Protein AF-A0A7W0ZR52-F1 (afdb_monomer_lite)

pLDDT: mean 79.62, std 22.06, range [25.97, 98.44]

Foldseek 3Di:
DPPADFPDWEDAPPQWIWTDGPPWIFIARNVVRGTDDTDDADADDDPWDWYAAAQWIWIFHAFAQKIWIARNVRRDIDIDGNPFGFPDKAHDNDHQWIWTQGPVAIWIARRVVRDIDGDDDPDDPPWDWHWDDDPFWIWIWTADPPRPDIDIATCTDPRHDDPPPPDPPDDDDDDPDVVVVVVVVVVVVVVVPVPDDDDDDDDDDDDDDDDDDDDDDDDPDPQVQLVVLLVLLVCLVVLHQDAQDDGDCPALLNVLCVLLVFDPLRSSLSSNQLNVVSNVHAWDALVSSCVNSVHNCVSVLVGSCNVLVQWDDDDRIIHGDPLSNCSSVVHDQDFWDKEADDQDDQDPDDDFDFPPVPDPVRVRNVVCVRRHMAIEGHPDPSSSVSNCSSVSHFYWDQDPDPDQPPPDPPRGDTDTDTDDDDDPCVVVDDDDDD

Secondary structure (DSSP, 8-state):
--SS-EEEEEE-STTEEEEEETTEEEEEETTTTEEEEEE---PPPSS-EEEEETTEEEEE-TT-SEEEEEETTT--EEEEE-SS---EEE--TT-SEEEEEETTEEEEEETTTTEEEEE--S--TT--EEEEEETTEEEEEE--TT-SS-EEEEEESTTSPP---------------HHHHHHHHHHHHHHHHTT---------------PPPP---------TTHHHHHHHHHHHHHT---PPP---TTSHHHHHHHHTT--HHHHHHHHHHHHHHHTT---EEHHHHHHHHT-STTTTT-SHHHHTT-EEEETTEEEE-HHHHHHHHTPPPSSEEEE-SSPPPPPSS------TT--HHHHHHHHHHHHSSEEEE-S-HHHHHHHHHHTT-EEEEE---SS--SS--TT----EEESS---GGGGG-PPPP-

Radius of gyration: 27.99 Å; chains: 1; bounding box: 55×79×67 Å

Structure (mmCIF, N/CA/C/O backbone):
data_AF-A0A7W0ZR52-F1
#
_entry.id   AF-A0A7W0ZR52-F1
#
loop_
_atom_site.group_PDB
_atom_site.id
_atom_site.type_symbol
_atom_site.label_atom_id
_atom_site.label_alt_id
_atom_site.label_comp_id
_atom_site.label_asym_id
_atom_site.label_entity_id
_atom_site.label_seq_id
_atom_site.pdbx_PDB_ins_code
_atom_site.Cartn_x
_atom_site.Cartn_y
_atom_site.Cartn_z
_atom_site.occupancy
_atom_site.B_iso_or_equiv
_atom_site.auth_seq_id
_atom_site.auth_comp_id
_atom_site.auth_asym_id
_atom_site.auth_atom_id
_atom_site.pdbx_PDB_model_num
ATOM 1 N N . ASP A 1 1 ? 16.491 29.502 -17.716 1.00 66.25 1 ASP A N 1
ATOM 2 C CA . ASP A 1 1 ? 15.430 30.161 -18.494 1.00 66.25 1 ASP A CA 1
ATOM 3 C C . ASP A 1 1 ? 14.494 29.076 -19.018 1.00 66.25 1 ASP A C 1
ATOM 5 O O . ASP A 1 1 ? 14.963 28.168 -19.693 1.00 66.25 1 ASP A O 1
ATOM 9 N N . VAL A 1 2 ? 13.223 29.089 -18.608 1.00 65.81 2 VAL A N 1
ATOM 10 C CA . VAL A 1 2 ? 12.215 28.067 -18.970 1.00 65.81 2 VAL A CA 1
ATOM 11 C C . VAL A 1 2 ? 11.553 28.346 -20.334 1.00 65.81 2 VAL A C 1
ATOM 13 O O . VAL A 1 2 ? 10.735 27.555 -20.807 1.00 65.81 2 VAL A O 1
ATOM 16 N N . GLY A 1 3 ? 11.921 29.451 -21.000 1.00 74.62 3 GLY A N 1
ATOM 17 C CA . GLY A 1 3 ? 11.484 29.773 -22.362 1.00 74.62 3 GLY A CA 1
ATOM 18 C C . GLY A 1 3 ? 10.038 30.275 -22.477 1.00 74.62 3 GLY A C 1
ATOM 19 O O . GLY A 1 3 ? 9.463 30.229 -23.564 1.00 74.62 3 GLY A O 1
ATOM 20 N N . GLY A 1 4 ? 9.431 30.724 -21.374 1.00 84.19 4 GLY A N 1
ATOM 21 C CA . GLY A 1 4 ? 8.080 31.289 -21.324 1.00 84.19 4 GLY A CA 1
ATOM 22 C C . GLY A 1 4 ? 7.685 31.730 -19.911 1.00 84.19 4 GLY A C 1
ATOM 23 O O . GLY A 1 4 ? 8.367 31.396 -18.945 1.00 84.19 4 GLY A O 1
ATOM 24 N N . ALA A 1 5 ? 6.585 32.475 -19.782 1.00 91.56 5 ALA A N 1
ATOM 25 C CA . ALA A 1 5 ? 6.056 32.852 -18.473 1.00 91.56 5 ALA A CA 1
ATOM 26 C C . ALA A 1 5 ? 5.514 31.614 -17.736 1.00 91.56 5 ALA A C 1
ATOM 28 O O . ALA A 1 5 ? 4.786 30.804 -18.320 1.00 91.56 5 ALA A O 1
ATOM 29 N N . VAL A 1 6 ? 5.887 31.473 -16.462 1.00 94.00 6 VAL A N 1
ATOM 30 C CA . VAL A 1 6 ? 5.390 30.414 -15.577 1.00 94.00 6 VAL A CA 1
ATOM 31 C C . VAL A 1 6 ? 4.011 30.814 -15.065 1.00 94.00 6 VAL A C 1
ATOM 33 O O . VAL A 1 6 ? 3.872 31.828 -14.391 1.00 94.00 6 VAL A O 1
ATOM 36 N N . GLU A 1 7 ? 2.998 30.015 -15.387 1.00 94.31 7 GLU A N 1
ATOM 37 C CA . GLU A 1 7 ? 1.641 30.147 -14.849 1.00 94.31 7 GLU A CA 1
ATOM 38 C C . GLU A 1 7 ? 1.526 29.485 -13.475 1.00 94.31 7 GLU A C 1
ATOM 40 O O . GLU A 1 7 ? 0.873 30.018 -12.584 1.00 94.31 7 GLU A O 1
ATOM 45 N N . PHE A 1 8 ? 2.160 28.322 -13.301 1.00 96.06 8 PHE A N 1
ATOM 46 C CA . PHE A 1 8 ? 2.217 27.608 -12.028 1.00 96.06 8 PHE A CA 1
ATOM 47 C C . PHE A 1 8 ? 3.419 26.656 -11.974 1.00 96.06 8 PHE A C 1
ATOM 49 O O . PHE A 1 8 ? 3.950 26.234 -13.007 1.00 96.06 8 PHE A O 1
ATOM 56 N N . GLY A 1 9 ? 3.809 26.271 -10.760 1.00 96.12 9 GLY A N 1
ATOM 57 C CA . GLY A 1 9 ? 4.792 25.224 -10.496 1.00 96.12 9 GLY A CA 1
ATOM 58 C C . GLY A 1 9 ? 4.280 24.287 -9.409 1.00 96.12 9 GLY A C 1
ATOM 59 O O . GLY A 1 9 ? 3.796 24.754 -8.382 1.00 96.12 9 GLY A O 1
ATOM 60 N N . VAL A 1 10 ? 4.377 22.976 -9.631 1.00 96.81 10 VAL A N 1
ATOM 61 C CA . VAL A 1 10 ? 3.932 21.966 -8.662 1.00 96.81 10 VAL A CA 1
ATOM 62 C C . VAL A 1 10 ? 5.032 20.942 -8.428 1.00 96.81 10 VAL A C 1
ATOM 64 O O . VAL A 1 10 ? 5.566 20.374 -9.381 1.00 96.81 10 VAL A O 1
ATOM 67 N N . GLY A 1 11 ? 5.361 20.685 -7.163 1.00 95.94 11 GLY A N 1
ATOM 68 C CA . GLY A 1 11 ? 6.283 19.616 -6.787 1.00 95.94 11 GLY A CA 1
ATOM 69 C C . GLY A 1 11 ? 5.680 18.236 -7.054 1.00 95.94 11 GLY A C 1
ATOM 70 O O . GLY A 1 11 ? 4.551 17.954 -6.658 1.00 95.94 11 GLY A O 1
ATOM 71 N N . LEU A 1 12 ? 6.442 17.376 -7.719 1.00 94.88 12 LEU A N 1
ATOM 72 C CA . LEU A 1 12 ? 6.133 15.967 -7.940 1.00 94.88 12 LEU A CA 1
ATOM 73 C C . LEU A 1 12 ? 7.056 15.086 -7.080 1.00 94.88 12 LEU A C 1
ATOM 75 O O . LEU A 1 12 ? 7.902 15.566 -6.324 1.00 94.88 12 LEU A O 1
ATOM 79 N N . GLU A 1 13 ? 6.919 13.767 -7.199 1.00 87.94 13 GLU A N 1
ATOM 80 C CA . GLU A 1 13 ? 7.857 12.838 -6.568 1.00 87.94 13 GLU A CA 1
ATOM 81 C C . GLU A 1 13 ? 9.264 12.911 -7.188 1.00 87.94 13 GLU A C 1
ATOM 83 O O . GLU A 1 13 ? 9.454 13.396 -8.300 1.00 87.94 13 GLU A O 1
ATOM 88 N N . ARG A 1 14 ? 10.256 12.330 -6.497 1.00 89.06 14 ARG A N 1
ATOM 89 C CA . ARG A 1 14 ? 11.621 12.109 -7.021 1.00 89.06 14 ARG A CA 1
ATOM 90 C C . ARG A 1 14 ? 12.338 13.393 -7.456 1.00 89.06 14 ARG A C 1
ATOM 92 O O . ARG A 1 14 ? 13.032 13.386 -8.467 1.00 89.06 14 ARG A O 1
ATOM 99 N N . ASN A 1 15 ? 12.186 14.467 -6.682 1.00 93.31 15 ASN A N 1
ATOM 100 C CA . ASN A 1 15 ? 12.777 15.779 -6.963 1.00 93.31 15 ASN A CA 1
ATOM 101 C C . ASN A 1 15 ? 12.364 16.338 -8.331 1.00 93.31 15 ASN A C 1
ATOM 103 O O . ASN A 1 15 ? 13.161 16.986 -8.995 1.00 93.31 15 ASN A O 1
ATOM 107 N N . GLN A 1 16 ? 11.138 16.075 -8.779 1.00 95.62 16 GLN A N 1
ATOM 108 C CA . GLN A 1 16 ? 10.628 16.624 -10.031 1.00 95.62 16 GLN A CA 1
ATOM 109 C C . GLN A 1 16 ? 9.694 17.804 -9.766 1.00 95.62 16 GLN A C 1
ATOM 111 O O . GLN A 1 16 ? 9.014 17.853 -8.743 1.00 95.62 16 GLN A O 1
ATOM 116 N N . ILE A 1 17 ? 9.636 18.749 -10.700 1.00 97.00 17 ILE A N 1
ATOM 117 C CA . ILE A 1 17 ? 8.698 19.876 -10.673 1.00 97.00 17 ILE A CA 1
ATOM 118 C C . ILE A 1 17 ? 7.973 19.922 -12.013 1.00 97.00 17 ILE A C 1
ATOM 120 O O . ILE A 1 17 ? 8.603 19.869 -13.067 1.00 97.00 17 ILE A O 1
ATOM 124 N N . LEU A 1 18 ? 6.648 20.027 -11.984 1.00 97.12 18 LEU A N 1
ATOM 125 C CA . LEU A 1 18 ? 5.844 20.325 -13.161 1.00 97.12 18 LEU A CA 1
ATOM 126 C C . LEU A 1 18 ? 5.669 21.836 -13.286 1.00 97.12 18 LEU A C 1
ATOM 128 O O . LEU A 1 18 ? 5.077 22.460 -12.406 1.00 97.12 18 LEU A O 1
ATOM 132 N N . PHE A 1 19 ? 6.108 22.400 -14.406 1.00 97.44 19 PHE A N 1
ATOM 133 C CA . PHE A 1 19 ? 5.820 23.781 -14.772 1.00 97.44 19 PHE A CA 1
ATOM 134 C C . PHE A 1 19 ? 4.671 23.851 -15.775 1.00 97.44 19 PHE A C 1
ATOM 136 O O . PHE A 1 19 ? 4.712 23.233 -16.845 1.00 97.44 19 PHE A O 1
ATOM 143 N N . GLY A 1 20 ? 3.659 24.646 -15.431 1.00 96.00 20 GLY A N 1
ATOM 144 C CA . GLY A 1 20 ? 2.680 25.174 -16.369 1.00 96.00 20 GLY A CA 1
ATOM 145 C C . GLY A 1 20 ? 3.218 26.439 -17.001 1.00 96.00 20 GLY A C 1
ATOM 146 O O . GLY A 1 20 ? 3.338 27.455 -16.329 1.00 96.00 20 GLY A O 1
ATOM 147 N N . LEU A 1 21 ? 3.559 26.375 -18.282 1.00 93.50 21 LEU A N 1
ATOM 148 C CA . LEU A 1 21 ? 3.993 27.518 -19.080 1.00 93.50 21 LEU A CA 1
ATOM 149 C C . LEU A 1 21 ? 2.864 27.878 -20.051 1.00 93.50 21 LEU A C 1
ATOM 151 O O . LEU A 1 21 ? 2.116 26.995 -20.470 1.00 93.50 21 LEU A O 1
ATOM 155 N N . THR A 1 22 ? 2.789 29.134 -20.500 1.00 88.06 22 THR A N 1
ATOM 156 C CA . THR A 1 22 ? 1.681 29.668 -21.334 1.00 88.06 22 THR A CA 1
ATOM 157 C C . THR A 1 22 ? 1.283 28.822 -22.556 1.00 88.06 22 THR A C 1
ATOM 159 O O . THR A 1 22 ? 0.187 28.964 -23.088 1.00 88.06 22 THR A O 1
ATOM 162 N N . ARG A 1 23 ? 2.162 27.941 -23.056 1.00 87.69 23 ARG A N 1
ATOM 163 C CA . ARG A 1 23 ? 1.900 27.086 -24.232 1.00 87.69 23 ARG A CA 1
ATOM 164 C C . ARG A 1 23 ? 2.249 25.608 -24.047 1.00 87.69 23 ARG A C 1
ATOM 166 O O . ARG A 1 23 ? 2.159 24.839 -25.007 1.00 87.69 23 ARG A O 1
ATOM 173 N N . LYS A 1 24 ? 2.741 25.201 -22.876 1.00 93.25 24 LYS A N 1
ATOM 174 C CA . LYS A 1 24 ? 3.234 23.833 -22.663 1.00 93.25 24 LYS A CA 1
ATOM 175 C C . LYS A 1 24 ? 3.313 23.475 -21.186 1.00 93.25 24 LYS A C 1
ATOM 177 O O . LYS A 1 24 ? 3.505 24.334 -20.336 1.00 93.25 24 LYS A O 1
ATOM 182 N N . LEU A 1 25 ? 3.227 22.179 -20.920 1.00 96.19 25 LEU A N 1
ATOM 183 C CA . LEU A 1 25 ? 3.474 21.588 -19.613 1.00 96.19 25 LEU A CA 1
ATOM 184 C C . LEU A 1 25 ? 4.774 20.799 -19.679 1.00 96.19 25 LEU A C 1
ATOM 186 O O . LEU A 1 25 ? 4.940 19.968 -20.576 1.00 96.19 25 LEU A O 1
ATOM 190 N N . GLU A 1 26 ? 5.691 21.054 -18.753 1.00 96.44 26 GLU A N 1
ATOM 191 C CA . GLU A 1 26 ? 6.988 20.378 -18.722 1.00 96.44 26 GLU A CA 1
ATOM 192 C C . GLU A 1 26 ? 7.337 19.909 -17.316 1.00 96.44 26 GLU A C 1
ATOM 194 O O . GLU A 1 26 ? 7.260 20.672 -16.357 1.00 96.44 26 GLU A O 1
ATOM 199 N N . VAL A 1 27 ? 7.761 18.653 -17.209 1.00 96.38 27 VAL A N 1
ATOM 200 C CA . VAL A 1 27 ? 8.351 18.085 -15.998 1.00 96.38 27 VAL A CA 1
ATOM 201 C C . VAL A 1 27 ? 9.850 18.312 -16.048 1.00 96.38 27 VAL A C 1
ATOM 203 O O . VAL A 1 27 ? 10.499 17.969 -17.037 1.00 96.38 27 VAL A O 1
ATOM 206 N N . TRP A 1 28 ? 10.389 18.874 -14.980 1.00 97.44 28 TRP A N 1
ATOM 207 C CA . TRP A 1 28 ? 11.798 19.184 -14.809 1.00 97.44 28 TRP A CA 1
ATOM 208 C C . TRP A 1 28 ? 12.364 18.371 -13.652 1.00 97.44 28 TRP A C 1
ATOM 210 O O . TRP A 1 28 ? 11.673 18.134 -12.663 1.00 97.44 28 TRP A O 1
ATOM 220 N N . ASP A 1 29 ? 13.623 17.966 -13.766 1.00 96.38 29 ASP A N 1
ATOM 221 C CA . ASP A 1 29 ? 14.401 17.521 -12.616 1.00 96.38 29 ASP A CA 1
ATOM 222 C C . ASP A 1 29 ? 14.847 18.755 -11.829 1.00 96.38 29 ASP A C 1
ATOM 224 O O . ASP A 1 29 ? 15.578 19.597 -12.351 1.00 96.38 29 ASP A O 1
ATOM 228 N N . ALA A 1 30 ? 14.402 18.872 -10.582 1.00 93.25 30 ALA A N 1
ATOM 229 C CA . ALA A 1 30 ? 14.702 20.008 -9.722 1.00 93.25 30 ALA A CA 1
ATOM 230 C C . ALA A 1 30 ? 16.186 20.069 -9.342 1.00 93.25 30 ALA A C 1
ATOM 232 O O . ALA A 1 30 ? 16.688 21.155 -9.068 1.00 93.25 30 ALA A O 1
ATOM 233 N N . VAL A 1 31 ? 16.891 18.929 -9.339 1.00 94.50 31 VAL A N 1
ATOM 234 C CA . VAL A 1 31 ? 18.314 18.880 -8.973 1.00 94.50 31 VAL A CA 1
ATOM 235 C C . VAL A 1 31 ? 19.184 19.399 -10.113 1.00 94.50 31 VAL A C 1
ATOM 237 O O . VAL A 1 31 ? 20.001 20.292 -9.909 1.00 94.50 31 VAL A O 1
ATOM 240 N N . SER A 1 32 ? 19.017 18.861 -11.323 1.00 95.62 32 SER A N 1
ATOM 241 C CA . SER A 1 32 ? 19.809 19.289 -12.484 1.00 95.62 32 SER A CA 1
ATOM 242 C C . SER A 1 32 ? 19.250 20.517 -13.208 1.00 95.62 32 SER A C 1
ATOM 244 O O . SER A 1 32 ? 19.921 21.043 -14.097 1.00 95.62 32 SER A O 1
ATOM 246 N N . ALA A 1 33 ? 18.037 20.959 -12.857 1.00 94.06 33 ALA A N 1
ATOM 247 C CA . ALA A 1 33 ? 17.283 22.005 -13.547 1.00 94.06 33 ALA A CA 1
ATOM 248 C C . ALA A 1 33 ? 17.136 21.734 -15.057 1.00 94.06 33 ALA A C 1
ATOM 250 O O . ALA A 1 33 ? 17.228 22.649 -15.879 1.00 94.06 33 ALA A O 1
ATOM 251 N N . ARG A 1 34 ? 16.929 20.464 -15.433 1.00 95.19 34 ARG A N 1
ATOM 252 C CA . ARG A 1 34 ? 16.755 20.042 -16.831 1.00 95.19 34 ARG A CA 1
ATOM 253 C C . ARG A 1 34 ? 15.324 19.582 -17.106 1.00 95.19 34 ARG A C 1
ATOM 255 O O . ARG A 1 34 ? 14.758 18.864 -16.278 1.00 95.19 34 ARG A O 1
ATOM 262 N N . PRO A 1 35 ? 14.751 19.920 -18.275 1.00 95.38 35 PRO A N 1
ATOM 263 C CA . PRO A 1 35 ? 13.477 19.357 -18.695 1.00 95.38 35 PRO A CA 1
ATOM 264 C C . PRO A 1 35 ? 13.638 17.855 -18.961 1.00 95.38 35 PRO A C 1
ATOM 266 O O . PRO A 1 35 ? 14.572 17.426 -19.638 1.00 95.38 35 PRO A O 1
ATOM 269 N N . LEU A 1 36 ? 12.714 17.060 -18.429 1.00 94.94 36 LEU A N 1
ATOM 270 C CA . LEU A 1 36 ? 12.665 15.607 -18.585 1.00 94.94 36 LEU A CA 1
ATOM 271 C C . LEU A 1 36 ? 11.599 15.179 -19.591 1.00 94.94 36 LEU A C 1
ATOM 273 O O . LEU A 1 36 ? 11.834 14.301 -20.417 1.00 94.94 36 LEU A O 1
ATOM 277 N N . LEU A 1 37 ? 10.406 15.771 -19.492 1.00 94.38 37 LEU A N 1
ATOM 278 C CA . LEU A 1 37 ? 9.235 15.333 -20.243 1.00 94.38 37 LEU A CA 1
ATOM 279 C C . LEU A 1 37 ? 8.312 16.508 -20.541 1.00 94.38 37 LEU A C 1
ATOM 281 O O . LEU A 1 37 ? 8.036 17.330 -19.670 1.00 94.38 37 LEU A O 1
ATOM 285 N N . ARG A 1 38 ? 7.768 16.543 -21.758 1.00 95.38 38 ARG A N 1
ATOM 286 C CA . ARG A 1 38 ? 6.681 17.447 -22.132 1.00 95.38 38 ARG A CA 1
ATOM 287 C C . ARG A 1 38 ? 5.352 16.703 -22.057 1.00 95.38 38 ARG A C 1
ATOM 289 O O . ARG A 1 38 ? 5.195 15.669 -22.700 1.00 95.38 38 ARG A O 1
ATOM 296 N N . LEU A 1 39 ? 4.399 17.241 -21.303 1.00 95.38 39 LEU A N 1
ATOM 297 C CA . LEU A 1 39 ? 3.066 16.663 -21.143 1.00 95.38 39 LEU A CA 1
ATOM 298 C C . LEU A 1 39 ? 2.060 17.343 -22.079 1.00 95.38 39 LEU A C 1
ATOM 300 O O . LEU A 1 39 ? 2.104 18.556 -22.293 1.00 95.38 39 LEU A O 1
ATOM 304 N N . GLN A 1 40 ? 1.127 16.557 -22.611 1.00 94.44 40 GLN A N 1
ATOM 305 C CA . GLN A 1 40 ? 0.001 17.035 -23.416 1.00 94.44 40 GLN A CA 1
ATOM 306 C C . GLN A 1 40 ? -1.303 16.860 -22.628 1.00 94.44 40 GLN A C 1
ATOM 308 O O . GLN A 1 40 ? -2.125 16.009 -22.950 1.00 94.44 40 GLN A O 1
ATOM 313 N N . LEU A 1 41 ? -1.472 17.640 -21.555 1.00 95.12 41 LEU A N 1
ATOM 314 C CA . LEU A 1 41 ? -2.710 17.653 -20.769 1.00 95.12 41 LEU A CA 1
ATOM 315 C C . LEU A 1 41 ? -3.575 18.839 -21.192 1.00 95.12 41 LEU A C 1
ATOM 317 O O . LEU A 1 41 ? -3.101 19.974 -21.235 1.00 95.12 41 LEU A O 1
ATOM 321 N N . GLN A 1 42 ? -4.850 18.583 -21.464 1.00 93.56 42 GLN A N 1
ATOM 322 C CA . GLN A 1 42 ? -5.837 19.635 -21.690 1.00 93.56 42 GLN A CA 1
ATOM 323 C C . GLN A 1 42 ? -6.381 20.099 -20.340 1.00 93.56 42 GLN A C 1
ATOM 325 O O . GLN A 1 42 ? -7.353 19.539 -19.835 1.00 93.56 42 GLN A O 1
ATOM 330 N N . LEU A 1 43 ? -5.707 21.071 -19.723 1.00 95.88 43 LEU A N 1
ATOM 331 C CA . LEU A 1 43 ? -6.161 21.658 -18.461 1.00 95.88 43 LEU A CA 1
ATOM 332 C C . LEU A 1 43 ? -7.344 22.611 -18.711 1.00 95.88 43 LEU A C 1
ATOM 334 O O . LEU A 1 43 ? -7.405 23.224 -19.781 1.00 95.88 43 LEU A O 1
ATOM 338 N N . PRO A 1 44 ? -8.250 22.797 -17.735 1.00 95.50 44 PRO A N 1
ATOM 339 C CA . PRO A 1 44 ? -9.235 23.871 -17.779 1.00 95.50 44 PRO A CA 1
ATOM 340 C C . PRO A 1 44 ? -8.560 25.241 -17.984 1.00 95.50 44 PRO A C 1
ATOM 342 O O . PRO A 1 44 ? -7.404 25.415 -17.583 1.00 95.50 44 PRO A O 1
ATOM 345 N N . PRO A 1 45 ? -9.249 26.232 -18.577 1.00 93.44 45 PRO A N 1
ATOM 346 C CA . PRO A 1 45 ? -8.687 27.571 -18.750 1.00 93.44 45 PRO A CA 1
ATOM 347 C C . PRO A 1 45 ? -8.445 28.267 -17.393 1.00 93.44 45 PRO A C 1
ATOM 349 O O . PRO A 1 45 ? -9.126 27.949 -16.415 1.00 93.44 45 PRO A O 1
ATOM 352 N N . PRO A 1 46 ? -7.484 29.211 -17.302 1.00 92.69 46 PRO A N 1
ATOM 353 C CA . PRO A 1 46 ? -7.302 30.043 -16.110 1.00 92.69 46 PRO A CA 1
ATOM 354 C C . PRO A 1 46 ? -8.510 30.977 -15.873 1.00 92.69 46 PRO A C 1
ATOM 356 O O . PRO A 1 46 ? -9.187 31.335 -16.839 1.00 92.69 46 PRO A O 1
ATOM 359 N N . PRO A 1 47 ? -8.755 31.428 -14.625 1.00 94.56 47 PRO A N 1
ATOM 360 C CA . PRO A 1 47 ? -8.009 31.111 -13.403 1.00 94.56 47 PRO A CA 1
ATOM 361 C C . PRO A 1 47 ? -8.287 29.684 -12.900 1.00 94.56 47 PRO A C 1
ATOM 363 O O . PRO A 1 47 ? -9.411 29.190 -12.981 1.00 94.56 47 PRO A O 1
ATOM 366 N N . ARG A 1 48 ? -7.248 29.013 -12.392 1.00 95.75 48 ARG A N 1
ATOM 367 C CA . ARG A 1 48 ? -7.318 27.631 -11.891 1.00 95.75 48 ARG A CA 1
ATOM 368 C C . ARG A 1 48 ? -6.274 27.387 -10.808 1.00 95.75 48 ARG A C 1
ATOM 370 O O . ARG A 1 48 ? -5.189 27.960 -10.880 1.00 95.75 48 ARG A O 1
ATOM 377 N N . SER A 1 49 ? -6.588 26.498 -9.878 1.00 97.25 49 SER A N 1
ATOM 378 C CA . SER A 1 49 ? -5.644 25.981 -8.887 1.00 97.25 49 SER A CA 1
ATOM 379 C C . SER A 1 49 ? -5.181 24.599 -9.322 1.00 97.25 49 SER A C 1
ATOM 381 O O . SER A 1 49 ? -5.974 23.807 -9.834 1.00 97.25 49 SER A O 1
ATOM 383 N N . VAL A 1 50 ? -3.891 24.321 -9.159 1.00 98.06 50 VAL A N 1
ATOM 384 C CA . VAL A 1 50 ? -3.266 23.074 -9.607 1.00 98.06 50 VAL A CA 1
ATOM 385 C C . VAL A 1 50 ? -2.382 22.544 -8.491 1.00 98.06 50 VAL A C 1
ATOM 387 O O . VAL A 1 50 ? -1.599 23.298 -7.917 1.00 98.06 50 VAL A O 1
ATOM 390 N N . GLY A 1 51 ? -2.450 21.243 -8.236 1.00 97.88 51 GLY A N 1
ATOM 391 C CA . GLY A 1 51 ? -1.535 20.577 -7.318 1.00 97.88 51 GLY A CA 1
ATOM 392 C C . GLY A 1 51 ? -1.326 19.111 -7.668 1.00 97.88 51 GLY A C 1
ATOM 393 O O . GLY A 1 51 ? -1.886 18.591 -8.635 1.00 97.88 51 GLY A O 1
ATOM 394 N N . ALA A 1 52 ? -0.468 18.447 -6.898 1.00 97.25 52 ALA A N 1
ATOM 395 C CA . ALA A 1 52 ? -0.054 17.076 -7.157 1.00 97.25 52 ALA A CA 1
ATOM 396 C C . ALA A 1 52 ? -0.579 16.117 -6.090 1.00 97.25 52 ALA A C 1
ATOM 398 O O . ALA A 1 52 ? -0.693 16.450 -4.911 1.00 97.25 52 ALA A O 1
ATOM 399 N N . ALA A 1 53 ? -0.841 14.897 -6.535 1.00 96.81 53 ALA A N 1
ATOM 400 C CA . ALA A 1 53 ? -1.052 13.716 -5.714 1.00 96.81 53 ALA A CA 1
ATOM 401 C C . ALA A 1 53 ? -0.201 12.572 -6.295 1.00 96.81 53 ALA A C 1
ATOM 403 O O . ALA A 1 53 ? 0.356 12.695 -7.389 1.00 96.81 53 ALA A O 1
ATOM 404 N N . HIS A 1 54 ? -0.094 11.444 -5.597 1.00 94.44 54 HIS A N 1
ATOM 405 C CA . HIS A 1 54 ? 0.755 10.324 -6.010 1.00 94.44 54 HIS A CA 1
ATOM 406 C C . HIS A 1 54 ? 0.418 9.849 -7.434 1.00 94.44 54 HIS A C 1
ATOM 408 O O . HIS A 1 54 ? -0.620 9.225 -7.663 1.00 94.44 54 HIS A O 1
ATOM 414 N N . GLY A 1 55 ? 1.288 10.164 -8.401 1.00 94.00 55 GLY A N 1
ATOM 415 C CA . GLY A 1 55 ? 1.111 9.832 -9.820 1.00 94.00 55 GLY A CA 1
ATOM 416 C C . GLY A 1 55 ? 0.008 10.608 -10.559 1.00 94.00 55 GLY A C 1
ATOM 417 O O . GLY A 1 55 ? -0.311 10.251 -11.696 1.00 94.00 55 GLY A O 1
ATOM 418 N N . HIS A 1 56 ? -0.571 11.647 -9.951 1.00 97.62 56 HIS A N 1
ATOM 419 C CA . HIS A 1 56 ? -1.695 12.405 -10.505 1.00 97.62 56 HIS A CA 1
ATOM 420 C C . HIS A 1 56 ? -1.496 13.919 -10.363 1.00 97.62 56 HIS A C 1
ATOM 422 O O . HIS A 1 56 ? -0.834 14.400 -9.446 1.00 97.62 56 HIS A O 1
ATOM 428 N N . LEU A 1 57 ? -2.122 14.671 -11.263 1.00 98.06 57 LEU A N 1
ATOM 429 C CA . LEU A 1 57 ? -2.305 16.115 -11.156 1.00 98.06 57 LEU A CA 1
ATOM 430 C C . LEU A 1 57 ? -3.780 16.387 -10.876 1.00 98.06 57 LEU A C 1
ATOM 432 O O . LEU A 1 57 ? -4.627 15.839 -11.578 1.00 98.06 57 LEU A O 1
ATOM 436 N N . TRP A 1 58 ? -4.099 17.232 -9.906 1.00 98.31 58 TRP A N 1
ATOM 437 C CA . TRP A 1 58 ? -5.462 17.716 -9.716 1.00 98.31 58 TRP A CA 1
ATOM 438 C C . TRP A 1 58 ? -5.570 19.177 -10.152 1.00 98.31 58 TRP A C 1
ATOM 440 O O . TRP A 1 58 ? -4.608 19.942 -10.055 1.00 98.31 58 TRP A O 1
ATOM 450 N N . VAL A 1 59 ? -6.741 19.554 -10.660 1.00 98.44 59 VAL A N 1
ATOM 451 C CA . VAL A 1 59 ? -7.056 20.920 -11.081 1.00 98.44 59 VAL A CA 1
ATOM 452 C C . VAL A 1 59 ? -8.468 21.285 -10.655 1.00 98.44 59 VAL A C 1
ATOM 454 O O . VAL A 1 59 ? -9.407 20.525 -10.895 1.00 98.44 59 VAL A O 1
ATOM 457 N N . THR A 1 60 ? -8.621 22.474 -10.082 1.00 98.19 60 THR A N 1
ATOM 458 C CA . THR A 1 60 ? -9.916 23.065 -9.723 1.00 98.19 60 THR A CA 1
ATOM 459 C C . THR A 1 60 ? -10.026 24.478 -10.285 1.00 98.19 60 THR A C 1
ATOM 461 O O . THR A 1 60 ? -9.025 25.107 -10.643 1.00 98.19 60 THR A O 1
ATOM 464 N N . ARG A 1 61 ? -11.256 24.986 -10.405 1.00 97.50 61 ARG A N 1
ATOM 465 C CA . ARG A 1 61 ? -11.519 26.382 -10.779 1.00 97.50 61 ARG A CA 1
ATOM 466 C C . ARG A 1 61 ? -12.201 27.100 -9.616 1.00 97.50 61 ARG A C 1
ATOM 468 O O . ARG A 1 61 ? -13.075 26.490 -8.998 1.00 97.50 61 ARG A O 1
ATOM 475 N N . PRO A 1 62 ? -11.865 28.374 -9.348 1.00 95.75 62 PRO A N 1
ATOM 476 C CA . PRO A 1 62 ? -12.538 29.152 -8.313 1.00 95.75 62 PRO A CA 1
ATOM 477 C C . PRO A 1 62 ? -14.062 29.131 -8.489 1.00 95.75 62 PRO A C 1
ATOM 479 O O . PRO A 1 62 ? -14.560 29.350 -9.594 1.00 95.75 62 PRO A O 1
ATOM 482 N N . GLY A 1 63 ? -14.791 28.840 -7.409 1.00 95.50 63 GLY A N 1
ATOM 483 C CA . GLY A 1 63 ? -16.259 28.793 -7.396 1.00 95.50 63 GLY A CA 1
ATOM 484 C C . GLY A 1 63 ? -16.895 27.582 -8.094 1.00 95.50 63 GLY A C 1
ATOM 485 O O . GLY A 1 63 ? -18.118 27.488 -8.133 1.00 95.50 63 GLY A O 1
ATOM 486 N N . SER A 1 64 ? -16.104 26.655 -8.642 1.00 97.25 64 SER A N 1
ATOM 487 C CA . SER A 1 64 ? -16.605 25.434 -9.286 1.00 97.25 64 SER A CA 1
ATOM 488 C C . SER A 1 64 ? -16.721 24.297 -8.275 1.00 97.25 64 SER A C 1
ATOM 490 O O . SER A 1 64 ? -15.870 24.158 -7.402 1.00 97.25 64 SER A O 1
ATOM 492 N N . ASP A 1 65 ? -17.712 23.424 -8.438 1.00 97.88 65 ASP A N 1
ATOM 493 C CA . ASP A 1 65 ? -17.826 22.150 -7.713 1.00 97.88 65 ASP A CA 1
ATOM 494 C C . ASP A 1 65 ? -17.128 20.985 -8.436 1.00 97.88 65 ASP A C 1
ATOM 496 O O . ASP A 1 65 ? -17.335 19.815 -8.110 1.00 97.88 65 ASP A O 1
ATOM 500 N N . GLU A 1 66 ? -16.303 21.305 -9.434 1.00 98.00 66 GLU A N 1
ATOM 501 C CA . GLU A 1 66 ? -15.653 20.338 -10.306 1.00 98.00 66 GLU A CA 1
ATOM 502 C C . GLU A 1 66 ? -14.173 20.217 -9.969 1.00 98.00 66 GLU A C 1
ATOM 504 O O . GLU A 1 66 ? -13.452 21.216 -9.860 1.00 98.00 66 GLU A O 1
ATOM 509 N N . VAL A 1 67 ? -13.703 18.974 -9.907 1.00 98.25 67 VAL A N 1
ATOM 510 C CA . VAL A 1 67 ? -12.284 18.644 -9.784 1.00 98.25 67 VAL A CA 1
ATOM 511 C C . VAL A 1 67 ? -11.881 17.743 -10.938 1.00 98.25 67 VAL A C 1
ATOM 513 O O . VAL A 1 67 ? -12.498 16.707 -11.187 1.00 98.25 67 VAL A O 1
ATOM 516 N N . PHE A 1 68 ? -10.822 18.126 -11.641 1.00 98.44 68 PHE A N 1
ATOM 517 C CA . PHE A 1 68 ? -10.216 17.317 -12.691 1.00 98.44 68 PHE A CA 1
ATOM 518 C C . PHE A 1 68 ? -8.975 16.633 -12.135 1.00 98.44 68 PHE A C 1
ATOM 520 O O . PHE A 1 68 ? -8.093 17.294 -11.598 1.00 98.44 68 PHE A O 1
ATOM 527 N N . VAL A 1 69 ? -8.884 15.318 -12.292 1.00 98.31 69 VAL A N 1
ATOM 528 C CA . VAL A 1 69 ? -7.706 14.520 -11.945 1.00 98.31 69 VAL A CA 1
ATOM 529 C C . VAL A 1 69 ? -7.109 13.973 -13.234 1.00 98.31 69 VAL A C 1
ATOM 531 O O . VAL A 1 69 ? -7.789 13.290 -13.991 1.00 98.31 69 VAL A O 1
ATOM 534 N N . TYR A 1 70 ? -5.838 14.255 -13.492 1.00 98.06 70 TYR A N 1
ATOM 535 C CA . TYR A 1 70 ? -5.096 13.751 -14.642 1.00 98.06 70 TYR A CA 1
ATOM 536 C C . TYR A 1 70 ? -4.095 12.715 -14.167 1.00 98.06 70 TYR A C 1
ATOM 538 O O . TYR A 1 70 ? -3.255 12.994 -13.309 1.00 98.06 70 TYR A O 1
ATOM 546 N N . ARG A 1 71 ? -4.145 11.521 -14.750 1.00 95.00 71 ARG A N 1
ATOM 547 C CA . ARG A 1 71 ? -3.125 10.506 -14.499 1.00 95.00 71 ARG A CA 1
ATOM 548 C C . ARG A 1 71 ? -1.850 10.874 -15.253 1.00 95.00 71 ARG A C 1
ATOM 550 O O . ARG A 1 71 ? -1.866 10.993 -16.472 1.00 95.00 71 ARG A O 1
ATOM 557 N N . LEU A 1 72 ? -0.726 11.029 -14.553 1.00 94.44 72 LEU A N 1
ATOM 558 C CA . LEU A 1 72 ? 0.517 11.504 -15.179 1.00 94.44 72 LEU A CA 1
ATOM 559 C C . LEU A 1 72 ? 1.151 10.485 -16.139 1.00 94.44 72 LEU A C 1
ATOM 561 O O . LEU A 1 72 ? 1.944 10.875 -16.990 1.00 94.44 72 LEU A O 1
ATOM 565 N N . SER A 1 73 ? 0.813 9.195 -16.027 1.00 91.00 73 SER A N 1
ATOM 566 C CA . SER A 1 73 ? 1.391 8.154 -16.887 1.00 91.00 73 SER A CA 1
ATOM 567 C C . SER A 1 73 ? 0.919 8.218 -18.340 1.00 91.00 73 SER A C 1
ATOM 569 O O . SER A 1 73 ? 1.665 7.828 -19.229 1.00 91.00 73 SER A O 1
ATOM 571 N N . ASP A 1 74 ? -0.317 8.656 -18.584 1.00 91.56 74 ASP A N 1
ATOM 572 C CA . ASP A 1 74 ? -0.935 8.670 -19.920 1.00 91.56 74 ASP A CA 1
ATOM 573 C C . ASP A 1 74 ? -1.742 9.943 -20.217 1.00 91.56 74 ASP A C 1
ATOM 575 O O . ASP A 1 74 ? -2.262 10.108 -21.315 1.00 91.56 74 ASP A O 1
ATOM 579 N N . GLY A 1 75 ? -1.859 10.846 -19.244 1.00 92.75 75 GLY A N 1
ATOM 580 C CA . GLY A 1 75 ? -2.572 12.110 -19.361 1.00 92.75 75 GLY A CA 1
ATOM 581 C C . GLY A 1 75 ? -4.093 12.005 -19.345 1.00 92.75 75 GLY A C 1
ATOM 582 O O . GLY A 1 75 ? -4.758 13.016 -19.576 1.00 92.75 75 GLY A O 1
ATOM 583 N N . ARG A 1 76 ? -4.665 10.824 -19.064 1.00 93.69 76 ARG A N 1
ATOM 584 C CA . ARG A 1 76 ? -6.120 10.636 -19.075 1.00 93.69 76 ARG A CA 1
ATOM 585 C C . ARG A 1 76 ? -6.791 11.507 -17.998 1.00 93.69 76 ARG A C 1
ATOM 587 O O . ARG A 1 76 ? -6.394 11.407 -16.832 1.00 93.69 76 ARG A O 1
ATOM 594 N N . PRO A 1 77 ? -7.794 12.333 -18.361 1.00 96.62 77 PRO A N 1
ATOM 595 C CA . PRO A 1 77 ? -8.552 13.130 -17.407 1.00 96.62 77 PRO A CA 1
ATOM 596 C C . PRO A 1 77 ? -9.704 12.334 -16.789 1.00 96.62 77 PRO A C 1
ATOM 598 O O . PRO A 1 77 ? -10.366 11.538 -17.457 1.00 96.62 77 PRO A O 1
ATOM 601 N N . PHE A 1 78 ? -9.989 12.627 -15.527 1.00 97.12 78 PHE A N 1
ATOM 602 C CA . PHE A 1 78 ? -11.138 12.143 -14.776 1.00 97.12 78 PHE A CA 1
ATOM 603 C C . PHE A 1 78 ? -11.804 13.338 -14.106 1.00 97.12 78 PHE A C 1
ATOM 605 O O . PHE A 1 78 ? -11.155 14.074 -13.363 1.00 97.12 78 PHE A O 1
ATOM 612 N N . ARG A 1 79 ? -13.087 13.552 -14.390 1.00 97.94 79 ARG A N 1
ATOM 613 C CA . ARG A 1 79 ? -13.860 14.673 -13.850 1.00 97.94 79 ARG A CA 1
ATOM 614 C C . ARG A 1 79 ? -14.720 14.185 -12.693 1.00 97.94 79 ARG A C 1
ATOM 616 O O . ARG A 1 79 ? -15.396 13.171 -12.831 1.00 97.94 79 ARG A O 1
ATOM 623 N N . HIS A 1 80 ? -14.702 14.928 -11.595 1.00 97.88 80 HIS A N 1
ATOM 624 C CA . HIS A 1 80 ? -15.456 14.647 -10.376 1.00 97.88 80 HIS A CA 1
ATOM 625 C C . HIS A 1 80 ? -16.316 15.849 -10.011 1.00 97.88 80 HIS A C 1
ATOM 627 O O . HIS A 1 80 ? -15.846 16.982 -10.116 1.00 97.88 80 HIS A O 1
ATOM 633 N N . TYR A 1 81 ? -17.542 15.587 -9.564 1.00 97.69 81 TYR A N 1
ATOM 634 C CA . TYR A 1 81 ? -18.464 16.594 -9.042 1.00 97.69 81 TYR A CA 1
ATOM 635 C C . TYR A 1 81 ? -18.586 16.416 -7.535 1.00 97.69 81 TYR A C 1
ATOM 637 O O . TYR A 1 81 ? -18.989 15.357 -7.060 1.00 97.69 81 TYR A O 1
ATOM 645 N N . VAL A 1 82 ? -18.213 17.448 -6.788 1.00 96.06 82 VAL A N 1
ATOM 646 C CA . VAL A 1 82 ? -18.177 17.430 -5.318 1.00 96.06 82 VAL A CA 1
ATOM 647 C C . VAL A 1 82 ? -19.542 17.808 -4.733 1.00 96.06 82 VAL A C 1
ATOM 649 O O . VAL A 1 82 ? -19.845 17.483 -3.588 1.00 96.06 82 VAL A O 1
ATOM 652 N N . GLY A 1 83 ? -20.386 18.485 -5.521 1.00 95.00 83 GLY A N 1
ATOM 653 C CA . GLY A 1 83 ? -21.718 18.944 -5.120 1.00 95.00 83 GLY A CA 1
ATOM 654 C C . GLY A 1 83 ? -21.729 20.268 -4.347 1.00 95.00 83 GLY A C 1
ATOM 655 O O . GLY A 1 83 ? -22.798 20.728 -3.944 1.00 95.00 83 GLY A O 1
ATOM 656 N N . ALA A 1 84 ? -20.565 20.886 -4.135 1.00 96.50 84 ALA A N 1
ATOM 657 C CA . ALA A 1 84 ? -20.395 22.235 -3.606 1.00 96.50 84 ALA A CA 1
ATOM 658 C C . ALA A 1 84 ? -19.091 22.841 -4.140 1.00 96.50 84 ALA A C 1
ATOM 660 O O . ALA A 1 84 ? -18.172 22.103 -4.495 1.00 96.50 84 ALA A O 1
ATOM 661 N N . ALA A 1 85 ? -19.020 24.174 -4.195 1.00 97.56 85 ALA A N 1
ATOM 662 C CA . ALA A 1 85 ? -17.831 24.876 -4.666 1.00 97.56 85 ALA A CA 1
ATOM 663 C C . ALA A 1 85 ? -16.591 24.473 -3.850 1.00 97.56 85 ALA A C 1
ATOM 665 O O . ALA A 1 85 ? -16.643 24.432 -2.621 1.00 97.56 85 ALA A O 1
ATOM 666 N N . VAL A 1 86 ? -15.490 24.178 -4.543 1.00 97.81 86 VAL A N 1
ATOM 667 C CA . VAL A 1 86 ? -14.204 23.867 -3.915 1.00 97.81 86 VAL A CA 1
ATOM 668 C C . VAL A 1 86 ? -13.498 25.174 -3.579 1.00 97.81 86 VAL A C 1
ATOM 670 O O . VAL A 1 86 ? -13.145 25.944 -4.474 1.00 97.81 86 VAL A O 1
ATOM 673 N N . GLU A 1 87 ? -13.311 25.419 -2.288 1.00 96.88 87 GLU A N 1
ATOM 674 C CA . GLU A 1 87 ? -12.664 26.622 -1.762 1.00 96.88 87 GLU A CA 1
ATOM 675 C C . GLU A 1 87 ? -11.147 26.449 -1.708 1.00 96.88 87 GLU A C 1
ATOM 677 O O . GLU A 1 87 ? -10.410 27.352 -2.099 1.00 96.88 87 GLU A O 1
ATOM 682 N N . ASP A 1 88 ? -10.688 25.270 -1.283 1.00 97.50 88 ASP A N 1
ATOM 683 C CA . ASP A 1 88 ? -9.270 24.934 -1.173 1.00 97.50 88 ASP A CA 1
ATOM 684 C C . ASP A 1 88 ? -9.049 23.407 -1.225 1.00 97.50 88 ASP A C 1
ATOM 686 O O . ASP A 1 88 ? -9.997 22.615 -1.153 1.00 97.50 88 ASP A O 1
ATOM 690 N N . VAL A 1 89 ? -7.801 22.973 -1.412 1.00 97.88 89 VAL A N 1
ATOM 691 C CA . VAL A 1 89 ? -7.420 21.564 -1.553 1.00 97.88 89 VAL A CA 1
ATOM 692 C C . VAL A 1 89 ? -6.179 21.250 -0.722 1.00 97.88 89 VAL A C 1
ATOM 694 O O . VAL A 1 89 ? -5.068 21.682 -1.027 1.00 97.88 89 VAL A O 1
ATOM 697 N N . VAL A 1 90 ? -6.344 20.378 0.271 1.00 98.00 90 VAL A N 1
ATOM 698 C CA . VAL A 1 90 ? -5.241 19.833 1.067 1.00 98.00 90 VAL A CA 1
ATOM 699 C C . VAL A 1 90 ? -4.707 18.583 0.376 1.00 98.00 90 VAL A C 1
ATOM 701 O O . VAL A 1 90 ? -5.445 17.626 0.116 1.00 98.00 90 VAL A O 1
ATOM 704 N N . CYS A 1 91 ? -3.412 18.569 0.077 1.00 97.12 91 CYS A N 1
ATOM 705 C CA . CYS A 1 91 ? -2.777 17.455 -0.616 1.00 97.12 91 CYS A CA 1
ATOM 706 C C . CYS A 1 91 ? -1.318 17.262 -0.200 1.00 97.12 91 CYS A C 1
ATOM 708 O O . CYS A 1 91 ? -0.671 18.153 0.349 1.00 97.12 91 CYS A O 1
ATOM 710 N N . HIS A 1 92 ? -0.798 16.079 -0.507 1.00 95.31 92 HIS A N 1
ATOM 711 C CA . HIS A 1 92 ? 0.597 15.714 -0.346 1.00 95.31 92 HIS A CA 1
ATOM 712 C C . HIS A 1 92 ? 1.023 14.892 -1.573 1.00 95.31 92 HIS A C 1
ATOM 714 O O . HIS A 1 92 ? 0.341 13.923 -1.917 1.00 95.31 92 HIS A O 1
ATOM 720 N N . PRO A 1 93 ? 2.161 15.194 -2.227 1.00 93.88 93 PRO A N 1
ATOM 721 C CA . PRO A 1 93 ? 2.540 14.559 -3.496 1.00 93.88 93 PRO A CA 1
ATOM 722 C C . PRO A 1 93 ? 2.797 13.048 -3.381 1.00 93.88 93 PRO A C 1
ATOM 724 O O . PRO A 1 93 ? 2.682 12.328 -4.368 1.00 93.88 93 PRO A O 1
ATOM 727 N N . ALA A 1 94 ? 3.110 12.554 -2.179 1.00 92.12 94 ALA A N 1
ATOM 728 C CA . ALA A 1 94 ? 3.251 11.120 -1.899 1.00 92.12 94 ALA A CA 1
ATOM 729 C C . ALA A 1 94 ? 1.925 10.403 -1.558 1.00 92.12 94 ALA A C 1
ATOM 731 O O . ALA A 1 94 ? 1.923 9.187 -1.391 1.00 92.12 94 ALA A O 1
ATOM 732 N N . SER A 1 95 ? 0.809 11.128 -1.429 1.00 95.44 95 SER A N 1
ATOM 733 C CA . SER A 1 95 ? -0.508 10.568 -1.102 1.00 95.44 95 SER A CA 1
ATOM 734 C C . SER A 1 95 ? -1.367 10.436 -2.361 1.00 95.44 95 SER A C 1
ATOM 736 O O . SER A 1 95 ? -1.447 11.389 -3.135 1.00 95.44 95 SER A O 1
ATOM 738 N N . PRO A 1 96 ? -2.069 9.311 -2.588 1.00 95.19 96 PRO A N 1
ATOM 739 C CA . PRO A 1 96 ? -3.065 9.215 -3.655 1.00 95.19 96 PRO A CA 1
ATOM 740 C C . PRO A 1 96 ? -4.395 9.900 -3.288 1.00 95.19 96 PRO A C 1
ATOM 742 O O . PRO A 1 96 ? -5.355 9.805 -4.053 1.00 95.19 96 PRO A O 1
ATOM 745 N N . LEU A 1 97 ? -4.482 10.538 -2.117 1.00 97.50 97 LEU A N 1
ATOM 746 C CA . LEU A 1 97 ? -5.682 11.172 -1.584 1.00 97.50 97 LEU A CA 1
ATOM 747 C C . LEU A 1 97 ? -5.514 12.688 -1.550 1.00 97.50 97 LEU A C 1
ATOM 749 O O . LEU A 1 97 ? -4.502 13.178 -1.050 1.00 97.50 97 LEU A O 1
ATOM 753 N N . ILE A 1 98 ? -6.550 13.409 -1.963 1.00 98.38 98 ILE A N 1
ATOM 754 C CA . ILE A 1 98 ? -6.691 14.844 -1.692 1.00 98.38 98 ILE A CA 1
ATOM 755 C C . ILE A 1 98 ? -7.937 15.085 -0.848 1.00 98.38 98 ILE A C 1
ATOM 757 O O . ILE A 1 98 ? -8.889 14.302 -0.913 1.00 98.38 98 ILE A O 1
ATOM 761 N N . VAL A 1 99 ? -7.928 16.152 -0.056 1.00 98.44 99 VAL A N 1
ATOM 762 C CA . VAL A 1 99 ? -9.094 16.608 0.703 1.00 98.44 99 VAL A CA 1
ATOM 763 C C . VAL A 1 99 ? -9.529 17.952 0.142 1.00 98.44 99 VAL A C 1
ATOM 765 O O . VAL A 1 99 ? -8.757 18.904 0.112 1.00 98.44 99 VAL A O 1
ATOM 768 N N . LEU A 1 100 ? -10.761 17.993 -0.341 1.00 98.31 100 LEU A N 1
ATOM 769 C CA . LEU A 1 100 ? -11.422 19.148 -0.921 1.00 98.31 100 LEU A CA 1
ATOM 770 C C . LEU A 1 100 ? -12.182 19.858 0.197 1.00 98.31 100 LEU A C 1
ATOM 772 O O . LEU A 1 100 ? -13.010 19.240 0.872 1.00 98.31 100 LEU A O 1
ATOM 776 N N . ILE A 1 101 ? -11.884 21.136 0.391 1.00 98.00 101 ILE A N 1
ATOM 777 C CA . ILE A 1 101 ? -12.563 22.001 1.351 1.00 98.00 101 ILE A CA 1
ATOM 778 C C . ILE A 1 101 ? -13.730 22.666 0.625 1.00 98.00 101 ILE A C 1
ATOM 780 O O . ILE A 1 101 ? -13.549 23.258 -0.441 1.00 98.00 101 ILE A O 1
ATOM 784 N N . THR A 1 102 ? -14.933 22.535 1.179 1.00 97.44 102 THR A N 1
ATOM 785 C CA . THR A 1 102 ? -16.156 23.115 0.616 1.00 97.44 102 THR A CA 1
ATOM 786 C C . THR A 1 102 ? -16.990 23.782 1.712 1.00 97.44 102 THR A C 1
ATOM 788 O O . THR A 1 102 ? -16.861 23.405 2.882 1.00 97.44 102 THR A O 1
ATOM 791 N N . PRO A 1 103 ? -17.960 24.647 1.357 1.00 95.44 103 PRO A N 1
ATOM 792 C CA . PRO A 1 103 ? -18.917 25.192 2.321 1.00 95.44 103 PRO A CA 1
ATOM 793 C C . PRO A 1 103 ? -19.750 24.129 3.054 1.00 95.44 103 PRO A C 1
ATOM 795 O O . PRO A 1 103 ? -20.356 24.416 4.081 1.00 95.44 103 PRO A O 1
ATOM 798 N N . ARG A 1 104 ? -19.837 22.906 2.506 1.00 94.81 104 ARG A N 1
ATOM 799 C CA . ARG A 1 104 ? -20.593 21.785 3.087 1.00 94.81 104 ARG A CA 1
ATOM 800 C C . ARG A 1 104 ? -19.735 20.863 3.956 1.00 94.81 104 ARG A C 1
ATOM 802 O O . ARG A 1 104 ? -20.250 19.865 4.450 1.00 94.81 104 ARG A O 1
ATOM 809 N N . GLY A 1 105 ? -18.453 21.177 4.128 1.00 96.38 105 GLY A N 1
ATOM 810 C CA . GLY A 1 105 ? -17.496 20.358 4.862 1.00 96.38 105 GLY A CA 1
ATOM 811 C C . GLY A 1 105 ? -16.412 19.763 3.968 1.00 96.38 105 GLY A C 1
ATOM 812 O O . GLY A 1 105 ? -16.164 20.220 2.846 1.00 96.38 105 GLY A O 1
ATOM 813 N N . LEU A 1 106 ? -15.746 18.738 4.495 1.00 97.94 106 LEU A N 1
ATOM 814 C CA . LEU A 1 106 ? -14.563 18.133 3.897 1.00 97.94 106 LEU A CA 1
ATOM 815 C C . LEU A 1 106 ? -14.919 16.901 3.065 1.00 97.94 106 LEU A C 1
ATOM 817 O O . LEU A 1 106 ? -15.607 15.992 3.533 1.00 97.94 106 LEU A O 1
ATOM 821 N N . VAL A 1 107 ? -14.386 16.830 1.846 1.00 97.75 107 VAL A N 1
ATOM 822 C CA . VAL A 1 107 ? -14.571 15.680 0.954 1.00 97.75 107 VAL A CA 1
ATOM 823 C C . VAL A 1 107 ? -13.218 15.119 0.544 1.00 97.75 107 VAL A C 1
ATOM 825 O O . VAL A 1 107 ? -12.408 15.786 -0.090 1.00 97.75 107 VAL A O 1
ATOM 828 N N . ARG A 1 108 ? -12.964 13.855 0.867 1.00 97.19 108 ARG A N 1
ATOM 829 C CA . ARG A 1 108 ? -11.790 13.116 0.402 1.00 97.19 108 ARG A CA 1
ATOM 830 C C . ARG A 1 108 ? -12.047 12.569 -0.998 1.00 97.19 108 ARG A C 1
ATOM 832 O O . ARG A 1 108 ? -13.003 11.823 -1.194 1.00 97.19 108 ARG A O 1
ATOM 839 N N . LEU A 1 109 ? -11.138 12.838 -1.931 1.00 97.81 109 LEU A N 1
ATOM 840 C CA . LEU A 1 109 ? -11.081 12.193 -3.243 1.00 97.81 109 LEU A CA 1
ATOM 841 C C . LEU A 1 109 ? -9.882 11.245 -3.312 1.00 97.81 109 LEU A C 1
ATOM 843 O O . LEU A 1 109 ? -8.731 11.662 -3.157 1.00 97.81 109 LEU A O 1
ATOM 847 N N . HIS A 1 110 ? -10.141 9.970 -3.601 1.00 96.75 110 HIS A N 1
ATOM 848 C CA . HIS A 1 110 ? -9.088 9.017 -3.932 1.00 96.75 110 HIS A CA 1
ATOM 849 C C . HIS A 1 110 ? -8.749 9.110 -5.424 1.00 96.75 110 HIS A C 1
ATOM 851 O O . HIS A 1 110 ? -9.522 8.670 -6.268 1.00 96.75 110 HIS A O 1
ATOM 857 N N . CYS A 1 111 ? -7.565 9.620 -5.769 1.00 96.00 111 CYS A N 1
ATOM 858 C CA . CYS A 1 111 ? -7.194 9.912 -7.159 1.00 96.00 111 CYS A CA 1
ATOM 859 C C . CYS A 1 111 ? -7.081 8.657 -8.032 1.00 96.00 111 CYS A C 1
ATOM 861 O O . CYS A 1 111 ? -7.439 8.712 -9.197 1.00 96.00 111 CYS A O 1
ATOM 863 N N . PHE A 1 112 ? -6.615 7.531 -7.477 1.00 91.44 112 PHE A N 1
ATOM 864 C CA . PHE A 1 112 ? -6.534 6.258 -8.209 1.00 91.44 112 PHE A CA 1
ATOM 865 C C . PHE A 1 112 ? -7.879 5.516 -8.318 1.00 91.44 112 PHE A C 1
ATOM 867 O O . PHE A 1 112 ? -8.208 4.999 -9.378 1.00 91.44 112 PHE A O 1
ATOM 874 N N . ALA A 1 113 ? -8.643 5.439 -7.222 1.00 90.94 113 ALA A N 1
ATOM 875 C CA . ALA A 1 113 ? -9.921 4.723 -7.181 1.00 90.94 113 ALA A CA 1
ATOM 876 C C . ALA A 1 113 ? -11.106 5.563 -7.679 1.00 90.94 113 ALA A C 1
ATOM 878 O O . ALA A 1 113 ? -12.190 5.025 -7.870 1.00 90.94 113 ALA A O 1
ATOM 879 N N . HIS A 1 114 ? -10.910 6.870 -7.884 1.00 92.62 114 HIS A N 1
ATOM 880 C CA . HIS A 1 114 ? -11.937 7.801 -8.348 1.00 92.62 114 HIS A CA 1
ATOM 881 C C . HIS A 1 114 ? -13.196 7.821 -7.465 1.00 92.62 114 HIS A C 1
ATOM 883 O O . HIS A 1 114 ? -14.306 7.991 -7.956 1.00 92.62 114 HIS A O 1
ATOM 889 N N . SER A 1 115 ? -13.008 7.669 -6.151 1.00 92.56 115 SER A N 1
ATOM 890 C CA . SER A 1 115 ? -14.079 7.638 -5.152 1.00 92.56 115 SER A CA 1
ATOM 891 C C . SER A 1 115 ? -14.062 8.889 -4.274 1.00 92.56 115 SER A C 1
ATOM 893 O O . SER A 1 115 ? -13.004 9.260 -3.749 1.00 92.56 115 SER A O 1
ATOM 895 N N . LEU A 1 116 ? -15.235 9.487 -4.065 1.00 94.62 116 LEU A N 1
ATOM 896 C CA . LEU A 1 116 ? -15.456 10.596 -3.135 1.00 94.62 116 LEU A CA 1
ATOM 897 C C . LEU A 1 116 ? -16.017 10.069 -1.809 1.00 94.62 116 LEU A C 1
ATOM 899 O O . LEU A 1 116 ? -16.828 9.147 -1.786 1.00 94.62 116 LEU A O 1
ATOM 903 N N . THR A 1 117 ? -15.579 10.633 -0.687 1.00 94.88 117 THR A N 1
ATOM 904 C CA . THR A 1 117 ? -16.097 10.285 0.644 1.00 94.88 117 THR A CA 1
ATOM 905 C C . THR A 1 117 ? -16.084 11.519 1.528 1.00 94.88 117 THR A C 1
ATOM 907 O O . THR A 1 117 ? -15.073 12.216 1.582 1.00 94.88 117 THR A O 1
ATOM 910 N N . VAL A 1 118 ? -17.177 11.779 2.239 1.00 95.81 118 VAL A N 1
ATOM 911 C CA . VAL A 1 118 ? -17.207 12.830 3.263 1.00 95.81 118 VAL A CA 1
ATOM 912 C C . VAL A 1 118 ? -16.245 12.457 4.392 1.00 95.81 118 VAL A C 1
ATOM 914 O O . VAL A 1 118 ? -16.160 11.292 4.782 1.00 95.81 118 VAL A O 1
ATOM 917 N N . VAL A 1 119 ? -15.488 13.433 4.885 1.00 95.88 119 VAL A N 1
ATOM 918 C CA . VAL A 1 119 ? -14.602 13.259 6.038 1.00 95.88 119 VAL A CA 1
ATOM 919 C C . VAL A 1 119 ? -15.285 13.857 7.256 1.00 95.88 119 VAL A C 1
ATOM 921 O O . VAL A 1 119 ? -15.536 15.058 7.293 1.00 95.88 119 VAL A O 1
ATOM 924 N N . ASP A 1 120 ? -15.553 13.013 8.248 1.00 94.25 120 ASP A N 1
ATOM 925 C CA . ASP A 1 120 ? -16.008 13.453 9.561 1.00 94.25 120 ASP A CA 1
ATOM 926 C C . ASP A 1 120 ? -14.790 13.858 10.403 1.00 94.25 120 ASP A C 1
ATOM 928 O O . ASP A 1 120 ? -13.946 13.027 10.752 1.00 94.25 120 ASP A O 1
ATOM 932 N N . ALA A 1 121 ? -14.639 15.160 10.626 1.00 92.25 121 ALA A N 1
ATOM 933 C CA . ALA A 1 121 ? -13.534 15.758 11.360 1.00 92.25 121 ALA A CA 1
ATOM 934 C C . ALA A 1 121 ? -14.023 17.024 12.079 1.00 92.25 121 ALA A C 1
ATOM 936 O O . ALA A 1 121 ? -14.929 17.688 11.570 1.00 92.25 121 ALA A O 1
ATOM 937 N N . PRO A 1 122 ? -13.401 17.414 13.207 1.00 91.56 122 PRO A N 1
ATOM 938 C CA . PRO A 1 122 ? -13.749 18.628 13.949 1.00 91.56 122 PRO A CA 1
ATOM 939 C C . PRO A 1 122 ? -13.214 19.896 13.252 1.00 91.56 122 PRO A C 1
ATOM 941 O O . PRO A 1 122 ? -12.569 20.744 13.862 1.00 91.56 122 PRO A O 1
ATOM 944 N N . TRP A 1 123 ? -13.441 20.010 11.944 1.00 94.75 123 TRP A N 1
ATOM 945 C CA . TRP A 1 123 ? -13.022 21.142 11.131 1.00 94.75 123 TRP A CA 1
ATOM 946 C C . TRP A 1 123 ? -14.098 22.224 11.097 1.00 94.75 123 TRP A C 1
ATOM 948 O O . TRP A 1 123 ? -15.288 21.942 10.951 1.00 94.75 123 TRP A O 1
ATOM 958 N N . THR A 1 124 ? -13.656 23.475 11.151 1.00 92.69 124 THR A N 1
ATOM 959 C CA . THR A 1 124 ? -14.483 24.660 10.930 1.00 92.69 124 THR A CA 1
ATOM 960 C C . THR A 1 124 ? -13.879 25.520 9.816 1.00 92.69 124 THR A C 1
ATOM 962 O O . THR A 1 124 ? -12.656 25.522 9.638 1.00 92.69 124 THR A O 1
ATOM 965 N N . PRO A 1 125 ? -14.698 26.264 9.047 1.00 92.62 125 PRO A N 1
ATOM 966 C CA . PRO A 1 125 ? -14.194 27.167 8.016 1.00 92.62 125 PRO A CA 1
ATOM 967 C C . PRO A 1 125 ? -13.118 28.120 8.548 1.00 92.62 125 PRO A C 1
ATOM 969 O O . PRO A 1 125 ? -13.297 28.747 9.589 1.00 92.62 125 PRO A O 1
ATOM 972 N N . GLY A 1 126 ? -12.006 28.225 7.819 1.00 88.69 126 GLY A N 1
ATOM 973 C CA . GLY A 1 126 ? -10.837 29.022 8.210 1.00 88.69 126 GLY A CA 1
ATOM 974 C C . GLY A 1 126 ? -9.781 28.262 9.020 1.00 88.69 126 GLY A C 1
ATOM 975 O O . GLY A 1 126 ? -8.646 28.729 9.091 1.00 88.69 126 GLY A O 1
ATOM 976 N N . MET A 1 127 ? -10.100 27.080 9.560 1.00 93.81 127 MET A N 1
ATOM 977 C CA . MET A 1 127 ? -9.129 26.266 10.292 1.00 93.81 127 MET A CA 1
ATOM 978 C C . MET A 1 127 ? -8.033 25.732 9.349 1.00 93.81 127 MET A C 1
ATOM 980 O O . MET A 1 127 ? -8.365 25.135 8.315 1.00 93.81 127 MET A O 1
ATOM 984 N N . PRO A 1 128 ? -6.738 25.892 9.691 1.00 93.12 128 PRO A N 1
ATOM 985 C CA . PRO A 1 128 ? -5.643 25.368 8.888 1.00 93.12 128 PRO A CA 1
ATOM 986 C C . PRO A 1 128 ? -5.621 23.838 8.926 1.00 93.12 128 PRO A C 1
ATOM 988 O O . PRO A 1 128 ? -5.778 23.213 9.977 1.00 93.12 128 PRO A O 1
ATOM 991 N N . LEU A 1 129 ? -5.379 23.237 7.763 1.00 97.00 129 LEU A N 1
ATOM 992 C CA . LEU A 1 129 ? -5.325 21.792 7.584 1.00 97.00 129 LEU A CA 1
ATOM 993 C C . LEU A 1 129 ? -4.011 21.363 6.933 1.00 97.00 129 LEU A C 1
ATOM 995 O O . LEU A 1 129 ? -3.452 22.060 6.088 1.00 97.00 129 LEU A O 1
ATOM 999 N N . ALA A 1 130 ? -3.547 20.167 7.286 1.00 96.62 130 ALA A N 1
ATOM 1000 C CA . ALA A 1 130 ? -2.392 19.535 6.663 1.00 96.62 130 ALA A CA 1
ATOM 1001 C C . ALA A 1 130 ? -2.617 18.033 6.479 1.00 96.62 130 ALA A C 1
ATOM 1003 O O . ALA A 1 130 ? -3.338 17.391 7.241 1.00 96.62 130 ALA A O 1
ATOM 1004 N N . GLN A 1 131 ? -1.963 17.445 5.479 1.00 96.94 131 GLN A N 1
ATOM 1005 C CA . GLN A 1 131 ? -1.961 15.999 5.278 1.00 96.94 131 GLN A CA 1
ATOM 1006 C C . GLN A 1 131 ? -0.622 15.412 5.734 1.00 96.94 131 GLN A C 1
ATOM 1008 O O . GLN A 1 131 ? 0.434 15.792 5.231 1.00 96.94 131 GLN A O 1
ATOM 1013 N N . LEU A 1 132 ? -0.673 14.451 6.656 1.00 96.06 132 LEU A N 1
ATOM 1014 C CA . LEU A 1 132 ? 0.479 13.677 7.109 1.00 96.06 132 LEU A CA 1
ATOM 1015 C C . LEU A 1 132 ? 0.490 12.310 6.422 1.00 96.06 132 LEU A C 1
ATOM 1017 O O . LEU A 1 132 ? -0.475 11.552 6.528 1.00 96.06 132 LEU A O 1
ATOM 1021 N N . VAL A 1 133 ? 1.600 11.984 5.760 1.00 94.69 133 VAL A N 1
ATOM 1022 C CA . VAL A 1 133 ? 1.824 10.686 5.107 1.00 94.69 133 VAL A CA 1
ATOM 1023 C C . VAL A 1 133 ? 2.948 9.950 5.831 1.00 94.69 133 VAL A C 1
ATOM 1025 O O . VAL A 1 133 ? 4.091 10.403 5.825 1.00 94.69 133 VAL A O 1
ATOM 1028 N N . ALA A 1 134 ? 2.630 8.809 6.442 1.00 91.75 134 ALA A N 1
ATOM 1029 C CA . ALA A 1 134 ? 3.573 7.973 7.181 1.00 91.75 134 ALA A CA 1
ATOM 1030 C C . ALA A 1 134 ? 3.498 6.523 6.678 1.00 91.75 134 ALA A C 1
ATOM 1032 O O . ALA A 1 134 ? 2.728 5.704 7.176 1.00 91.75 134 ALA A O 1
ATOM 1033 N N . GLY A 1 135 ? 4.310 6.199 5.668 1.00 90.50 135 GLY A N 1
ATOM 1034 C CA . GLY A 1 135 ? 4.232 4.902 4.992 1.00 90.50 135 GLY A CA 1
ATOM 1035 C C . GLY A 1 135 ? 2.930 4.776 4.200 1.00 90.50 135 GLY A C 1
ATOM 1036 O O . GLY A 1 135 ? 2.683 5.594 3.317 1.00 90.50 135 GLY A O 1
ATOM 1037 N N . ASP A 1 136 ? 2.122 3.765 4.526 1.00 85.38 136 ASP A N 1
ATOM 1038 C CA . ASP A 1 136 ? 0.810 3.530 3.904 1.00 85.38 136 ASP A CA 1
ATOM 1039 C C . ASP A 1 136 ? -0.331 4.269 4.636 1.00 85.38 136 ASP A C 1
ATOM 1041 O O . ASP A 1 136 ? -1.450 4.349 4.123 1.00 85.38 136 ASP A O 1
ATOM 1045 N N . ASP A 1 137 ? -0.062 4.818 5.825 1.00 91.19 137 ASP A N 1
ATOM 1046 C CA . ASP A 1 137 ? -1.051 5.545 6.614 1.00 91.19 137 ASP A CA 1
ATOM 1047 C C . ASP A 1 137 ? -1.071 7.024 6.225 1.00 91.19 137 ASP A C 1
ATOM 1049 O O . ASP A 1 137 ? -0.040 7.706 6.177 1.00 91.19 137 ASP A O 1
ATOM 1053 N N . VAL A 1 138 ? -2.276 7.536 5.980 1.00 95.94 138 VAL A N 1
ATOM 1054 C CA . VAL A 1 138 ? -2.508 8.936 5.626 1.00 95.94 138 VAL A CA 1
ATOM 1055 C C . VAL A 1 138 ? -3.491 9.525 6.620 1.00 95.94 138 VAL A C 1
ATOM 1057 O O . VAL A 1 138 ? -4.564 8.972 6.863 1.00 95.94 138 VAL A O 1
ATOM 1060 N N . SER A 1 139 ? -3.140 10.659 7.211 1.00 97.25 139 SER A N 1
ATOM 1061 C CA . SER A 1 139 ? -3.993 11.350 8.173 1.00 97.25 139 SER A CA 1
ATOM 1062 C C . SER A 1 139 ? -4.181 12.808 7.790 1.00 97.25 139 SER A C 1
ATOM 1064 O O . SER A 1 139 ? -3.263 13.443 7.275 1.00 97.25 139 SER A O 1
ATOM 1066 N N . LEU A 1 140 ? -5.376 13.321 8.051 1.00 97.69 140 LEU A N 1
ATOM 1067 C CA . LEU A 1 140 ? -5.654 14.744 8.060 1.00 97.69 140 LEU A CA 1
ATOM 1068 C C . LEU A 1 140 ? -5.361 15.276 9.462 1.00 97.69 140 LEU A C 1
ATOM 1070 O O . LEU A 1 140 ? -5.759 14.660 10.453 1.00 97.69 140 LEU A O 1
ATOM 1074 N N . LEU A 1 141 ? -4.647 16.390 9.519 1.00 97.31 141 LEU A N 1
ATOM 1075 C CA . LEU A 1 141 ? -4.355 17.138 10.729 1.00 97.31 141 LEU A CA 1
ATOM 1076 C C . LEU A 1 141 ? -5.043 18.494 10.637 1.00 97.31 141 LEU A C 1
ATOM 1078 O O . LEU A 1 141 ? -5.038 19.106 9.566 1.00 97.31 141 LEU A O 1
ATOM 1082 N N . GLY A 1 142 ? -5.562 18.970 11.758 1.00 95.94 142 GLY A N 1
ATOM 1083 C CA . GLY A 1 142 ? -6.001 20.349 11.920 1.00 95.94 142 GLY A CA 1
ATOM 1084 C C . GLY A 1 142 ? -5.736 20.823 13.340 1.00 95.94 142 GLY A C 1
ATOM 1085 O O . GLY A 1 142 ? -5.514 20.014 14.239 1.00 95.94 142 GLY A O 1
ATOM 1086 N N . ILE A 1 143 ? -5.710 22.136 13.525 1.00 93.44 143 ILE A N 1
ATOM 1087 C CA . ILE A 1 143 ? -5.534 22.770 14.832 1.00 93.44 143 ILE A CA 1
ATOM 1088 C C . ILE A 1 143 ? -6.578 23.872 14.963 1.00 93.44 143 ILE A C 1
ATOM 1090 O O . ILE A 1 143 ? -6.637 24.765 14.117 1.00 93.44 143 ILE A O 1
ATOM 1094 N N . GLY A 1 144 ? -7.448 23.762 15.966 1.00 89.56 144 GLY A N 1
ATOM 1095 C CA . GLY A 1 144 ? -8.401 24.816 16.285 1.00 89.56 144 GLY A CA 1
ATOM 1096 C C . GLY A 1 144 ? -7.720 25.992 16.976 1.00 89.56 144 GLY A C 1
ATOM 1097 O O . GLY A 1 144 ? -6.679 25.831 17.606 1.00 89.56 144 GLY A O 1
ATOM 1098 N N . ASP A 1 145 ? -8.329 27.176 16.901 1.00 84.31 145 ASP A N 1
ATOM 1099 C CA . ASP A 1 145 ? -7.766 28.405 17.485 1.00 84.31 145 ASP A CA 1
ATOM 1100 C C . ASP A 1 145 ? -7.548 28.320 19.008 1.00 84.31 145 ASP A C 1
ATOM 1102 O O . ASP A 1 145 ? -6.721 29.047 19.557 1.00 84.31 145 ASP A O 1
ATOM 1106 N N . ALA A 1 146 ? -8.297 27.450 19.693 1.00 84.94 146 ALA A N 1
ATOM 1107 C CA . ALA A 1 146 ? -8.226 27.240 21.138 1.00 84.94 146 ALA A CA 1
ATOM 1108 C C . ALA A 1 146 ? -7.539 25.921 21.541 1.00 84.94 146 ALA A C 1
ATOM 1110 O O . ALA A 1 146 ? -7.398 25.661 22.735 1.00 84.94 146 ALA A O 1
ATOM 1111 N N . ASP A 1 147 ? -7.131 25.094 20.574 1.00 85.19 147 ASP A N 1
ATOM 1112 C CA . ASP A 1 147 ? -6.557 23.778 20.847 1.00 85.19 147 ASP A CA 1
ATOM 1113 C C . ASP A 1 147 ? -5.029 23.878 20.948 1.00 85.19 147 ASP A C 1
ATOM 1115 O O . ASP A 1 147 ? -4.359 24.354 20.032 1.00 85.19 147 ASP A O 1
ATOM 1119 N N . GLU A 1 148 ? -4.454 23.396 22.053 1.00 84.81 148 GLU A N 1
ATOM 1120 C CA . GLU A 1 148 ? -2.992 23.334 22.216 1.00 84.81 148 GLU A CA 1
ATOM 1121 C C . GLU A 1 148 ? -2.357 22.190 21.402 1.00 84.81 148 GLU A C 1
ATOM 1123 O O . GLU A 1 148 ? -1.172 22.247 21.067 1.00 84.81 148 GLU A O 1
ATOM 1128 N N . GLU A 1 149 ? -3.138 21.164 21.047 1.00 88.75 149 GLU A N 1
ATOM 1129 C CA . GLU A 1 149 ? -2.681 19.999 20.286 1.00 88.75 149 GLU A CA 1
ATOM 1130 C C . GLU A 1 149 ? -3.486 19.814 18.988 1.00 88.75 149 GLU A C 1
ATOM 1132 O O . GLU A 1 149 ? -4.712 19.944 18.994 1.00 88.75 149 GLU A O 1
ATOM 1137 N N . PRO A 1 150 ? -2.833 19.466 17.861 1.00 93.44 150 PRO A N 1
ATOM 1138 C CA . PRO A 1 150 ? -3.537 19.212 16.615 1.00 93.44 150 PRO A CA 1
ATOM 1139 C C . PRO A 1 150 ? -4.353 17.919 16.706 1.00 93.44 150 PRO A C 1
ATOM 1141 O O . PRO A 1 150 ? -3.837 16.857 17.069 1.00 93.44 150 PRO A O 1
ATOM 1144 N N . TRP A 1 151 ? -5.614 17.974 16.285 1.00 95.62 151 TRP A N 1
ATOM 1145 C CA . TRP A 1 151 ? -6.417 16.773 16.107 1.00 95.62 151 TRP A CA 1
ATOM 1146 C C . TRP A 1 151 ? -5.972 16.009 14.857 1.00 95.62 151 TRP A C 1
ATOM 1148 O O . TRP A 1 151 ? -5.394 16.556 13.912 1.00 95.62 151 TRP A O 1
ATOM 1158 N N . ARG A 1 152 ? -6.251 14.702 14.842 1.00 95.94 152 ARG A N 1
ATOM 1159 C CA . ARG A 1 152 ? -5.830 13.796 13.770 1.00 95.94 152 ARG A CA 1
ATOM 1160 C C . ARG A 1 152 ? -6.947 12.842 13.379 1.00 95.94 152 ARG A C 1
ATOM 1162 O O . ARG A 1 152 ? -7.415 12.067 14.207 1.00 95.94 152 ARG A O 1
ATOM 1169 N N . VAL A 1 153 ? -7.287 12.822 12.091 1.00 96.56 153 VAL A N 1
ATOM 1170 C CA . VAL A 1 153 ? -8.268 11.891 11.517 1.00 96.56 153 VAL A CA 1
ATOM 1171 C C . VAL A 1 153 ? -7.599 11.015 10.453 1.00 96.56 153 VAL A C 1
ATOM 1173 O O . VAL A 1 153 ? -6.990 11.543 9.518 1.00 96.56 153 VAL A O 1
ATOM 1176 N N . PRO A 1 154 ? -7.664 9.676 10.553 1.00 95.44 154 PRO A N 1
ATOM 1177 C CA . PRO A 1 154 ? -7.136 8.800 9.516 1.00 95.44 154 PRO A CA 1
ATOM 1178 C C . PRO A 1 154 ? -8.011 8.875 8.259 1.00 95.44 154 PRO A C 1
ATOM 1180 O O . PRO A 1 154 ? -9.207 8.601 8.294 1.00 95.44 154 PRO A O 1
ATOM 1183 N N . ILE A 1 155 ? -7.397 9.217 7.128 1.00 95.25 155 ILE A N 1
ATOM 1184 C CA . ILE A 1 155 ? -8.076 9.336 5.830 1.00 95.25 155 ILE A CA 1
ATOM 1185 C C . ILE A 1 155 ? -7.570 8.318 4.801 1.00 95.25 155 ILE A C 1
ATOM 1187 O O . ILE A 1 155 ? -8.200 8.157 3.761 1.00 95.25 155 ILE A O 1
ATOM 1191 N N . GLY A 1 156 ? -6.479 7.603 5.080 1.00 91.12 156 GLY A N 1
ATOM 1192 C CA . GLY A 1 156 ? -5.999 6.450 4.313 1.00 91.12 156 GLY A CA 1
ATOM 1193 C C . GLY A 1 156 ? -5.199 5.482 5.189 1.00 91.12 156 GLY A C 1
ATOM 1194 O O . GLY A 1 156 ? -4.777 5.847 6.287 1.00 91.12 156 GLY A O 1
ATOM 1195 N N . GLY A 1 157 ? -4.993 4.259 4.702 1.00 89.50 157 GLY A N 1
ATOM 1196 C CA . GLY A 1 157 ? -4.301 3.199 5.442 1.00 89.50 157 GLY A CA 1
ATOM 1197 C C . GLY A 1 157 ? -5.226 2.389 6.353 1.00 89.50 157 GLY A C 1
ATOM 1198 O O . GLY A 1 157 ? -6.446 2.400 6.189 1.00 89.50 157 GLY A O 1
ATOM 1199 N N . ALA A 1 158 ? -4.644 1.665 7.311 1.00 76.81 158 ALA A N 1
ATOM 1200 C CA . ALA A 1 158 ? -5.365 0.662 8.106 1.00 76.81 158 ALA A CA 1
ATOM 1201 C C . ALA A 1 158 ? -6.379 1.265 9.097 1.00 76.81 158 ALA A C 1
ATOM 1203 O O . ALA A 1 158 ? -7.292 0.577 9.545 1.00 76.81 158 ALA A O 1
ATOM 1204 N N . GLY A 1 159 ? -6.209 2.541 9.456 1.00 78.06 159 GLY A N 1
ATOM 1205 C CA . GLY A 1 159 ? -7.094 3.248 10.384 1.00 78.06 159 GLY A CA 1
ATOM 1206 C C . GLY A 1 159 ? -8.238 4.016 9.722 1.00 78.06 159 GLY A C 1
ATOM 1207 O O . GLY A 1 159 ? -9.085 4.543 10.439 1.00 78.06 159 GLY A O 1
ATOM 1208 N N . ALA A 1 160 ? -8.254 4.132 8.392 1.00 83.38 160 ALA A N 1
ATOM 1209 C CA . ALA A 1 160 ? -9.241 4.947 7.695 1.00 83.38 160 ALA A CA 1
ATOM 1210 C C . ALA A 1 160 ? -10.588 4.218 7.570 1.00 83.38 160 ALA A C 1
ATOM 1212 O O . ALA A 1 160 ? -10.599 3.002 7.361 1.00 83.38 160 ALA A O 1
ATOM 1213 N N . PRO A 1 161 ? -11.723 4.935 7.649 1.00 77.38 161 PRO A N 1
ATOM 1214 C CA . PRO A 1 161 ? -13.028 4.333 7.419 1.00 77.38 161 PRO A CA 1
ATOM 1215 C C . PRO A 1 161 ? -13.075 3.688 6.029 1.00 77.38 161 PRO A C 1
ATOM 1217 O O . PRO A 1 161 ? -12.673 4.292 5.023 1.00 77.38 161 PRO A O 1
ATOM 1220 N N . VAL A 1 162 ? -13.541 2.436 5.996 1.00 69.31 162 VAL A N 1
ATOM 1221 C CA . VAL A 1 162 ? -13.711 1.665 4.764 1.00 69.31 162 VAL A CA 1
ATOM 1222 C C . VAL A 1 162 ? -14.734 2.390 3.902 1.00 69.31 162 VAL A C 1
ATOM 1224 O O . VAL A 1 162 ? -15.829 2.710 4.359 1.00 69.31 162 VAL A O 1
ATOM 1227 N N . VAL A 1 163 ? -14.372 2.664 2.649 1.00 63.12 163 VAL A N 1
ATOM 1228 C CA . VAL A 1 163 ? -15.328 3.173 1.666 1.00 63.12 163 VAL A CA 1
ATOM 1229 C C . VAL A 1 163 ? -16.321 2.052 1.401 1.00 63.12 163 VAL A C 1
ATOM 1231 O O . VAL A 1 163 ? -15.996 1.100 0.694 1.00 63.12 163 VAL A O 1
ATOM 1234 N N . ALA A 1 164 ? -17.514 2.142 1.985 1.00 51.44 164 ALA A N 1
ATOM 1235 C CA . ALA A 1 164 ? -18.646 1.359 1.522 1.00 51.44 164 ALA A CA 1
ATOM 1236 C C . ALA A 1 164 ? -18.942 1.839 0.097 1.00 51.44 164 ALA A C 1
ATOM 1238 O O . ALA A 1 164 ? -19.438 2.943 -0.113 1.00 51.44 164 ALA A O 1
ATOM 1239 N N . GLY A 1 165 ? -18.505 1.063 -0.891 1.00 41.09 165 GLY A N 1
ATOM 1240 C CA . GLY A 1 165 ? -18.746 1.354 -2.294 1.00 41.09 165 GLY A CA 1
ATOM 1241 C C . GLY A 1 165 ? -20.205 1.097 -2.640 1.00 41.09 165 GLY A C 1
ATOM 1242 O O . GLY A 1 165 ? -20.502 0.100 -3.285 1.00 41.09 165 GLY A O 1
ATOM 1243 N N . GLU A 1 166 ? -21.112 1.982 -2.238 1.00 39.19 166 GLU A N 1
ATOM 1244 C CA . GLU A 1 166 ? -22.362 2.137 -2.974 1.00 39.19 166 GLU A CA 1
ATOM 1245 C C . GLU A 1 166 ? -22.031 2.960 -4.215 1.00 39.19 166 GLU A C 1
ATOM 1247 O O . GLU A 1 166 ? -21.891 4.183 -4.182 1.00 39.19 166 GLU A O 1
ATOM 1252 N N . ALA A 1 167 ? -21.779 2.248 -5.312 1.00 38.66 167 ALA A N 1
ATOM 1253 C CA . ALA A 1 167 ? -21.641 2.868 -6.614 1.00 38.66 167 ALA A CA 1
ATOM 1254 C C . ALA A 1 167 ? -22.949 3.619 -6.922 1.00 38.66 167 ALA A C 1
ATOM 1256 O O . ALA A 1 167 ? -24.012 2.998 -6.871 1.00 38.66 167 ALA A O 1
ATOM 1257 N N . PRO A 1 168 ? -22.913 4.923 -7.245 1.00 42.06 168 PRO A N 1
ATOM 1258 C CA . PRO A 1 168 ? -24.094 5.592 -7.762 1.00 42.06 168 PRO A CA 1
ATOM 1259 C C . PRO A 1 168 ? -24.480 4.905 -9.076 1.00 42.06 168 PRO A C 1
ATOM 1261 O O . PRO A 1 168 ? -23.642 4.777 -9.970 1.00 42.06 168 PRO A O 1
ATOM 1264 N N . GLU A 1 169 ? -25.727 4.437 -9.178 1.00 35.53 169 GLU A N 1
ATOM 1265 C CA . GLU A 1 169 ? -26.313 3.931 -10.422 1.00 35.53 169 GLU A CA 1
ATOM 1266 C C . GLU A 1 169 ? -26.172 5.003 -11.511 1.00 35.53 169 GLU A C 1
ATOM 1268 O O . GLU A 1 169 ? -26.943 5.959 -11.603 1.00 35.53 169 GLU A O 1
ATOM 1273 N N . SER A 1 170 ? -25.143 4.864 -12.342 1.00 37.31 170 SER A N 1
ATOM 1274 C CA . SER A 1 170 ? -25.012 5.628 -13.570 1.00 37.31 170 SER A CA 1
ATOM 1275 C C . SER A 1 170 ? -26.042 5.089 -14.558 1.00 37.31 170 SER A C 1
ATOM 1277 O O . SER A 1 170 ? -25.872 4.000 -15.108 1.00 37.31 170 SER A O 1
ATOM 1279 N N . ALA A 1 171 ? -27.117 5.841 -14.776 1.00 45.47 171 ALA A N 1
ATOM 1280 C CA . ALA A 1 171 ? -28.043 5.594 -15.868 1.00 45.47 171 ALA A CA 1
ATOM 1281 C C . ALA A 1 171 ? -27.309 5.770 -17.213 1.00 45.47 171 ALA A C 1
ATOM 1283 O O . ALA A 1 171 ? -27.062 6.894 -17.647 1.00 45.47 171 ALA A O 1
ATOM 1284 N N . GLU A 1 172 ? -26.975 4.662 -17.877 1.00 34.94 172 GLU A N 1
ATOM 1285 C CA . GLU A 1 172 ? -26.542 4.632 -19.279 1.00 34.94 172 GLU A CA 1
ATOM 1286 C C . GLU A 1 172 ? -27.403 3.649 -20.104 1.00 34.94 172 GLU A C 1
ATOM 1288 O O . GLU A 1 172 ? -27.945 2.683 -19.561 1.00 34.94 172 GLU A O 1
ATOM 1293 N N . PRO A 1 173 ? -27.601 3.920 -21.411 1.00 41.22 173 PRO A N 1
ATOM 1294 C CA . PRO A 1 173 ? -28.642 3.303 -22.228 1.00 41.22 173 PRO A CA 1
ATOM 1295 C C . PRO A 1 173 ? -28.326 1.851 -22.603 1.00 41.22 173 PRO A C 1
ATOM 1297 O O . PRO A 1 173 ? -27.189 1.484 -22.898 1.00 41.22 173 PRO A O 1
ATOM 1300 N N . VAL A 1 174 ? -29.376 1.029 -22.652 1.00 40.69 174 VAL A N 1
ATOM 1301 C CA . VAL A 1 174 ? -29.313 -0.404 -22.965 1.00 40.69 174 VAL A CA 1
ATOM 1302 C C . VAL A 1 174 ? -28.835 -0.628 -24.404 1.00 40.69 174 VAL A C 1
ATOM 1304 O O . VAL A 1 174 ? -29.598 -0.504 -25.362 1.00 40.69 174 VAL A O 1
ATOM 1307 N N . LEU A 1 175 ? -27.574 -1.030 -24.547 1.00 41.19 175 LEU A N 1
ATOM 1308 C CA . LEU A 1 175 ? -27.055 -1.727 -25.721 1.00 41.19 175 LEU A CA 1
ATOM 1309 C C . LEU A 1 175 ? -26.710 -3.160 -25.306 1.00 41.19 175 LEU A C 1
ATOM 1311 O O . LEU A 1 175 ? -25.885 -3.375 -24.421 1.00 41.19 175 LEU A O 1
ATOM 1315 N N . ALA A 1 176 ? -27.361 -4.136 -25.946 1.00 49.00 176 ALA A N 1
ATOM 1316 C CA . ALA A 1 176 ? -27.134 -5.560 -25.707 1.00 49.00 176 ALA A CA 1
ATOM 1317 C C . ALA A 1 176 ? -25.647 -5.902 -25.871 1.00 49.00 176 ALA A C 1
ATOM 1319 O O . ALA A 1 176 ? -25.035 -5.631 -26.911 1.00 49.00 176 ALA A O 1
ATOM 1320 N N . THR A 1 177 ? -25.059 -6.488 -24.832 1.00 62.97 177 THR A N 1
ATOM 1321 C CA . THR A 1 177 ? -23.608 -6.672 -24.754 1.00 62.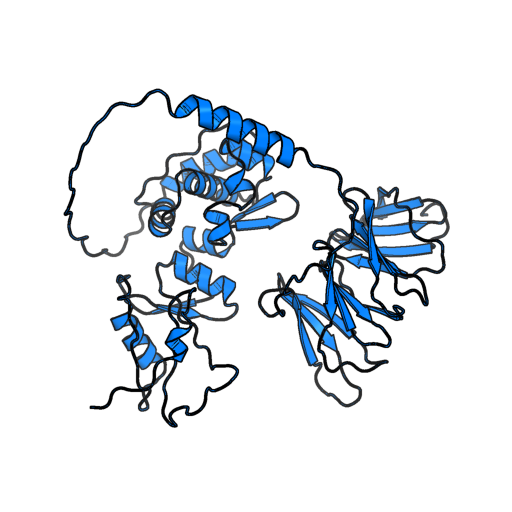97 177 THR A CA 1
ATOM 1322 C C . THR A 1 177 ? -23.190 -8.010 -25.361 1.00 62.97 177 THR A C 1
ATOM 1324 O O . THR A 1 177 ? -23.972 -8.952 -25.485 1.00 62.97 177 THR A O 1
ATOM 1327 N N . ALA A 1 178 ? -21.910 -8.137 -25.724 1.00 44.28 178 ALA A N 1
ATOM 1328 C CA . ALA A 1 178 ? -21.321 -9.392 -26.200 1.00 44.28 178 ALA A CA 1
ATOM 1329 C C . ALA A 1 178 ? -21.485 -10.565 -25.203 1.00 44.28 178 ALA A C 1
ATOM 1331 O O . ALA A 1 178 ? -21.427 -11.728 -25.606 1.00 44.28 178 ALA A O 1
ATOM 1332 N N . ALA A 1 179 ? -21.753 -10.272 -23.925 1.00 51.81 179 ALA A N 1
ATOM 1333 C CA . ALA A 1 179 ? -22.067 -11.263 -22.902 1.00 51.81 179 ALA A CA 1
ATOM 1334 C C . ALA A 1 179 ? -23.415 -11.964 -23.150 1.00 51.81 179 ALA A C 1
ATOM 1336 O O . ALA A 1 179 ? -23.519 -13.170 -22.924 1.00 51.81 179 ALA A O 1
ATOM 1337 N N . ASP A 1 180 ? -24.407 -11.260 -23.704 1.00 54.66 180 ASP A N 1
ATOM 1338 C CA . ASP A 1 180 ? -25.714 -11.841 -24.037 1.00 54.66 180 ASP A CA 1
ATOM 1339 C C . ASP A 1 180 ? -25.597 -12.824 -25.214 1.00 54.66 180 ASP A C 1
ATOM 1341 O O . ASP A 1 180 ? -26.227 -13.883 -25.226 1.00 54.66 180 ASP A O 1
ATOM 1345 N N . LYS A 1 181 ? -24.684 -12.549 -26.158 1.00 49.78 181 LYS A N 1
ATOM 1346 C CA . LYS A 1 181 ? -24.351 -13.468 -27.261 1.00 49.78 181 LYS A CA 1
ATOM 1347 C C . LYS A 1 181 ? -23.559 -14.695 -26.791 1.00 49.78 181 LYS A C 1
ATOM 1349 O O . LYS A 1 181 ? -23.787 -15.794 -27.292 1.00 49.78 181 LYS A O 1
ATOM 1354 N N . LEU A 1 182 ? -22.665 -14.537 -25.812 1.00 53.28 182 LEU A N 1
ATOM 1355 C CA . LEU A 1 182 ? -21.900 -15.649 -25.230 1.00 53.28 182 LEU A CA 1
ATOM 1356 C C . LEU A 1 182 ? -22.758 -16.555 -24.335 1.00 53.28 182 LEU A C 1
ATOM 1358 O O . LEU A 1 182 ? -22.542 -17.768 -24.322 1.00 53.28 182 LEU A O 1
ATOM 1362 N N . ARG A 1 183 ? -23.758 -15.998 -23.638 1.00 70.12 183 ARG A N 1
ATOM 1363 C CA . ARG A 1 183 ? -24.751 -16.774 -22.876 1.00 70.12 183 ARG A CA 1
ATOM 1364 C C . ARG A 1 183 ? -25.612 -17.633 -23.813 1.00 70.12 183 ARG A C 1
ATOM 1366 O O . ARG A 1 183 ? -25.694 -18.840 -23.606 1.00 70.12 183 ARG A O 1
ATOM 1373 N N . ALA A 1 184 ? -26.097 -17.058 -24.918 1.00 65.06 184 ALA A N 1
ATOM 1374 C CA . ALA A 1 184 ? -26.852 -17.785 -25.944 1.00 65.06 184 ALA A CA 1
ATOM 1375 C C . ALA A 1 184 ? -26.032 -18.886 -26.657 1.00 65.06 184 ALA A C 1
ATOM 1377 O O . ALA A 1 184 ? -26.579 -19.915 -27.052 1.00 65.06 184 ALA A O 1
ATOM 1378 N N . MET A 1 185 ? -24.711 -18.710 -26.813 1.00 57.94 185 MET A N 1
ATOM 1379 C CA . MET A 1 185 ? -23.835 -19.760 -27.361 1.00 57.94 185 MET A CA 1
ATOM 1380 C C . MET A 1 185 ? -23.541 -20.884 -26.358 1.00 57.94 185 MET A C 1
ATOM 1382 O O . MET A 1 185 ? -23.463 -22.041 -26.770 1.00 57.94 185 MET A O 1
ATOM 1386 N N . ARG A 1 186 ? -23.415 -20.580 -25.058 1.00 66.00 186 ARG A N 1
ATOM 1387 C CA . ARG A 1 186 ? -23.240 -21.603 -24.010 1.00 66.00 186 ARG A CA 1
ATOM 1388 C C . ARG A 1 186 ? -24.474 -22.481 -23.846 1.00 66.00 186 ARG A C 1
ATOM 1390 O O . ARG A 1 186 ? -24.326 -23.693 -23.764 1.00 66.00 186 ARG A O 1
ATOM 1397 N N . GLU A 1 187 ? -25.671 -21.903 -23.895 1.00 64.88 187 GLU A N 1
ATOM 1398 C CA . GLU A 1 187 ? -26.925 -22.669 -23.821 1.00 64.88 187 GLU A CA 1
ATOM 1399 C C . GLU A 1 187 ? -27.087 -23.631 -25.013 1.00 64.88 187 GLU A C 1
ATOM 1401 O O . GLU A 1 187 ? -27.540 -24.763 -24.847 1.00 64.88 187 GLU A O 1
ATOM 1406 N N . LYS A 1 188 ? -26.609 -23.241 -26.205 1.00 61.78 188 LYS A N 1
ATOM 1407 C CA . LYS A 1 188 ? -26.598 -24.101 -27.402 1.00 61.78 188 LYS A CA 1
ATOM 1408 C C . LYS A 1 188 ? -25.553 -25.223 -27.353 1.00 61.78 188 LYS A C 1
ATOM 1410 O O . LYS A 1 188 ? -25.767 -26.266 -27.962 1.00 61.78 188 LYS A O 1
ATOM 1415 N N . ALA A 1 189 ? -24.435 -25.013 -26.654 1.00 54.22 189 ALA A N 1
ATOM 1416 C CA . ALA A 1 189 ? -23.381 -26.015 -26.479 1.00 54.22 189 ALA A CA 1
ATOM 1417 C C . ALA A 1 189 ? -23.717 -27.028 -25.369 1.00 54.22 189 ALA A C 1
ATOM 1419 O O . ALA A 1 189 ? -23.403 -28.208 -25.505 1.00 54.22 189 ALA A O 1
ATOM 1420 N N . GLN A 1 190 ? -24.412 -26.589 -24.314 1.00 55.97 190 GLN A N 1
ATOM 1421 C CA . GLN A 1 190 ? -24.878 -27.453 -23.225 1.00 55.97 190 GLN A CA 1
ATOM 1422 C C . GLN A 1 190 ? -25.908 -28.482 -23.731 1.00 55.97 190 GLN A C 1
ATOM 1424 O O . GLN A 1 190 ? -25.781 -29.667 -23.442 1.00 55.97 190 GLN A O 1
ATOM 1429 N N . ALA A 1 191 ? -26.836 -28.065 -24.603 1.00 46.00 191 ALA A N 1
ATOM 1430 C CA . ALA A 1 191 ? -27.845 -28.945 -25.206 1.00 46.00 191 ALA A CA 1
ATOM 1431 C C . ALA A 1 191 ? -27.271 -30.042 -26.135 1.00 46.00 191 ALA A C 1
ATOM 1433 O O . ALA A 1 191 ? -27.967 -31.004 -26.450 1.00 46.00 191 ALA A O 1
ATOM 1434 N N . ALA A 1 192 ? -26.012 -29.920 -26.573 1.00 48.19 192 ALA A N 1
ATOM 1435 C CA . ALA A 1 192 ? -25.325 -30.930 -27.382 1.00 48.19 192 ALA A CA 1
ATOM 1436 C C . ALA A 1 192 ? -24.501 -31.929 -26.540 1.00 48.19 192 ALA A C 1
ATOM 1438 O O . ALA A 1 192 ? -24.116 -32.981 -27.049 1.00 48.19 192 ALA A O 1
ATOM 1439 N N . SER A 1 193 ? -24.236 -31.619 -25.264 1.00 45.75 193 SER A N 1
ATOM 1440 C CA . SER A 1 193 ? -23.401 -32.432 -24.366 1.00 45.75 193 SER A CA 1
ATOM 1441 C C . SER A 1 193 ? -24.189 -33.491 -23.583 1.00 45.75 193 SER A C 1
ATOM 1443 O O . SER A 1 193 ? -23.586 -34.436 -23.078 1.00 45.75 193 SER A O 1
ATOM 1445 N N . ASP A 1 194 ? -25.516 -33.378 -23.517 1.00 44.25 194 ASP A N 1
ATOM 1446 C CA . ASP A 1 194 ? -26.376 -34.279 -22.731 1.00 44.25 194 ASP A CA 1
ATOM 1447 C C . ASP A 1 194 ? -26.747 -35.587 -23.470 1.00 44.25 194 ASP A C 1
ATOM 1449 O O . ASP A 1 194 ? -27.489 -36.415 -22.947 1.00 44.25 194 ASP A O 1
ATOM 1453 N N . ALA A 1 195 ? -26.214 -35.815 -24.678 1.00 43.03 195 ALA A N 1
ATOM 1454 C CA . ALA A 1 195 ? -26.556 -36.964 -25.526 1.00 43.03 195 ALA A CA 1
ATOM 1455 C C . ALA A 1 195 ? -25.582 -38.161 -25.452 1.00 43.03 195 ALA A C 1
ATOM 1457 O O . ALA A 1 195 ? -25.782 -39.133 -26.175 1.00 43.03 195 ALA A O 1
ATOM 1458 N N . ASN A 1 196 ? -24.540 -38.142 -24.613 1.00 39.94 196 ASN A N 1
ATOM 1459 C CA . ASN A 1 196 ? -23.630 -39.288 -24.481 1.00 39.94 196 ASN A CA 1
ATOM 1460 C C . ASN A 1 196 ? -23.032 -39.392 -23.072 1.00 39.94 196 ASN A C 1
ATOM 1462 O O . ASN A 1 196 ? -22.028 -38.759 -22.757 1.00 39.94 196 ASN A O 1
ATOM 1466 N N . ALA A 1 197 ? -23.617 -40.255 -22.243 1.00 41.34 197 ALA A N 1
ATOM 1467 C CA . ALA A 1 197 ? -22.986 -40.756 -21.028 1.00 41.34 197 ALA A CA 1
ATOM 1468 C C . ALA A 1 197 ? -23.146 -42.279 -20.953 1.00 41.34 197 ALA A C 1
ATOM 1470 O O . ALA A 1 197 ? -24.227 -42.803 -21.229 1.00 41.34 197 ALA A O 1
ATOM 1471 N N . PRO A 1 198 ? -22.097 -42.987 -20.507 1.00 38.62 198 PRO A N 1
ATOM 1472 C CA . PRO A 1 198 ? -22.313 -44.002 -19.484 1.00 38.62 198 PRO A CA 1
ATOM 1473 C C . PRO A 1 198 ? -21.296 -43.939 -18.324 1.00 38.62 198 PRO A C 1
ATOM 1475 O O . PRO A 1 198 ? -20.113 -43.680 -18.520 1.00 38.62 198 PRO A O 1
ATOM 1478 N N . HIS A 1 199 ? -21.841 -44.171 -17.118 1.00 31.55 199 HIS A N 1
ATOM 1479 C CA . HIS A 1 199 ? -21.387 -45.009 -15.980 1.00 31.55 199 HIS A CA 1
ATOM 1480 C C . HIS A 1 199 ? -19.911 -45.480 -15.903 1.00 31.55 199 HIS A C 1
ATOM 1482 O O . HIS A 1 199 ? -19.338 -45.870 -16.905 1.00 31.55 199 HIS A O 1
ATOM 1488 N N . ALA A 1 200 ? -19.244 -45.635 -14.748 1.00 30.41 200 ALA A N 1
ATOM 1489 C CA . ALA A 1 200 ? -19.644 -45.757 -13.340 1.00 30.41 200 ALA A CA 1
ATOM 1490 C C . ALA A 1 200 ? -18.408 -45.629 -12.404 1.00 30.41 200 ALA A C 1
ATOM 1492 O O . ALA A 1 200 ? -17.288 -45.906 -12.814 1.00 30.41 200 ALA A O 1
ATOM 1493 N N . ALA A 1 201 ? -18.693 -45.271 -11.144 1.00 33.91 201 ALA A N 1
ATOM 1494 C CA . ALA A 1 201 ? -18.104 -45.700 -9.859 1.00 33.91 201 ALA A CA 1
ATOM 1495 C C . ALA A 1 201 ? -16.578 -45.904 -9.678 1.00 33.91 201 ALA A C 1
ATOM 1497 O O . ALA A 1 201 ? -15.985 -46.796 -10.271 1.00 33.91 201 ALA A O 1
ATOM 1498 N N . SER A 1 202 ? -16.004 -45.250 -8.654 1.00 33.47 202 SER A N 1
ATOM 1499 C CA . SER A 1 202 ? -15.056 -45.903 -7.728 1.00 33.47 202 SER A CA 1
ATOM 1500 C C . SER A 1 202 ? -14.877 -45.101 -6.431 1.00 33.47 202 SER A C 1
ATOM 1502 O O . SER A 1 202 ? -14.389 -43.973 -6.427 1.00 33.47 202 SER A O 1
ATOM 1504 N N . THR A 1 203 ? -15.270 -45.723 -5.323 1.00 33.72 203 THR A N 1
ATOM 1505 C CA . THR A 1 203 ? -15.031 -45.354 -3.921 1.00 33.72 203 THR A CA 1
ATOM 1506 C C . THR A 1 203 ? -13.716 -45.948 -3.402 1.00 33.72 203 THR A C 1
ATOM 1508 O O . THR A 1 203 ? -13.528 -47.151 -3.546 1.00 33.72 203 THR A O 1
ATOM 1511 N N . ALA A 1 204 ? -12.878 -45.160 -2.712 1.00 31.33 204 ALA A N 1
ATOM 1512 C CA . ALA A 1 204 ? -11.958 -45.588 -1.632 1.00 31.33 204 ALA A CA 1
ATOM 1513 C C . ALA A 1 204 ? -11.286 -44.330 -1.028 1.00 31.33 204 ALA A C 1
ATOM 1515 O O . ALA A 1 204 ? -10.647 -43.576 -1.748 1.00 31.33 204 ALA A O 1
ATOM 1516 N N . SER A 1 205 ? -11.549 -43.927 0.221 1.00 33.53 205 SER A N 1
ATOM 1517 C CA . SER A 1 205 ? -11.043 -44.490 1.490 1.00 33.53 205 SER A CA 1
ATOM 1518 C C . SER A 1 205 ? -9.521 -44.413 1.651 1.00 33.53 205 SER A C 1
ATOM 1520 O O . SER A 1 205 ? -8.842 -45.383 1.332 1.00 33.53 205 SER A O 1
ATOM 1522 N N . TRP A 1 206 ? -9.017 -43.323 2.246 1.00 28.47 206 TRP A N 1
ATOM 1523 C CA . TRP A 1 206 ? -7.711 -43.287 2.922 1.00 28.47 206 TRP A CA 1
ATOM 1524 C C . TRP A 1 206 ? -7.825 -42.510 4.239 1.00 28.47 206 TRP A C 1
ATOM 1526 O O . TRP A 1 206 ? -7.870 -41.283 4.263 1.00 28.47 206 TRP A O 1
ATOM 1536 N N . ALA A 1 207 ? -7.893 -43.267 5.334 1.00 31.47 207 ALA A N 1
ATOM 1537 C CA . ALA A 1 207 ? -7.647 -42.813 6.694 1.00 31.47 207 ALA A CA 1
ATOM 1538 C C . ALA A 1 207 ? -6.235 -43.260 7.122 1.00 31.47 207 ALA A C 1
ATOM 1540 O O . ALA A 1 207 ? -5.812 -44.361 6.773 1.00 31.47 207 ALA A O 1
ATOM 1541 N N . ASN A 1 208 ? -5.595 -42.421 7.946 1.00 33.66 208 ASN A N 1
ATOM 1542 C CA . ASN A 1 208 ? -4.372 -42.613 8.747 1.00 33.66 208 ASN A CA 1
ATOM 1543 C C . ASN A 1 208 ? -2.988 -42.35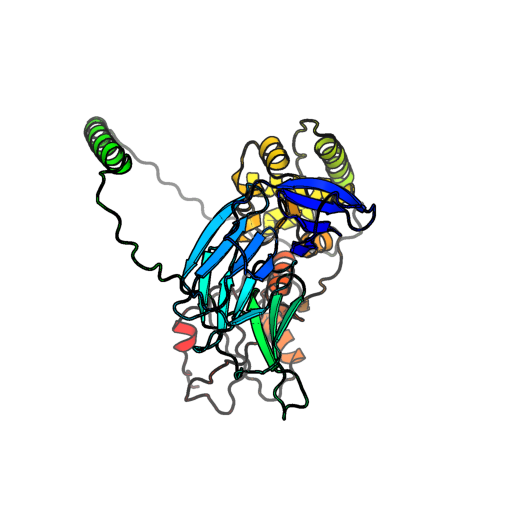8 8.113 1.00 33.66 208 ASN A C 1
ATOM 1545 O O . ASN A 1 208 ? -2.496 -43.146 7.314 1.00 33.66 208 ASN A O 1
ATOM 1549 N N . ALA A 1 209 ? -2.304 -41.340 8.656 1.00 30.81 209 ALA A N 1
ATOM 1550 C CA . ALA A 1 209 ? -0.893 -41.354 9.089 1.00 30.81 209 ALA A CA 1
ATOM 1551 C C . ALA A 1 209 ? -0.670 -40.102 9.977 1.00 30.81 209 ALA A C 1
ATOM 1553 O O . ALA A 1 209 ? -0.894 -38.989 9.521 1.00 30.81 209 ALA A O 1
ATOM 1554 N N . ALA A 1 210 ? -0.549 -40.216 11.304 1.00 32.31 210 ALA A N 1
ATOM 1555 C CA . ALA A 1 210 ? 0.625 -40.601 12.106 1.00 32.31 210 ALA A CA 1
ATOM 1556 C C . ALA A 1 210 ? 1.495 -39.392 12.528 1.00 32.31 210 ALA A C 1
ATOM 1558 O O . ALA A 1 210 ? 1.773 -38.487 11.751 1.00 32.31 210 ALA A O 1
ATOM 1559 N N . ALA A 1 211 ? 1.851 -39.391 13.815 1.00 34.22 211 ALA A N 1
ATOM 1560 C CA . ALA A 1 211 ? 2.397 -38.295 14.611 1.00 34.22 211 ALA A CA 1
ATOM 1561 C C . ALA A 1 211 ? 3.777 -37.772 14.162 1.00 34.22 211 ALA A C 1
ATOM 1563 O O . ALA A 1 211 ? 4.642 -38.543 13.751 1.00 34.22 211 ALA A O 1
ATOM 1564 N N . ALA A 1 212 ? 3.999 -36.464 14.335 1.00 33.59 212 ALA A N 1
ATOM 1565 C CA . ALA A 1 212 ? 5.289 -35.806 14.121 1.00 33.59 212 ALA A CA 1
ATOM 1566 C C . ALA A 1 212 ? 6.148 -35.797 15.410 1.00 33.59 212 ALA A C 1
ATOM 1568 O O . ALA A 1 212 ? 5.601 -35.597 16.499 1.00 33.59 212 ALA A O 1
ATOM 1569 N N . PRO A 1 213 ? 7.480 -35.991 15.318 1.00 37.16 213 PRO A N 1
ATOM 1570 C CA . PRO A 1 213 ? 8.383 -35.971 16.468 1.00 37.16 213 PRO A CA 1
ATOM 1571 C C . PRO A 1 213 ? 8.725 -34.533 16.921 1.00 37.16 213 PRO A C 1
ATOM 1573 O O . PRO A 1 213 ? 8.561 -33.583 16.152 1.00 37.16 213 PRO A O 1
ATOM 1576 N N . PRO A 1 214 ? 9.217 -34.344 18.162 1.00 34.00 214 PRO A N 1
ATOM 1577 C CA . PRO A 1 214 ? 9.549 -33.027 18.698 1.00 34.00 214 PRO A CA 1
ATOM 1578 C C . PRO A 1 214 ? 10.771 -32.400 18.007 1.00 34.00 214 PRO A C 1
ATOM 1580 O O . PRO A 1 214 ? 11.825 -33.018 17.868 1.00 34.00 214 PRO A O 1
ATOM 1583 N N . SER A 1 215 ? 10.621 -31.133 17.618 1.00 38.91 215 SER A N 1
ATOM 1584 C CA . SER A 1 215 ? 11.653 -30.285 17.013 1.00 38.91 215 SER A CA 1
ATOM 1585 C C . SER A 1 215 ? 12.803 -30.011 17.990 1.00 38.91 215 SER A C 1
ATOM 1587 O O . SER A 1 215 ? 12.692 -29.164 18.876 1.00 38.91 215 SER A O 1
ATOM 1589 N N . THR A 1 216 ? 13.935 -30.688 17.807 1.00 36.56 216 THR A N 1
ATOM 1590 C CA . THR A 1 216 ? 15.204 -30.380 18.480 1.00 36.56 216 THR A CA 1
ATOM 15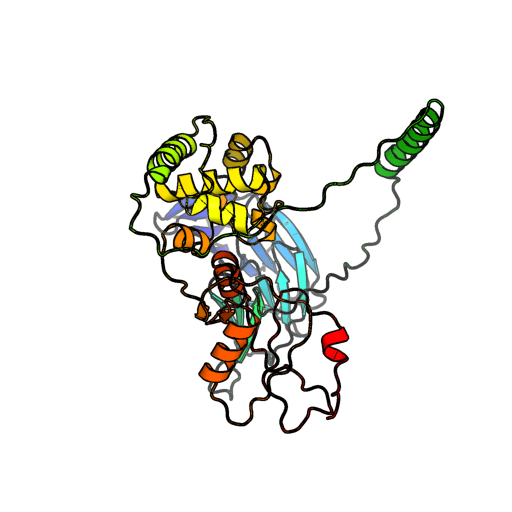91 C C . THR A 1 216 ? 15.843 -29.114 17.903 1.00 36.56 216 THR A C 1
ATOM 1593 O O . THR A 1 216 ? 15.878 -28.924 16.686 1.00 36.56 216 THR A O 1
ATOM 1596 N N . ALA A 1 217 ? 16.366 -28.261 18.786 1.00 42.59 217 ALA A N 1
ATOM 1597 C CA . ALA A 1 217 ? 17.054 -27.013 18.466 1.00 42.59 217 ALA A CA 1
ATOM 1598 C C . ALA A 1 217 ? 18.104 -27.188 17.348 1.00 42.59 217 ALA A C 1
ATOM 1600 O O . ALA A 1 217 ? 19.005 -28.021 17.445 1.00 42.59 217 ALA A O 1
ATOM 1601 N N . HIS A 1 218 ? 17.963 -26.402 16.277 1.00 45.28 218 HIS A N 1
ATOM 1602 C CA . HIS A 1 218 ? 18.868 -26.392 15.129 1.00 45.28 218 HIS A CA 1
ATOM 1603 C C . HIS A 1 218 ? 20.250 -25.858 15.532 1.00 45.28 218 HIS A C 1
ATOM 1605 O O . HIS A 1 218 ? 20.416 -24.673 15.813 1.00 45.28 218 HIS A O 1
ATOM 1611 N N . ALA A 1 219 ? 21.258 -26.732 15.500 1.00 40.56 219 ALA A N 1
ATOM 1612 C CA . ALA A 1 219 ? 22.646 -26.316 15.316 1.00 40.56 219 ALA A CA 1
ATOM 1613 C C . ALA A 1 219 ? 22.769 -25.512 14.001 1.00 40.56 219 ALA A C 1
ATOM 1615 O O . ALA A 1 219 ? 21.970 -25.747 13.088 1.00 40.56 219 ALA A O 1
ATOM 1616 N N . PRO A 1 220 ? 23.738 -24.585 13.865 1.00 47.84 220 PRO A N 1
ATOM 1617 C CA . PRO A 1 220 ? 23.887 -23.753 12.673 1.00 47.84 220 PRO A CA 1
ATOM 1618 C C . PRO A 1 220 ? 24.257 -24.620 11.465 1.00 47.84 220 PRO A C 1
ATOM 1620 O O . PRO A 1 220 ? 25.427 -24.842 11.158 1.00 47.84 220 PRO A O 1
ATOM 1623 N N . ARG A 1 221 ? 23.242 -25.134 10.767 1.00 58.06 221 ARG A N 1
ATOM 1624 C CA . ARG A 1 221 ? 23.401 -25.678 9.425 1.00 58.06 221 ARG A CA 1
ATOM 1625 C C . ARG A 1 221 ? 23.825 -24.510 8.545 1.00 58.06 221 ARG A C 1
ATOM 1627 O O . ARG A 1 221 ? 23.120 -23.507 8.445 1.00 58.06 221 ARG A O 1
ATOM 1634 N N . VAL A 1 222 ? 25.006 -24.625 7.946 1.00 60.88 222 VAL A N 1
ATOM 1635 C CA . VAL A 1 222 ? 25.474 -23.707 6.906 1.00 60.88 222 VAL A CA 1
ATOM 1636 C C . VAL A 1 222 ? 24.351 -23.599 5.872 1.00 60.88 222 VAL A C 1
ATOM 1638 O O . VAL A 1 222 ? 23.880 -24.622 5.377 1.00 60.88 222 VAL A O 1
ATOM 1641 N N . ARG A 1 223 ? 23.877 -22.376 5.597 1.00 81.38 223 ARG A N 1
ATOM 1642 C CA . ARG A 1 223 ? 22.730 -22.073 4.718 1.00 81.38 223 ARG A CA 1
ATOM 1643 C C . ARG A 1 223 ? 23.066 -22.316 3.236 1.00 81.38 223 ARG A C 1
ATOM 1645 O O . ARG A 1 223 ? 22.901 -21.430 2.402 1.00 81.38 223 ARG A O 1
ATOM 1652 N N . ALA A 1 224 ? 23.552 -23.513 2.910 1.00 88.69 224 ALA A N 1
ATOM 1653 C CA . ALA A 1 224 ? 24.055 -23.913 1.596 1.00 88.69 224 ALA A CA 1
ATOM 1654 C C . ALA A 1 224 ? 22.996 -23.791 0.488 1.00 88.69 224 ALA A C 1
ATOM 1656 O O . ALA A 1 224 ? 23.331 -23.589 -0.672 1.00 88.69 224 ALA A O 1
ATOM 1657 N N . TRP A 1 225 ? 21.709 -23.832 0.844 1.00 93.44 225 TRP A N 1
ATOM 1658 C CA . TRP A 1 225 ? 20.607 -23.628 -0.095 1.00 93.44 225 TRP A CA 1
ATOM 1659 C C . TRP A 1 225 ? 20.551 -22.204 -0.677 1.00 93.44 225 TRP A C 1
ATOM 1661 O O . TRP A 1 225 ? 19.951 -22.006 -1.729 1.00 93.44 225 TRP A O 1
ATOM 1671 N N . ARG A 1 226 ? 21.157 -21.202 -0.023 1.00 95.62 226 ARG A N 1
ATOM 1672 C CA . ARG A 1 226 ? 21.093 -19.802 -0.478 1.00 95.62 226 ARG A CA 1
ATOM 1673 C C . ARG A 1 226 ? 21.944 -19.521 -1.699 1.00 95.62 226 ARG A C 1
ATOM 1675 O O . ARG A 1 226 ? 21.576 -18.664 -2.488 1.00 95.62 226 ARG A O 1
ATOM 1682 N N . GLU A 1 227 ? 23.066 -20.212 -1.846 1.00 95.31 227 GLU A N 1
ATOM 1683 C CA . GLU A 1 227 ? 23.994 -20.002 -2.956 1.00 95.31 227 GLU A CA 1
ATOM 1684 C C . GLU A 1 227 ? 23.348 -20.275 -4.329 1.00 95.31 227 GLU A C 1
ATOM 1686 O O . GLU A 1 227 ? 23.348 -19.358 -5.154 1.00 95.31 227 GLU A O 1
ATOM 1691 N N . PRO A 1 228 ? 22.693 -21.431 -4.581 1.00 96.50 228 PRO A N 1
ATOM 1692 C CA . PRO A 1 228 ? 21.991 -21.647 -5.848 1.00 96.50 228 PRO A CA 1
ATOM 1693 C C . PRO A 1 228 ? 20.808 -20.684 -6.044 1.00 96.50 228 PRO A C 1
ATOM 1695 O O . PRO A 1 228 ? 20.536 -20.265 -7.167 1.00 96.50 228 PRO A O 1
ATOM 1698 N N . VAL A 1 229 ? 20.130 -20.272 -4.965 1.00 97.38 229 VAL A N 1
ATOM 1699 C CA . VAL A 1 229 ? 19.041 -19.282 -5.038 1.00 97.38 229 VAL A CA 1
ATOM 1700 C C . VAL A 1 229 ? 19.576 -17.892 -5.409 1.00 97.38 229 VAL A C 1
ATOM 1702 O O . VAL A 1 229 ? 18.983 -17.211 -6.239 1.00 97.38 229 VAL A O 1
ATOM 1705 N N . ALA A 1 230 ? 20.716 -17.470 -4.862 1.00 97.50 230 ALA A N 1
ATOM 1706 C CA . ALA A 1 230 ? 21.359 -16.203 -5.210 1.00 97.50 230 ALA A CA 1
ATOM 1707 C C . ALA A 1 230 ? 21.919 -16.213 -6.643 1.00 97.50 230 ALA A C 1
ATOM 1709 O O . ALA A 1 230 ? 21.778 -15.220 -7.357 1.00 97.50 230 ALA A O 1
ATOM 1710 N N . ALA A 1 231 ? 22.499 -17.333 -7.090 1.00 97.31 231 ALA A N 1
ATOM 1711 C CA . ALA A 1 231 ? 22.948 -17.502 -8.472 1.00 97.31 231 ALA A CA 1
ATOM 1712 C C . ALA A 1 231 ? 21.788 -17.302 -9.464 1.00 97.31 231 ALA A C 1
ATOM 1714 O O . ALA A 1 231 ? 21.898 -16.491 -10.384 1.00 97.31 231 ALA A O 1
ATOM 1715 N N . PHE A 1 232 ? 20.638 -17.927 -9.198 1.00 97.75 232 PHE A N 1
ATOM 1716 C CA . PHE A 1 232 ? 19.409 -17.701 -9.959 1.00 97.75 232 PHE A CA 1
ATOM 1717 C C . PHE A 1 232 ? 18.935 -16.235 -9.904 1.00 97.75 232 PHE A C 1
ATOM 1719 O O . PHE A 1 232 ? 18.505 -15.664 -10.906 1.00 97.75 232 PHE A O 1
ATOM 1726 N N . GLY A 1 233 ? 19.065 -15.576 -8.749 1.00 97.62 233 GLY A N 1
ATOM 1727 C CA . GLY A 1 233 ? 18.766 -14.149 -8.597 1.00 97.62 233 GLY A CA 1
ATOM 1728 C C . GLY A 1 233 ? 19.588 -13.263 -9.537 1.00 97.62 233 GLY A C 1
ATOM 1729 O O . GLY A 1 233 ? 19.037 -12.360 -10.168 1.00 97.62 233 GLY A O 1
ATOM 1730 N N . LEU A 1 234 ? 20.887 -13.545 -9.689 1.00 97.62 234 LEU A N 1
ATOM 1731 C CA . LEU A 1 234 ? 21.762 -12.825 -10.621 1.00 97.62 234 LEU A CA 1
ATOM 1732 C C . LEU A 1 234 ? 21.316 -13.008 -12.078 1.00 97.62 234 LEU A C 1
ATOM 1734 O O . LEU A 1 234 ? 21.334 -12.044 -12.847 1.00 97.62 234 LEU A O 1
ATOM 1738 N N . GLU A 1 235 ? 20.902 -14.217 -12.458 1.00 97.19 235 GLU A N 1
ATOM 1739 C CA . GLU A 1 235 ? 20.377 -14.516 -13.797 1.00 97.19 235 GLU A CA 1
ATOM 1740 C C . GLU A 1 235 ? 19.081 -13.745 -14.078 1.00 97.19 235 GLU A C 1
ATOM 1742 O O . GLU A 1 235 ? 18.987 -13.040 -15.088 1.00 97.19 235 GLU A O 1
ATOM 1747 N N . LEU A 1 236 ? 18.134 -13.752 -13.132 1.00 96.06 236 LEU A N 1
ATOM 1748 C CA . LEU A 1 236 ? 16.892 -12.979 -13.229 1.00 96.06 236 LEU A CA 1
ATOM 1749 C C . LEU A 1 236 ? 17.140 -11.471 -13.357 1.00 96.06 236 LEU A C 1
ATOM 1751 O O . LEU A 1 236 ? 16.465 -10.776 -14.125 1.00 96.06 236 LEU A O 1
ATOM 1755 N N . VAL A 1 237 ? 18.104 -10.921 -12.618 1.00 95.81 237 VAL A N 1
ATOM 1756 C CA . VAL A 1 237 ? 18.440 -9.491 -12.706 1.00 95.81 237 VAL A CA 1
ATOM 1757 C C . VAL A 1 237 ? 19.022 -9.152 -14.079 1.00 95.81 237 VAL A C 1
ATOM 1759 O O . VAL A 1 237 ? 18.621 -8.147 -14.679 1.00 95.81 237 VAL A O 1
ATOM 1762 N N . ARG A 1 238 ? 19.874 -10.030 -14.622 1.00 95.88 238 ARG A N 1
ATOM 1763 C CA . ARG A 1 238 ? 20.424 -9.926 -15.984 1.00 95.88 238 ARG A CA 1
ATOM 1764 C C . ARG A 1 238 ? 19.370 -10.121 -17.079 1.00 95.88 238 ARG A C 1
ATOM 1766 O O . ARG A 1 238 ? 19.619 -9.732 -18.215 1.00 95.88 238 ARG A O 1
ATOM 1773 N N . GLY A 1 239 ? 18.196 -10.654 -16.739 1.00 94.50 239 GLY A N 1
ATOM 1774 C CA . GLY A 1 239 ? 17.137 -10.963 -17.699 1.00 94.50 239 GLY A CA 1
ATOM 1775 C C . GLY A 1 239 ? 17.426 -12.225 -18.508 1.00 94.50 239 GLY A C 1
ATOM 1776 O O . GLY A 1 239 ? 16.964 -12.328 -19.639 1.00 94.50 239 GLY A O 1
ATOM 1777 N N . VAL A 1 240 ? 18.222 -13.139 -17.949 1.00 94.62 240 VAL A N 1
ATOM 1778 C CA . VAL A 1 240 ? 18.431 -14.475 -18.504 1.00 94.62 240 VAL A CA 1
ATOM 1779 C C . VAL A 1 240 ? 17.286 -15.362 -18.034 1.00 94.62 240 VAL A C 1
ATOM 1781 O O . VAL A 1 240 ? 16.927 -15.345 -16.855 1.00 94.62 240 VAL A O 1
ATOM 1784 N N . ASP A 1 241 ? 16.723 -16.129 -18.961 1.00 88.38 241 ASP A N 1
ATOM 1785 C CA . ASP A 1 241 ? 15.727 -17.142 -18.638 1.00 88.38 241 ASP A CA 1
ATOM 1786 C C . ASP A 1 241 ? 16.424 -18.303 -17.925 1.00 88.38 241 ASP A C 1
ATOM 1788 O O . ASP A 1 241 ? 17.250 -19.002 -18.510 1.00 88.38 241 ASP A O 1
ATOM 1792 N N . GLY A 1 242 ? 16.110 -18.469 -16.642 1.00 89.75 242 GLY A N 1
ATOM 1793 C CA . GLY A 1 242 ? 16.611 -19.546 -15.796 1.00 89.75 242 GLY A CA 1
ATOM 1794 C C . GLY A 1 242 ? 15.457 -20.349 -15.207 1.00 89.75 242 GLY A C 1
ATOM 1795 O O . GLY A 1 242 ? 14.363 -19.823 -14.978 1.00 89.75 242 GLY A O 1
ATOM 1796 N N . GLU A 1 243 ? 15.693 -21.630 -14.947 1.00 94.69 243 GLU A N 1
ATOM 1797 C CA . GLU A 1 243 ? 14.739 -22.454 -14.211 1.00 94.69 243 GLU A CA 1
ATOM 1798 C C . GLU A 1 243 ? 14.788 -22.096 -12.719 1.00 94.69 243 GLU A C 1
ATOM 1800 O O . GLU A 1 243 ? 15.861 -21.966 -12.129 1.00 94.69 243 GLU A O 1
ATOM 1805 N N . VAL A 1 244 ? 13.616 -21.930 -12.097 1.00 94.94 244 VAL A N 1
ATOM 1806 C CA . VAL A 1 244 ? 13.531 -21.616 -10.664 1.00 94.94 244 VAL A CA 1
ATOM 1807 C C . VAL A 1 244 ? 14.109 -22.794 -9.871 1.00 94.94 244 VAL A C 1
ATOM 1809 O O . VAL A 1 244 ? 13.579 -23.902 -9.994 1.00 94.94 244 VAL A O 1
ATOM 1812 N N . PRO A 1 245 ? 15.138 -22.589 -9.027 1.00 95.81 245 PRO A N 1
ATOM 1813 C CA . PRO A 1 245 ? 15.777 -23.681 -8.312 1.00 95.81 245 PRO A CA 1
ATOM 1814 C C . PRO A 1 245 ? 14.786 -24.369 -7.372 1.00 95.81 245 PRO A C 1
ATOM 1816 O O . PRO A 1 245 ? 13.995 -23.723 -6.677 1.00 95.81 245 PRO A O 1
ATOM 1819 N N . VAL A 1 246 ? 14.851 -25.700 -7.328 1.00 93.44 246 VAL A N 1
ATOM 1820 C CA . VAL A 1 246 ? 14.053 -26.498 -6.397 1.00 93.44 246 VAL A CA 1
ATOM 1821 C C . VAL A 1 246 ? 14.635 -26.335 -4.998 1.00 93.44 246 VAL A C 1
ATOM 1823 O O . VAL A 1 246 ? 15.760 -26.742 -4.718 1.00 93.44 246 VAL A O 1
ATOM 1826 N N . VAL A 1 247 ? 13.852 -25.727 -4.113 1.00 92.94 247 VAL A N 1
ATOM 1827 C CA . VAL A 1 247 ? 14.250 -25.478 -2.729 1.00 92.94 247 VAL A CA 1
ATOM 1828 C C . VAL A 1 247 ? 13.824 -26.661 -1.849 1.00 92.94 247 VAL A C 1
ATOM 1830 O O . VAL A 1 247 ? 12.641 -27.019 -1.869 1.00 92.94 247 VAL A O 1
ATOM 1833 N N . PRO A 1 248 ? 14.751 -27.275 -1.085 1.00 90.31 248 PRO A N 1
ATOM 1834 C CA . PRO A 1 248 ? 14.426 -28.352 -0.153 1.00 90.31 248 PRO A CA 1
ATOM 1835 C C . PRO A 1 248 ? 13.381 -27.927 0.884 1.00 90.31 248 PRO A C 1
ATOM 1837 O O . PRO A 1 248 ? 13.346 -26.776 1.309 1.00 90.31 248 PRO A O 1
ATOM 1840 N N . VAL A 1 249 ? 12.534 -28.863 1.320 1.00 89.31 249 VAL A N 1
ATOM 1841 C CA . VAL A 1 249 ? 11.487 -28.587 2.325 1.00 89.31 249 VAL A CA 1
ATOM 1842 C C . VAL A 1 249 ? 12.085 -28.307 3.709 1.00 89.31 249 VAL A C 1
ATOM 1844 O O . VAL A 1 249 ? 11.474 -27.609 4.508 1.00 89.31 249 VAL A O 1
ATOM 1847 N N . ASP A 1 250 ? 13.283 -28.818 3.991 1.00 89.00 250 ASP A N 1
ATOM 1848 C CA . ASP A 1 250 ? 13.952 -28.737 5.291 1.00 89.00 250 ASP A CA 1
ATOM 1849 C C . ASP A 1 250 ? 14.826 -27.485 5.479 1.00 89.00 250 ASP A C 1
ATOM 1851 O O . ASP A 1 250 ? 15.581 -27.402 6.449 1.00 89.00 250 ASP A O 1
ATOM 1855 N N . CYS A 1 251 ? 14.728 -26.502 4.580 1.00 93.81 251 CYS A N 1
ATOM 1856 C CA . CYS A 1 251 ? 15.325 -25.184 4.773 1.00 93.81 251 CYS A CA 1
ATOM 1857 C C . CYS A 1 251 ? 14.274 -24.129 5.136 1.00 93.81 251 CYS A C 1
ATOM 1859 O O . CYS A 1 251 ? 13.080 -24.340 4.951 1.00 93.81 251 CYS A O 1
ATOM 1861 N N . GLU A 1 252 ? 14.710 -22.960 5.606 1.00 94.25 252 GLU A N 1
ATOM 1862 C CA . GLU A 1 252 ? 13.818 -21.901 6.097 1.00 94.25 252 GLU A CA 1
ATOM 1863 C C . GLU A 1 252 ? 12.801 -21.441 5.039 1.00 94.25 252 GLU A C 1
ATOM 1865 O O . GLU A 1 252 ? 11.640 -21.176 5.346 1.00 94.25 252 GLU A O 1
ATOM 1870 N N . LEU A 1 253 ? 13.221 -21.383 3.773 1.00 95.56 253 LEU A N 1
ATOM 1871 C CA . LEU A 1 253 ? 12.362 -20.994 2.656 1.00 95.56 253 LEU A CA 1
ATOM 1872 C C . LEU A 1 253 ? 11.335 -22.083 2.302 1.00 95.56 253 LEU A C 1
ATOM 1874 O O . LEU A 1 253 ? 10.177 -21.765 2.022 1.00 95.56 253 LEU A O 1
ATOM 1878 N N . GLY A 1 254 ? 11.743 -23.355 2.336 1.00 95.06 254 GLY A N 1
ATOM 1879 C CA . GLY A 1 254 ? 10.864 -24.502 2.108 1.00 95.06 254 GLY A CA 1
ATOM 1880 C C . GLY A 1 254 ? 9.859 -24.712 3.242 1.00 95.06 254 GLY A C 1
ATOM 1881 O O . GLY A 1 254 ? 8.671 -24.896 2.975 1.00 95.06 254 GLY A O 1
ATOM 1882 N N . ASP A 1 255 ? 10.315 -24.600 4.489 1.00 92.94 255 ASP A N 1
ATOM 1883 C CA . ASP A 1 255 ? 9.503 -24.668 5.706 1.00 92.94 255 ASP A CA 1
ATOM 1884 C C . ASP A 1 255 ? 8.461 -23.544 5.740 1.00 92.94 255 ASP A C 1
ATOM 1886 O O . ASP A 1 255 ? 7.280 -23.810 5.959 1.00 92.94 255 ASP A O 1
ATOM 1890 N N . LEU A 1 256 ? 8.846 -22.301 5.417 1.00 93.94 256 LEU A N 1
ATOM 1891 C CA . LEU A 1 256 ? 7.891 -21.197 5.303 1.00 93.94 256 LEU A CA 1
ATOM 1892 C C . LEU A 1 256 ? 6.821 -21.482 4.239 1.00 93.94 256 LEU A C 1
ATOM 1894 O O . LEU A 1 256 ? 5.629 -21.315 4.502 1.00 93.94 256 LEU A O 1
ATOM 1898 N N . ALA A 1 257 ? 7.226 -21.929 3.047 1.00 95.12 257 ALA A N 1
ATOM 1899 C CA . ALA A 1 257 ? 6.286 -22.239 1.973 1.00 95.12 257 ALA A CA 1
ATOM 1900 C C . ALA A 1 257 ? 5.335 -23.388 2.342 1.00 95.12 257 ALA A C 1
ATOM 1902 O O . ALA A 1 257 ? 4.152 -23.340 2.005 1.00 95.12 257 ALA A O 1
ATOM 1903 N N . HIS A 1 258 ? 5.841 -24.405 3.042 1.00 90.62 258 HIS A N 1
ATOM 1904 C CA . HIS A 1 258 ? 5.043 -25.523 3.530 1.00 90.62 258 HIS A CA 1
ATOM 1905 C C . HIS A 1 258 ? 4.057 -25.085 4.619 1.00 90.62 258 HIS A C 1
ATOM 1907 O O . HIS A 1 258 ? 2.867 -25.372 4.512 1.00 90.62 258 HIS A O 1
ATOM 1913 N N . ARG A 1 259 ? 4.525 -24.327 5.619 1.00 87.56 259 ARG A N 1
ATOM 1914 C CA . ARG A 1 259 ? 3.712 -23.798 6.726 1.00 87.56 259 ARG A CA 1
ATOM 1915 C C . ARG A 1 259 ? 2.546 -22.948 6.238 1.00 87.56 259 ARG A C 1
ATOM 1917 O O . ARG A 1 259 ? 1.455 -23.035 6.786 1.00 87.56 259 ARG A O 1
ATOM 1924 N N . LEU A 1 260 ? 2.785 -22.118 5.227 1.00 85.62 260 LEU A N 1
ATOM 1925 C CA . LEU A 1 260 ? 1.764 -21.253 4.639 1.00 85.62 260 LEU A CA 1
ATOM 1926 C C . LEU A 1 260 ? 0.894 -21.967 3.593 1.00 85.62 260 LEU A C 1
ATOM 1928 O O . LEU A 1 260 ? 0.066 -21.313 2.968 1.00 85.62 260 LEU A O 1
ATOM 1932 N N . ALA A 1 261 ? 1.092 -23.276 3.391 1.00 87.31 261 ALA A N 1
ATOM 1933 C CA . ALA A 1 261 ? 0.393 -24.087 2.397 1.00 87.31 261 ALA A CA 1
ATOM 1934 C C . ALA A 1 261 ? 0.414 -23.470 0.983 1.00 87.31 261 ALA A C 1
ATOM 1936 O O . ALA A 1 261 ? -0.566 -23.556 0.246 1.00 87.31 261 ALA A O 1
ATOM 1937 N N . LEU A 1 262 ? 1.537 -22.847 0.601 1.00 91.75 262 LEU A N 1
ATOM 1938 C CA . LEU A 1 262 ? 1.656 -22.161 -0.685 1.00 91.75 262 LEU A CA 1
ATOM 1939 C C . LEU A 1 262 ? 1.536 -23.148 -1.849 1.00 91.75 262 LEU A C 1
ATOM 1941 O O . LEU A 1 262 ? 2.199 -24.197 -1.858 1.00 91.75 262 LEU A O 1
ATOM 1945 N N . SER A 1 263 ? 0.769 -22.760 -2.871 1.00 94.69 263 SER A N 1
ATOM 1946 C CA . SER A 1 263 ? 0.730 -23.454 -4.157 1.00 94.69 263 SER A CA 1
ATOM 1947 C C . SER A 1 263 ? 2.120 -23.542 -4.800 1.00 94.69 263 SER A C 1
ATOM 1949 O O . SER A 1 263 ? 3.066 -22.833 -4.438 1.00 94.69 263 SER A O 1
ATOM 1951 N N . SER A 1 264 ? 2.274 -24.424 -5.791 1.00 95.38 264 SER A N 1
ATOM 1952 C CA . SER A 1 264 ? 3.538 -24.568 -6.526 1.00 95.38 264 SER A CA 1
ATOM 1953 C C . SER A 1 264 ? 3.962 -23.256 -7.199 1.00 95.38 264 SER A C 1
ATOM 1955 O O . SER A 1 264 ? 5.135 -22.884 -7.133 1.00 95.38 264 SER A O 1
ATOM 1957 N N . THR A 1 265 ? 3.012 -22.522 -7.784 1.00 96.75 265 THR A N 1
ATOM 1958 C CA . THR A 1 265 ? 3.246 -21.212 -8.406 1.00 96.75 265 THR A CA 1
ATOM 1959 C C . THR A 1 265 ? 3.665 -20.170 -7.369 1.00 96.75 265 THR A C 1
ATOM 1961 O O . THR A 1 265 ? 4.694 -19.516 -7.555 1.00 96.75 265 THR A O 1
ATOM 1964 N N . ALA A 1 266 ? 2.953 -20.072 -6.240 1.00 96.50 266 ALA A N 1
ATOM 1965 C CA . ALA A 1 266 ? 3.305 -19.180 -5.134 1.00 96.50 266 ALA A CA 1
ATOM 1966 C C . ALA A 1 266 ? 4.695 -19.476 -4.561 1.00 96.50 266 ALA A C 1
ATOM 1968 O O . ALA A 1 266 ? 5.480 -18.563 -4.302 1.00 96.50 266 ALA A O 1
ATOM 1969 N N . ARG A 1 267 ? 5.048 -20.759 -4.421 1.00 97.50 267 ARG A N 1
ATOM 1970 C CA . ARG A 1 267 ? 6.380 -21.184 -3.980 1.00 97.50 267 ARG A CA 1
ATOM 1971 C C . ARG A 1 267 ? 7.459 -20.728 -4.958 1.00 97.50 267 ARG A C 1
ATOM 1973 O O . ARG A 1 267 ? 8.442 -20.133 -4.529 1.00 97.50 267 ARG A O 1
ATOM 1980 N N . ARG A 1 268 ? 7.274 -20.947 -6.264 1.00 97.81 268 ARG A N 1
ATOM 1981 C CA . ARG A 1 268 ? 8.224 -20.482 -7.294 1.00 97.81 268 ARG A CA 1
ATOM 1982 C C . ARG A 1 268 ? 8.374 -18.958 -7.280 1.00 97.81 268 ARG A C 1
ATOM 1984 O O . ARG A 1 268 ? 9.491 -18.452 -7.400 1.00 97.81 268 ARG A O 1
ATOM 1991 N N . ALA A 1 269 ? 7.278 -18.228 -7.077 1.00 98.06 269 ALA A N 1
ATOM 1992 C CA . ALA A 1 269 ? 7.291 -16.774 -6.945 1.00 98.06 269 ALA A CA 1
ATOM 1993 C C . ALA A 1 269 ? 8.054 -16.313 -5.693 1.00 98.06 269 ALA A C 1
ATOM 1995 O O . ALA A 1 269 ? 8.895 -15.420 -5.790 1.00 98.06 269 ALA A O 1
ATOM 1996 N N . LEU A 1 270 ? 7.832 -16.958 -4.542 1.00 98.25 270 LEU A N 1
ATOM 1997 C CA . LEU A 1 270 ? 8.545 -16.679 -3.293 1.00 98.25 270 LEU A CA 1
ATOM 1998 C C . LEU A 1 270 ? 10.055 -16.904 -3.452 1.00 98.25 270 LEU A C 1
ATOM 2000 O O . LEU A 1 270 ? 10.838 -16.032 -3.080 1.00 98.25 270 LEU A O 1
ATOM 2004 N N . VAL A 1 271 ? 10.459 -18.026 -4.062 1.00 98.25 271 VAL A N 1
ATOM 2005 C CA . VAL A 1 271 ? 11.870 -18.336 -4.359 1.00 98.25 271 VAL A CA 1
ATOM 2006 C C . VAL A 1 271 ? 12.480 -17.272 -5.266 1.00 98.25 271 VAL A C 1
ATOM 2008 O O . VAL A 1 271 ? 13.543 -16.746 -4.953 1.00 98.25 271 VAL A O 1
ATOM 2011 N N . SER A 1 272 ? 11.791 -16.897 -6.345 1.00 98.19 272 SER A N 1
ATOM 2012 C CA . SER A 1 272 ? 12.278 -15.896 -7.306 1.00 98.19 272 SER A CA 1
ATOM 2013 C C . SER A 1 272 ? 12.438 -14.510 -6.682 1.00 98.19 272 SER A C 1
ATOM 2015 O O . SER A 1 272 ? 13.426 -13.818 -6.919 1.00 98.19 272 SER A O 1
ATOM 2017 N N . LEU A 1 273 ? 11.477 -14.098 -5.855 1.00 98.38 273 LEU A N 1
ATOM 2018 C CA . LEU A 1 273 ? 11.522 -12.805 -5.181 1.00 98.38 273 LEU A CA 1
ATOM 2019 C C . LEU A 1 273 ? 12.550 -12.766 -4.044 1.00 98.38 273 LEU A C 1
ATOM 2021 O O . LEU A 1 273 ? 13.139 -11.716 -3.796 1.00 98.38 273 LEU A O 1
ATOM 2025 N N . TYR A 1 274 ? 12.794 -13.887 -3.367 1.00 98.38 274 TYR A N 1
ATOM 2026 C CA . TYR A 1 274 ? 13.872 -13.974 -2.384 1.00 98.38 274 TYR A CA 1
ATOM 2027 C C . TYR A 1 274 ? 15.254 -14.043 -3.054 1.00 98.38 274 TYR A C 1
ATOM 2029 O O . TYR A 1 274 ? 16.201 -13.427 -2.575 1.00 98.38 274 TYR A O 1
ATOM 2037 N N . ALA A 1 275 ? 15.362 -14.705 -4.209 1.00 98.19 275 ALA A N 1
ATOM 2038 C CA . ALA A 1 275 ? 16.578 -14.758 -5.016 1.00 98.19 275 ALA A CA 1
ATOM 2039 C C . ALA A 1 275 ? 17.081 -13.366 -5.411 1.00 98.19 275 ALA A C 1
ATOM 2041 O O . ALA A 1 275 ? 18.255 -13.057 -5.213 1.00 98.19 275 ALA A O 1
ATOM 2042 N N . ILE A 1 276 ? 16.193 -12.495 -5.906 1.00 98.12 276 ILE A N 1
ATOM 2043 C CA . ILE A 1 276 ? 16.584 -11.119 -6.246 1.00 98.12 276 ILE A CA 1
ATOM 2044 C C . ILE A 1 276 ? 16.963 -10.297 -5.004 1.00 98.12 276 ILE A C 1
ATOM 2046 O O . ILE A 1 276 ? 17.872 -9.473 -5.061 1.00 98.12 276 ILE A O 1
ATOM 2050 N N . TYR A 1 277 ? 16.329 -10.566 -3.859 1.00 98.06 277 TYR A N 1
ATOM 2051 C CA . TYR A 1 277 ? 16.664 -9.912 -2.598 1.00 98.06 277 TYR A CA 1
ATOM 2052 C C . TYR A 1 277 ? 18.079 -10.281 -2.131 1.00 98.06 277 TYR A C 1
ATOM 2054 O O . TYR A 1 277 ? 18.841 -9.393 -1.751 1.00 98.06 277 TYR A O 1
ATOM 2062 N N . LEU A 1 278 ? 18.464 -11.561 -2.227 1.00 97.44 278 LEU A N 1
ATOM 2063 C CA . LEU A 1 278 ? 19.808 -12.031 -1.863 1.00 97.44 278 LEU A CA 1
ATOM 2064 C C . LEU A 1 278 ? 20.924 -11.346 -2.663 1.00 97.44 278 LEU A C 1
ATOM 2066 O O . LEU A 1 278 ? 22.037 -11.214 -2.160 1.00 97.44 278 LEU A O 1
ATOM 2070 N N . VAL A 1 279 ? 20.635 -10.893 -3.886 1.00 97.94 279 VAL A N 1
ATOM 2071 C CA . VAL A 1 279 ? 21.600 -10.184 -4.746 1.00 97.94 279 VAL A CA 1
ATOM 2072 C C . VAL A 1 279 ? 21.510 -8.659 -4.617 1.00 97.94 279 VAL A C 1
ATOM 2074 O O . VAL A 1 279 ? 22.129 -7.937 -5.394 1.00 97.94 279 VAL A O 1
ATOM 2077 N N . GLY A 1 280 ? 20.757 -8.160 -3.632 1.00 97.19 280 GLY A N 1
ATOM 2078 C CA . GLY A 1 280 ? 20.631 -6.736 -3.321 1.00 97.19 280 GLY A CA 1
ATOM 2079 C C . GLY A 1 280 ? 19.534 -6.000 -4.092 1.00 97.19 280 GLY A C 1
ATOM 2080 O O . GLY A 1 280 ? 19.382 -4.792 -3.914 1.00 97.19 280 GLY A O 1
ATOM 2081 N N . GLU A 1 281 ? 18.740 -6.695 -4.910 1.00 97.56 281 GLU A N 1
ATOM 2082 C CA . GLU A 1 281 ? 17.652 -6.087 -5.672 1.00 97.56 281 GLU A CA 1
ATOM 2083 C C . GLU A 1 281 ? 16.317 -6.171 -4.907 1.00 97.56 281 GLU A C 1
ATOM 2085 O O . GLU A 1 281 ? 15.776 -7.253 -4.671 1.00 97.56 281 GLU A O 1
ATOM 2090 N N . PRO A 1 282 ? 15.718 -5.031 -4.521 1.00 93.19 282 PRO A N 1
ATOM 2091 C CA . PRO A 1 282 ? 14.582 -5.015 -3.601 1.00 93.19 282 PRO A CA 1
ATOM 2092 C C . PRO A 1 282 ? 13.234 -5.407 -4.233 1.00 93.19 282 PRO A C 1
ATOM 2094 O O . PRO A 1 282 ? 12.261 -5.611 -3.494 1.00 93.19 282 PRO A O 1
ATOM 2097 N N . ALA A 1 283 ? 13.131 -5.406 -5.568 1.00 97.19 283 ALA A N 1
ATOM 2098 C CA . ALA A 1 283 ? 11.907 -5.705 -6.313 1.00 97.19 283 ALA A CA 1
ATOM 2099 C C . ALA A 1 283 ? 12.186 -6.023 -7.797 1.00 97.19 283 ALA A C 1
ATOM 2101 O O . ALA A 1 283 ? 13.041 -5.394 -8.422 1.00 97.19 283 ALA A O 1
ATOM 2102 N N . LEU A 1 284 ? 11.385 -6.915 -8.387 1.00 97.12 284 LEU A N 1
ATOM 2103 C CA . LEU A 1 284 ? 11.419 -7.301 -9.802 1.00 97.12 284 LEU A CA 1
ATOM 2104 C C . LEU A 1 284 ? 10.298 -6.606 -10.581 1.00 97.12 284 LEU A C 1
ATOM 2106 O O . LEU A 1 284 ? 9.255 -6.294 -10.011 1.00 97.12 284 LEU A O 1
ATOM 2110 N N . SER A 1 285 ? 10.455 -6.376 -11.888 1.00 97.69 285 SER A N 1
ATOM 2111 C CA . SER A 1 285 ? 9.309 -5.946 -12.703 1.00 97.69 285 SER A CA 1
ATOM 2112 C C . SER A 1 285 ? 8.265 -7.064 -12.802 1.00 97.69 285 SER A C 1
ATOM 2114 O O . SER A 1 285 ? 8.610 -8.241 -12.899 1.00 97.69 285 SER A O 1
ATOM 2116 N N . ILE A 1 286 ? 6.980 -6.696 -12.814 1.00 97.44 286 ILE A N 1
ATOM 2117 C CA . ILE A 1 286 ? 5.865 -7.658 -12.915 1.00 97.44 286 ILE A CA 1
ATOM 2118 C C . ILE A 1 286 ? 5.983 -8.505 -14.192 1.00 97.44 286 ILE A C 1
ATOM 2120 O O . ILE A 1 286 ? 5.808 -9.720 -14.150 1.00 97.44 286 ILE A O 1
ATOM 2124 N N . ALA A 1 287 ? 6.338 -7.880 -15.318 1.00 96.69 287 ALA A N 1
ATOM 2125 C CA . ALA A 1 287 ? 6.527 -8.572 -16.593 1.00 96.69 287 ALA A CA 1
ATOM 2126 C C . ALA A 1 287 ? 7.650 -9.620 -16.529 1.00 96.69 287 ALA A C 1
ATOM 2128 O O . ALA A 1 287 ? 7.527 -10.699 -17.094 1.00 96.69 287 ALA A O 1
ATOM 2129 N N . ARG A 1 288 ? 8.739 -9.333 -15.806 1.00 96.62 288 ARG A N 1
ATOM 2130 C CA . ARG A 1 288 ? 9.850 -10.280 -15.698 1.00 96.62 288 ARG A CA 1
ATOM 2131 C C . ARG A 1 288 ? 9.531 -11.430 -14.752 1.00 96.62 288 ARG A C 1
ATOM 2133 O O . ARG A 1 288 ? 9.855 -12.568 -15.067 1.00 96.62 288 ARG A O 1
ATOM 2140 N N . LEU A 1 289 ? 8.873 -11.149 -13.624 1.00 97.12 289 LEU A N 1
ATOM 2141 C CA . LEU A 1 289 ? 8.425 -12.215 -12.730 1.00 97.12 289 LEU A CA 1
ATOM 2142 C C . LEU A 1 289 ? 7.411 -13.127 -13.429 1.00 97.12 289 LEU A C 1
ATOM 2144 O O . LEU A 1 289 ? 7.537 -14.340 -13.346 1.00 97.12 289 LEU A O 1
ATOM 2148 N N . SER A 1 290 ? 6.438 -12.557 -14.143 1.00 96.94 290 SER A N 1
ATOM 2149 C CA . SER A 1 290 ? 5.440 -13.359 -14.862 1.00 96.94 290 SER A CA 1
ATOM 2150 C C . SER A 1 290 ? 6.060 -14.234 -15.947 1.00 96.94 290 SER A C 1
ATOM 2152 O O . SER A 1 290 ? 5.717 -15.409 -16.040 1.00 96.94 290 SER A O 1
ATOM 2154 N N . HIS A 1 291 ? 7.032 -13.705 -16.696 1.00 95.75 291 HIS A N 1
ATOM 2155 C CA . HIS A 1 291 ? 7.810 -14.488 -17.659 1.00 95.75 291 HIS A CA 1
ATOM 2156 C C . HIS A 1 291 ? 8.538 -15.665 -16.993 1.00 95.75 291 HIS A C 1
ATOM 2158 O O . HIS A 1 291 ? 8.372 -16.801 -17.422 1.00 95.75 291 HIS A O 1
ATOM 2164 N N . ALA A 1 292 ? 9.246 -15.426 -15.883 1.00 95.19 292 ALA A N 1
ATOM 2165 C CA . ALA A 1 292 ? 9.957 -16.478 -15.146 1.00 95.19 292 ALA A CA 1
ATOM 2166 C C . ALA A 1 292 ? 9.024 -17.562 -14.563 1.00 95.19 292 ALA A C 1
ATOM 2168 O O . ALA A 1 292 ? 9.408 -18.726 -14.419 1.00 95.19 292 ALA A O 1
ATOM 2169 N N . LEU A 1 293 ? 7.790 -17.196 -14.207 1.00 95.62 293 LEU A N 1
ATOM 2170 C CA . LEU A 1 293 ? 6.801 -18.132 -13.668 1.00 95.62 293 LEU A CA 1
ATOM 2171 C C . LEU A 1 293 ? 6.015 -18.868 -14.761 1.00 95.62 293 LEU A C 1
ATOM 2173 O O . LEU A 1 293 ? 5.556 -19.986 -14.511 1.00 95.62 293 LEU A O 1
ATOM 2177 N N . GLY A 1 294 ? 5.891 -18.273 -15.950 1.00 96.25 294 GLY A N 1
ATOM 2178 C CA . GLY A 1 294 ? 4.956 -18.695 -16.994 1.00 96.25 294 GLY A CA 1
ATOM 2179 C C . GLY A 1 294 ? 3.499 -18.323 -16.688 1.00 96.25 294 GLY A C 1
ATOM 2180 O O . GLY A 1 294 ? 2.591 -18.874 -17.301 1.00 96.25 294 GLY A O 1
ATOM 2181 N N . ASP A 1 295 ? 3.268 -17.426 -15.725 1.00 96.00 295 ASP A N 1
ATOM 2182 C CA . ASP A 1 295 ? 1.941 -17.024 -15.250 1.00 96.00 295 ASP A CA 1
ATOM 2183 C C . ASP A 1 295 ? 1.965 -15.612 -14.634 1.00 96.00 295 ASP A C 1
ATOM 2185 O O . ASP A 1 295 ? 2.970 -15.168 -14.080 1.00 96.00 295 ASP A O 1
ATOM 2189 N N . TRP A 1 296 ? 0.843 -14.895 -14.706 1.00 97.50 296 TRP A N 1
ATOM 2190 C CA . TRP A 1 296 ? 0.698 -13.531 -14.192 1.00 97.50 296 TRP A CA 1
ATOM 2191 C C . TRP A 1 296 ? 0.128 -13.455 -12.772 1.00 97.50 296 TRP A C 1
ATOM 2193 O O . TRP A 1 296 ? 0.282 -12.412 -12.131 1.00 97.50 296 TRP A O 1
ATOM 2203 N N . THR A 1 297 ? -0.497 -14.522 -12.266 1.00 96.94 297 THR A N 1
ATOM 2204 C CA . THR A 1 297 ? -1.298 -14.502 -11.028 1.00 96.94 297 THR A CA 1
ATOM 2205 C C . THR A 1 297 ? -0.507 -13.983 -9.824 1.00 96.94 297 THR A C 1
ATOM 2207 O O . THR A 1 297 ? -0.897 -13.002 -9.186 1.00 96.94 297 THR A O 1
ATOM 2210 N N . GLU A 1 298 ? 0.660 -14.566 -9.544 1.00 96.62 298 GLU A N 1
ATOM 2211 C CA . GLU A 1 298 ? 1.508 -14.126 -8.425 1.00 96.62 298 GLU A CA 1
ATOM 2212 C C . GLU A 1 298 ? 2.188 -12.782 -8.693 1.00 96.62 298 GLU A C 1
ATOM 2214 O O . GLU A 1 298 ? 2.293 -11.938 -7.802 1.00 96.62 298 GLU A O 1
ATOM 2219 N N . ALA A 1 299 ? 2.603 -12.528 -9.937 1.00 96.44 299 ALA A N 1
ATOM 2220 C CA . ALA A 1 299 ? 3.272 -11.282 -10.300 1.00 96.44 299 ALA A CA 1
ATOM 2221 C C . ALA A 1 299 ? 2.358 -10.056 -10.139 1.00 96.44 299 ALA A C 1
ATOM 2223 O O . ALA A 1 299 ? 2.813 -8.972 -9.758 1.00 96.44 299 ALA A O 1
ATOM 2224 N N . LEU A 1 300 ? 1.058 -10.228 -10.384 1.00 93.62 300 LEU A N 1
ATOM 2225 C CA . LEU A 1 300 ? 0.033 -9.218 -10.138 1.00 93.62 300 LEU A CA 1
ATOM 2226 C C . LEU A 1 300 ? -0.425 -9.170 -8.673 1.00 93.62 300 LEU A C 1
ATOM 2228 O O . LEU A 1 300 ? -1.169 -8.259 -8.310 1.00 93.62 300 LEU A O 1
ATOM 2232 N N . GLY A 1 301 ? 0.040 -10.087 -7.820 1.00 88.38 301 GLY A N 1
ATOM 2233 C CA . GLY A 1 301 ? -0.387 -10.209 -6.427 1.00 88.38 301 GLY A CA 1
ATOM 2234 C C . GLY A 1 301 ? -1.835 -10.673 -6.280 1.00 88.38 301 GLY A C 1
ATOM 2235 O O . GLY A 1 301 ? -2.498 -10.277 -5.328 1.00 88.38 301 GLY A O 1
ATOM 2236 N N . GLN A 1 302 ? -2.332 -11.454 -7.239 1.00 91.00 302 GLN A N 1
ATOM 2237 C CA . GLN A 1 302 ? -3.671 -12.051 -7.230 1.00 91.00 302 GLN A CA 1
ATOM 2238 C C . GLN A 1 302 ? -3.665 -13.498 -6.702 1.00 91.00 302 GLN A C 1
ATOM 2240 O O . GLN A 1 302 ? -4.733 -14.074 -6.533 1.00 91.00 302 GLN A O 1
ATOM 2245 N N . GLY A 1 303 ? -2.482 -14.076 -6.462 1.00 91.50 303 GLY A N 1
ATOM 2246 C CA . GLY A 1 303 ? -2.303 -15.424 -5.914 1.00 91.50 303 GLY A CA 1
ATOM 2247 C C . GLY A 1 303 ? -2.095 -15.458 -4.398 1.00 91.50 303 GLY A C 1
ATOM 2248 O O . GLY A 1 303 ? -2.391 -14.489 -3.689 1.00 91.50 303 GLY A O 1
ATOM 2249 N N . ASP A 1 304 ? -1.545 -16.567 -3.902 1.00 89.75 304 ASP A N 1
ATOM 2250 C CA . ASP A 1 304 ? -1.417 -16.852 -2.468 1.00 89.75 304 ASP A CA 1
ATOM 2251 C C . ASP A 1 304 ? -0.528 -15.813 -1.777 1.00 89.75 304 ASP A C 1
ATOM 2253 O O . ASP A 1 304 ? -0.829 -15.365 -0.669 1.00 89.75 304 ASP A O 1
ATOM 2257 N N . LEU A 1 305 ? 0.554 -15.368 -2.434 1.00 91.38 305 LEU A N 1
ATOM 2258 C CA . LEU A 1 305 ? 1.464 -14.389 -1.834 1.00 91.38 305 LEU A CA 1
ATOM 2259 C C . LEU A 1 305 ? 0.793 -13.023 -1.649 1.00 91.38 305 LEU A C 1
ATOM 2261 O O . LEU A 1 305 ? 1.088 -12.305 -0.689 1.00 91.38 305 LEU A O 1
ATOM 2265 N N . GLY A 1 306 ? -0.107 -12.662 -2.566 1.00 78.62 306 GLY A N 1
ATOM 2266 C CA . GLY A 1 306 ? -0.925 -11.458 -2.476 1.00 78.62 306 GLY A CA 1
ATOM 2267 C C . GLY A 1 306 ? -1.983 -11.567 -1.381 1.00 78.62 306 GLY A C 1
ATOM 2268 O O . GLY A 1 306 ? -2.050 -10.690 -0.518 1.00 78.62 306 GLY A O 1
ATOM 2269 N N . ALA A 1 307 ? -2.739 -12.669 -1.368 1.00 74.88 307 ALA A N 1
ATOM 2270 C CA . ALA A 1 307 ? -3.774 -12.949 -0.370 1.00 74.88 307 ALA A CA 1
ATOM 2271 C C . ALA A 1 307 ? -3.215 -12.987 1.063 1.00 74.88 307 ALA A C 1
ATOM 2273 O O . ALA A 1 307 ? -3.834 -12.490 2.003 1.00 74.88 307 ALA A O 1
ATOM 2274 N N . LEU A 1 308 ? -1.996 -13.505 1.231 1.00 79.56 308 LEU A N 1
ATOM 2275 C CA . LEU A 1 308 ? -1.296 -13.547 2.516 1.00 79.56 308 LEU A CA 1
ATOM 2276 C C . LEU A 1 308 ? -0.549 -12.249 2.858 1.00 79.56 308 LEU A C 1
ATOM 2278 O O . LEU A 1 308 ? 0.116 -12.197 3.894 1.00 79.56 308 LEU A O 1
ATOM 2282 N N . ALA A 1 309 ? -0.653 -11.213 2.020 1.00 83.00 309 ALA A N 1
ATOM 2283 C CA . ALA A 1 309 ? 0.025 -9.927 2.165 1.00 83.00 309 ALA A CA 1
ATOM 2284 C C . ALA A 1 309 ? 1.564 -10.021 2.259 1.00 83.00 309 ALA A C 1
ATOM 2286 O O . ALA A 1 309 ? 2.206 -9.154 2.850 1.00 83.00 309 ALA A O 1
ATOM 2287 N N . LEU A 1 310 ? 2.183 -11.037 1.648 1.00 89.31 310 LEU A N 1
ATOM 2288 C CA . LEU A 1 310 ? 3.643 -11.228 1.629 1.00 89.31 310 LEU A CA 1
ATOM 2289 C C . LEU A 1 310 ? 4.351 -10.272 0.657 1.00 89.31 310 LEU A C 1
ATOM 2291 O O . LEU A 1 310 ? 5.558 -10.035 0.765 1.00 89.31 310 LEU A O 1
ATOM 2295 N N . LEU A 1 311 ? 3.599 -9.712 -0.292 1.00 92.88 311 LEU A N 1
ATOM 2296 C CA . LEU A 1 311 ? 4.110 -8.859 -1.357 1.00 92.88 311 LEU A CA 1
ATOM 2297 C C . LEU A 1 311 ? 3.962 -7.366 -1.043 1.00 92.88 311 LEU A C 1
ATOM 2299 O O . LEU A 1 311 ? 3.043 -6.917 -0.352 1.00 92.88 311 LEU A O 1
ATOM 2303 N N . ARG A 1 312 ? 4.855 -6.575 -1.640 1.00 92.19 312 ARG A N 1
ATOM 2304 C CA . ARG A 1 312 ? 4.707 -5.131 -1.849 1.00 92.19 312 ARG A CA 1
ATOM 2305 C C . ARG A 1 312 ? 4.782 -4.827 -3.341 1.00 92.19 312 ARG A C 1
ATOM 2307 O O . ARG A 1 312 ? 5.580 -5.427 -4.061 1.00 92.19 312 ARG A O 1
ATOM 2314 N N . ARG A 1 313 ? 3.975 -3.874 -3.808 1.00 93.06 313 ARG A N 1
ATOM 2315 C CA . ARG A 1 313 ? 3.930 -3.453 -5.215 1.00 93.06 313 ARG A CA 1
ATOM 2316 C C . ARG A 1 313 ? 4.120 -1.947 -5.303 1.00 93.06 313 ARG A C 1
ATOM 2318 O O . ARG A 1 313 ? 3.460 -1.203 -4.588 1.00 93.06 313 ARG A O 1
ATOM 2325 N N . ARG A 1 314 ? 5.022 -1.490 -6.173 1.00 89.19 314 ARG A N 1
ATOM 2326 C CA . ARG A 1 314 ? 5.244 -0.057 -6.425 1.00 89.19 314 ARG A CA 1
ATOM 2327 C C . ARG A 1 314 ? 5.810 0.154 -7.822 1.00 89.19 314 ARG A C 1
ATOM 2329 O O . ARG A 1 314 ? 6.807 -0.463 -8.182 1.00 89.19 314 ARG A O 1
ATOM 2336 N N . GLY A 1 315 ? 5.187 1.036 -8.605 1.00 88.00 315 GLY A N 1
ATOM 2337 C CA . GLY A 1 315 ? 5.706 1.459 -9.913 1.00 88.00 315 GLY A CA 1
ATOM 2338 C C . GLY A 1 315 ? 5.948 0.314 -10.904 1.00 88.00 315 GLY A C 1
ATOM 2339 O O . GLY A 1 315 ? 7.012 0.256 -11.510 1.00 88.00 315 GLY A O 1
ATOM 2340 N N . GLY A 1 316 ? 5.006 -0.631 -11.020 1.00 93.69 316 GLY A N 1
ATOM 2341 C CA . GLY A 1 316 ? 5.135 -1.784 -11.927 1.00 93.69 316 GLY A CA 1
ATOM 2342 C C . GLY A 1 316 ? 6.157 -2.839 -11.483 1.00 93.69 316 GLY A C 1
ATOM 2343 O O . GLY A 1 316 ? 6.468 -3.757 -12.246 1.00 93.69 316 GLY A O 1
ATOM 2344 N N . LYS A 1 317 ? 6.676 -2.722 -10.257 1.00 97.06 317 LYS A N 1
ATOM 2345 C CA . LYS A 1 317 ? 7.552 -3.705 -9.622 1.00 97.06 317 LYS A CA 1
ATOM 2346 C C . LYS A 1 317 ? 6.867 -4.375 -8.436 1.00 97.06 317 LYS A C 1
ATOM 2348 O O . LYS A 1 317 ? 5.992 -3.786 -7.798 1.00 97.06 317 LYS A O 1
ATOM 2353 N N . VAL A 1 318 ? 7.302 -5.590 -8.140 1.00 97.44 318 VAL A N 1
ATOM 2354 C CA . VAL A 1 318 ? 6.843 -6.437 -7.043 1.00 97.44 318 VAL A CA 1
ATOM 2355 C C . VAL A 1 318 ? 8.052 -6.964 -6.273 1.00 97.44 318 VAL A C 1
ATOM 2357 O O . VAL A 1 318 ? 9.067 -7.324 -6.861 1.00 97.44 318 VAL A O 1
ATOM 2360 N N . GLY A 1 319 ? 7.968 -6.962 -4.950 1.00 97.12 319 GLY A N 1
ATOM 2361 C CA . GLY A 1 319 ? 9.006 -7.490 -4.068 1.00 97.12 319 GLY A CA 1
ATOM 2362 C C . GLY A 1 319 ? 8.392 -8.089 -2.811 1.00 97.12 319 GLY A C 1
ATOM 2363 O O . GLY A 1 319 ? 7.209 -7.875 -2.536 1.00 97.12 319 GLY A O 1
ATOM 2364 N N . LEU A 1 320 ? 9.195 -8.808 -2.029 1.00 97.44 320 LEU A N 1
ATOM 2365 C CA . LEU A 1 320 ? 8.775 -9.263 -0.705 1.00 97.44 320 LEU A CA 1
ATOM 2366 C C . LEU A 1 320 ? 8.690 -8.079 0.264 1.00 97.44 320 LEU A C 1
ATOM 2368 O O . LEU A 1 320 ? 9.428 -7.091 0.145 1.00 97.44 320 LEU A O 1
ATOM 2372 N N . ARG A 1 321 ? 7.773 -8.169 1.229 1.00 93.38 321 ARG A N 1
ATOM 2373 C CA . ARG A 1 321 ? 7.794 -7.291 2.402 1.00 93.38 321 ARG A CA 1
ATOM 2374 C C . ARG A 1 321 ? 9.020 -7.601 3.257 1.00 93.38 321 ARG A C 1
ATOM 2376 O O . ARG A 1 321 ? 9.442 -8.750 3.349 1.00 93.38 321 ARG A O 1
ATOM 2383 N N . SER A 1 322 ? 9.549 -6.580 3.930 1.00 92.81 322 SER A N 1
ATOM 2384 C CA . SER A 1 322 ? 10.756 -6.718 4.754 1.00 92.81 322 SER A CA 1
ATOM 2385 C C . SER A 1 322 ? 10.592 -7.722 5.891 1.00 92.81 322 SER A C 1
ATOM 2387 O O . SER A 1 322 ? 11.548 -8.378 6.259 1.00 92.81 322 SER A O 1
ATOM 2389 N N . SER A 1 323 ? 9.382 -7.887 6.427 1.00 87.38 323 SER A N 1
ATOM 2390 C CA . SER A 1 323 ? 9.101 -8.896 7.450 1.00 87.38 323 SER A CA 1
ATOM 2391 C C . SER A 1 323 ? 9.369 -10.321 6.941 1.00 87.38 323 SER A C 1
ATOM 2393 O O . SER A 1 323 ? 9.868 -11.151 7.693 1.00 87.38 323 SER A O 1
ATOM 2395 N N . VAL A 1 324 ? 9.086 -10.596 5.662 1.00 94.56 324 VAL A N 1
ATOM 2396 C CA . VAL A 1 324 ? 9.321 -11.906 5.032 1.00 94.56 324 VAL A CA 1
ATOM 2397 C C . VAL A 1 324 ? 10.809 -12.156 4.844 1.00 94.56 324 VAL A C 1
ATOM 2399 O O . VAL A 1 324 ? 11.300 -13.223 5.200 1.00 94.56 324 VAL A O 1
ATOM 2402 N N . THR A 1 325 ? 11.540 -11.170 4.325 1.00 96.31 325 THR A N 1
ATOM 2403 C CA . THR A 1 325 ? 12.993 -11.287 4.153 1.00 96.31 325 THR A CA 1
ATOM 2404 C C . THR A 1 325 ? 13.704 -11.380 5.501 1.00 96.31 325 THR A C 1
ATOM 2406 O O . THR A 1 325 ? 14.550 -12.249 5.667 1.00 96.31 325 THR A O 1
ATOM 2409 N N . ASP A 1 326 ? 13.284 -10.580 6.489 1.00 94.44 326 ASP A N 1
ATOM 2410 C CA . ASP A 1 326 ? 13.816 -10.616 7.853 1.00 94.44 326 ASP A CA 1
ATOM 2411 C C . ASP A 1 326 ? 13.626 -12.007 8.481 1.00 94.44 326 ASP A C 1
ATOM 2413 O O . ASP A 1 326 ? 14.566 -12.567 9.045 1.00 94.44 326 ASP A O 1
ATOM 2417 N N . HIS A 1 327 ? 12.434 -12.596 8.332 1.00 93.81 327 HIS A N 1
ATOM 2418 C CA . HIS A 1 327 ? 12.148 -13.950 8.804 1.00 93.81 327 HIS A CA 1
ATOM 2419 C C . HIS A 1 327 ? 13.054 -14.993 8.136 1.00 93.81 327 HIS A C 1
ATOM 2421 O O . HIS A 1 327 ? 13.676 -15.801 8.824 1.00 93.81 327 HIS A O 1
ATOM 2427 N N . LEU A 1 328 ? 13.172 -14.950 6.805 1.00 95.31 328 LEU A N 1
ATOM 2428 C CA . LEU A 1 328 ? 14.027 -15.866 6.045 1.00 95.31 328 LEU A CA 1
ATOM 2429 C C . LEU A 1 328 ? 15.513 -15.703 6.390 1.00 95.31 328 LEU A C 1
ATOM 2431 O O . LEU A 1 328 ? 16.269 -16.672 6.313 1.00 95.31 328 LEU A O 1
ATOM 2435 N N . ASP A 1 329 ? 15.927 -14.505 6.809 1.00 94.69 329 ASP A N 1
ATOM 2436 C CA . ASP A 1 329 ? 17.265 -14.195 7.318 1.00 94.69 329 ASP A CA 1
ATOM 2437 C C . ASP A 1 329 ? 17.513 -14.594 8.767 1.00 94.69 329 ASP A C 1
ATOM 2439 O O . ASP A 1 329 ? 18.668 -14.604 9.212 1.00 94.69 329 ASP A O 1
ATOM 2443 N N . GLY A 1 330 ? 16.479 -15.057 9.465 1.00 93.31 330 GLY A N 1
ATOM 2444 C CA . GLY A 1 330 ? 16.551 -15.437 10.869 1.00 93.31 330 GLY A CA 1
ATOM 2445 C C . GLY A 1 330 ? 16.659 -14.230 11.797 1.00 93.31 330 GLY A C 1
ATOM 2446 O O . GLY A 1 330 ? 17.145 -14.367 12.919 1.00 93.31 330 GLY A O 1
ATOM 2447 N N . HIS A 1 331 ? 16.242 -13.045 11.346 1.00 91.75 331 HIS A N 1
ATOM 2448 C CA . HIS A 1 331 ? 16.075 -11.903 12.232 1.00 91.75 331 HIS A CA 1
ATOM 2449 C C . HIS A 1 331 ? 14.905 -12.148 13.191 1.00 91.75 331 HIS A C 1
ATOM 2451 O O . HIS A 1 331 ? 13.908 -12.788 12.852 1.00 91.75 331 HIS A O 1
ATOM 2457 N N . ALA A 1 332 ? 15.039 -11.633 14.414 1.00 88.69 332 ALA A N 1
ATOM 2458 C CA . ALA A 1 332 ? 13.964 -11.680 15.394 1.00 88.69 332 ALA A CA 1
ATOM 2459 C C . ALA A 1 332 ? 12.759 -10.843 14.917 1.00 88.69 332 ALA A C 1
ATOM 2461 O O . ALA A 1 332 ? 12.955 -9.821 14.245 1.00 88.69 332 ALA A O 1
ATOM 2462 N N . PRO A 1 333 ? 11.524 -11.235 15.281 1.00 87.12 333 PRO A N 1
ATOM 2463 C CA . PRO A 1 333 ? 10.350 -10.424 14.996 1.00 87.12 333 PRO A CA 1
ATOM 2464 C C . PRO A 1 333 ? 10.484 -9.035 15.629 1.00 87.12 333 PRO A C 1
ATOM 2466 O O . PRO A 1 333 ? 11.021 -8.886 16.727 1.00 87.12 333 PRO A O 1
ATOM 2469 N N . ARG A 1 334 ? 9.988 -8.009 14.934 1.00 87.00 334 ARG A N 1
ATOM 2470 C CA . ARG A 1 334 ? 10.070 -6.606 15.374 1.00 87.00 334 ARG A CA 1
ATOM 2471 C C . ARG A 1 334 ? 8.727 -6.063 15.838 1.00 87.00 334 ARG A C 1
ATOM 2473 O O . ARG A 1 334 ? 8.688 -5.164 16.670 1.00 87.00 334 ARG A O 1
ATOM 2480 N N . ALA A 1 335 ? 7.645 -6.568 15.255 1.00 75.31 335 ALA A N 1
ATOM 2481 C CA . ALA A 1 335 ? 6.284 -6.115 15.508 1.00 75.31 335 ALA A CA 1
ATOM 2482 C C . ALA A 1 335 ? 5.515 -7.056 16.438 1.00 75.31 335 ALA A C 1
ATOM 2484 O O . ALA A 1 335 ? 4.349 -6.795 16.722 1.00 75.31 335 ALA A O 1
ATOM 2485 N N . ILE A 1 336 ? 6.130 -8.151 16.892 1.00 80.88 336 ILE A N 1
ATOM 2486 C CA . ILE A 1 336 ? 5.506 -9.097 17.817 1.00 80.88 336 ILE A CA 1
ATOM 2487 C C . ILE A 1 336 ? 6.482 -9.593 18.872 1.00 80.88 336 ILE A C 1
ATOM 2489 O O . ILE A 1 336 ? 7.679 -9.729 18.623 1.00 80.88 336 ILE A O 1
ATOM 2493 N N . ARG A 1 337 ? 5.933 -9.953 20.028 1.00 87.19 337 ARG A N 1
ATOM 2494 C CA . ARG A 1 337 ? 6.590 -10.808 21.011 1.00 87.19 337 ARG A CA 1
ATOM 2495 C C . ARG A 1 337 ? 5.935 -12.183 20.982 1.00 87.19 337 ARG A C 1
ATOM 2497 O O . ARG A 1 337 ? 4.720 -12.299 21.124 1.00 87.19 337 ARG A O 1
ATOM 2504 N N . ILE A 1 338 ? 6.746 -13.215 20.776 1.00 85.50 338 ILE A N 1
ATOM 2505 C CA . ILE A 1 338 ? 6.292 -14.607 20.711 1.00 85.50 338 ILE A CA 1
ATOM 2506 C C . ILE A 1 338 ? 6.376 -15.227 22.103 1.00 85.50 338 ILE A C 1
ATOM 2508 O O . ILE A 1 338 ? 7.381 -15.060 22.794 1.00 85.50 338 ILE A O 1
ATOM 2512 N N . ILE A 1 339 ? 5.331 -15.951 22.500 1.00 87.06 339 ILE A N 1
ATOM 2513 C CA . ILE A 1 339 ? 5.231 -16.616 23.803 1.00 87.06 339 ILE A CA 1
ATOM 2514 C C . ILE A 1 339 ? 4.768 -18.054 23.574 1.00 87.06 339 ILE A C 1
ATOM 2516 O O . ILE A 1 339 ? 3.882 -18.301 22.754 1.00 87.06 339 ILE A O 1
ATOM 2520 N N . GLY A 1 340 ? 5.378 -18.996 24.292 1.00 87.38 340 GLY A N 1
ATOM 2521 C CA . GLY A 1 340 ? 5.141 -20.429 24.121 1.00 87.38 340 GLY A CA 1
ATOM 2522 C C . GLY A 1 340 ? 6.165 -21.120 23.218 1.00 87.38 340 GLY A C 1
ATOM 2523 O O . GLY A 1 340 ? 7.029 -20.489 22.608 1.00 87.38 340 GLY A O 1
ATOM 2524 N N . GLY A 1 341 ? 6.102 -22.451 23.192 1.00 78.69 341 GLY A N 1
ATOM 2525 C CA . GLY A 1 341 ? 7.123 -23.305 22.585 1.00 78.69 341 GLY A CA 1
ATOM 2526 C C . GLY A 1 341 ? 6.699 -23.863 21.234 1.00 78.69 341 GLY A C 1
ATOM 2527 O O . GLY A 1 341 ? 7.106 -23.358 20.187 1.00 78.69 341 GLY A O 1
ATOM 2528 N N . ALA A 1 342 ? 5.909 -24.933 21.251 1.00 72.62 342 ALA A N 1
ATOM 2529 C CA . ALA A 1 342 ? 5.460 -25.614 20.044 1.00 72.62 342 ALA A CA 1
ATOM 2530 C C . ALA A 1 342 ? 4.188 -24.967 19.488 1.00 72.62 342 ALA A C 1
ATOM 2532 O O . ALA A 1 342 ? 3.283 -24.618 20.244 1.00 72.62 342 ALA A O 1
ATOM 2533 N N . ALA A 1 343 ? 4.107 -24.848 18.162 1.00 63.66 343 ALA A N 1
ATOM 2534 C CA . ALA A 1 343 ? 2.831 -24.597 17.512 1.00 63.66 343 ALA A CA 1
ATOM 2535 C C . ALA A 1 343 ? 1.912 -25.785 17.825 1.00 63.66 343 ALA A C 1
ATOM 2537 O O . ALA A 1 343 ? 2.222 -26.924 17.474 1.00 63.66 343 ALA A O 1
ATOM 2538 N N . THR A 1 344 ? 0.813 -25.536 18.525 1.00 60.41 344 THR A N 1
ATOM 2539 C CA . THR A 1 344 ? -0.257 -26.520 18.678 1.00 60.41 344 THR A CA 1
ATOM 2540 C C . THR A 1 344 ? -1.347 -26.177 17.683 1.00 60.41 344 THR A C 1
ATOM 2542 O O . THR A 1 344 ? -1.604 -24.998 17.451 1.00 60.41 344 THR A O 1
ATOM 2545 N N . ALA A 1 345 ? -2.013 -27.185 17.120 1.00 56.28 345 ALA A N 1
ATOM 2546 C CA . ALA A 1 345 ? -3.239 -26.934 16.377 1.00 56.28 345 ALA A CA 1
ATOM 2547 C C . ALA A 1 345 ? -4.232 -26.234 17.326 1.00 56.28 345 ALA A C 1
ATOM 2549 O O . ALA A 1 345 ? -4.558 -26.819 18.368 1.00 56.28 345 ALA A O 1
ATOM 2550 N N . PRO A 1 346 ? -4.666 -24.994 17.034 1.00 56.41 346 PRO A N 1
ATOM 2551 C CA . PRO A 1 346 ? -5.642 -24.320 17.872 1.00 56.41 346 PRO A CA 1
ATOM 2552 C C . PRO A 1 346 ? -6.899 -25.187 17.920 1.00 56.41 346 PRO A C 1
ATOM 2554 O O . PRO A 1 346 ? -7.398 -25.643 16.888 1.00 56.41 346 PRO A O 1
ATOM 2557 N N . ARG A 1 347 ? -7.391 -25.476 19.127 1.00 54.88 347 ARG A N 1
ATOM 2558 C CA . ARG A 1 347 ? -8.669 -26.173 19.268 1.00 54.88 347 ARG A CA 1
ATOM 2559 C C . ARG A 1 347 ? -9.776 -25.167 18.955 1.00 54.88 347 ARG A C 1
ATOM 2561 O O . ARG A 1 347 ? -9.821 -24.136 19.623 1.00 54.88 347 ARG A O 1
ATOM 2568 N N . PRO A 1 348 ? -10.658 -25.432 17.977 1.00 48.44 348 PRO A N 1
ATOM 2569 C CA . PRO A 1 348 ? -11.803 -24.567 17.744 1.00 48.44 348 PRO A CA 1
ATOM 2570 C C . PRO A 1 348 ? -12.668 -24.520 19.008 1.00 48.44 348 PRO A C 1
ATOM 2572 O O . PRO A 1 348 ? -12.958 -25.553 19.613 1.00 48.44 348 PRO A O 1
ATOM 2575 N N . GLY A 1 349 ? -13.052 -23.317 19.423 1.00 58.16 349 GLY A N 1
ATOM 2576 C CA . GLY A 1 349 ? -13.829 -23.096 20.636 1.00 58.16 349 GLY A CA 1
ATOM 2577 C C . GLY A 1 349 ? -13.563 -21.726 21.241 1.00 58.16 349 GLY A C 1
ATOM 2578 O O . GLY A 1 349 ? -12.732 -20.961 20.757 1.00 58.16 349 GLY A O 1
ATOM 2579 N N . VAL A 1 350 ? -14.285 -21.420 22.315 1.00 53.97 350 VAL A N 1
ATOM 2580 C CA . VAL A 1 350 ? -14.097 -20.185 23.074 1.00 53.97 350 VAL A CA 1
ATOM 2581 C C . VAL A 1 350 ? -13.556 -20.552 24.438 1.00 53.97 350 VAL A C 1
ATOM 2583 O O . VAL A 1 350 ? -14.180 -21.310 25.180 1.00 53.97 350 VAL A O 1
ATOM 2586 N N . THR A 1 351 ? -12.390 -20.013 24.774 1.00 60.66 351 THR A N 1
ATOM 2587 C CA . THR A 1 351 ? -11.843 -20.120 26.123 1.00 60.66 351 THR A CA 1
ATOM 2588 C C . THR A 1 351 ? -12.028 -18.796 26.836 1.00 60.66 351 THR A C 1
ATOM 2590 O O . THR A 1 351 ? -11.537 -17.761 26.392 1.00 60.66 351 THR A O 1
ATOM 2593 N N . ARG A 1 352 ? -12.744 -18.831 27.960 1.00 65.88 352 ARG A N 1
ATOM 2594 C CA . ARG A 1 352 ? -12.853 -17.688 28.860 1.00 65.88 352 ARG A CA 1
ATOM 2595 C C . ARG A 1 352 ? -11.711 -17.751 29.862 1.00 65.88 352 ARG A C 1
ATOM 2597 O O . ARG A 1 352 ? -11.577 -18.739 30.575 1.00 65.88 352 ARG A O 1
ATOM 2604 N N . LEU A 1 353 ? -10.930 -16.681 29.929 1.00 67.62 353 LEU A N 1
ATOM 2605 C CA . LEU A 1 353 ? -9.820 -16.551 30.863 1.00 67.62 353 LEU A CA 1
ATOM 2606 C C . LEU A 1 353 ? -10.144 -15.411 31.827 1.00 67.62 353 LEU A C 1
ATOM 2608 O O . LEU A 1 353 ? -10.263 -14.250 31.430 1.00 67.62 353 LEU A O 1
ATOM 2612 N N . ALA A 1 354 ? -10.386 -15.751 33.091 1.00 71.56 354 ALA A N 1
ATOM 2613 C CA . ALA A 1 354 ? -10.679 -14.757 34.112 1.00 71.56 354 ALA A CA 1
ATOM 2614 C C . ALA A 1 354 ? -9.387 -14.025 34.501 1.00 71.56 354 ALA A C 1
ATOM 2616 O O . ALA A 1 354 ? -8.341 -14.655 34.684 1.00 71.56 354 ALA A O 1
ATOM 2617 N N . ARG A 1 355 ? -9.447 -12.687 34.607 1.00 72.31 355 ARG A N 1
ATOM 2618 C CA . ARG A 1 355 ? -8.270 -11.892 34.985 1.00 72.31 355 ARG A CA 1
ATOM 2619 C C . ARG A 1 355 ? -7.914 -12.116 36.448 1.00 72.31 355 ARG A C 1
ATOM 2621 O O . ARG A 1 355 ? -6.743 -12.296 36.704 1.00 72.31 355 ARG A O 1
ATOM 2628 N N . GLU A 1 356 ? -8.874 -12.122 37.378 1.00 81.81 356 GLU A N 1
ATOM 2629 C CA . GLU A 1 356 ? -8.693 -12.511 38.801 1.00 81.81 356 GLU A CA 1
ATOM 2630 C C . GLU A 1 356 ? -7.399 -11.993 39.477 1.00 81.81 356 GLU A C 1
ATOM 2632 O O . GLU A 1 356 ? -6.771 -12.678 40.276 1.00 81.81 356 GLU A O 1
ATOM 2637 N N . GLY A 1 357 ? -6.949 -10.781 39.132 1.00 80.94 357 GLY A N 1
ATOM 2638 C CA . GLY A 1 357 ? -5.688 -10.217 39.637 1.00 80.94 357 GLY A CA 1
ATOM 2639 C C . GLY A 1 357 ? -4.398 -10.792 39.022 1.00 80.94 357 GLY A C 1
ATOM 2640 O O . GLY A 1 357 ? -3.310 -10.356 39.392 1.00 80.94 357 GLY A O 1
ATOM 2641 N N . LYS A 1 358 ? -4.485 -11.722 38.063 1.00 77.50 358 LYS A N 1
ATOM 2642 C CA . LYS A 1 358 ? -3.363 -12.211 37.250 1.00 77.50 358 LYS A CA 1
ATOM 2643 C C . LYS A 1 358 ? -2.732 -11.060 36.461 1.00 77.50 358 LYS A C 1
ATOM 2645 O O . LYS A 1 358 ? -3.424 -10.217 35.881 1.00 77.50 358 LYS A O 1
ATOM 2650 N N . SER A 1 359 ? -1.401 -11.056 36.415 1.00 80.38 359 SER A N 1
ATOM 2651 C CA . SER A 1 359 ? -0.631 -10.150 35.563 1.00 80.38 359 SER A CA 1
ATOM 2652 C C . SER A 1 359 ? -0.794 -10.512 34.085 1.00 80.38 359 SER A C 1
ATOM 2654 O O . SER A 1 359 ? -1.106 -11.654 33.741 1.00 80.38 359 SER A O 1
ATOM 2656 N N . ASP A 1 360 ? -0.521 -9.557 33.196 1.00 76.94 360 ASP A N 1
ATOM 2657 C CA . ASP A 1 360 ? -0.612 -9.779 31.747 1.00 76.94 360 ASP A CA 1
ATOM 2658 C C . ASP A 1 360 ? 0.325 -10.910 31.292 1.00 76.94 360 ASP A C 1
ATOM 2660 O O . ASP A 1 360 ? -0.067 -11.758 30.498 1.00 76.94 360 ASP A O 1
ATOM 2664 N N . ALA A 1 361 ? 1.516 -11.017 31.891 1.00 81.56 361 ALA A N 1
ATOM 2665 C CA . ALA A 1 361 ? 2.454 -12.109 31.626 1.00 81.56 361 ALA A CA 1
ATOM 2666 C C . ALA A 1 361 ? 1.912 -13.493 32.040 1.00 81.56 361 ALA A C 1
ATOM 2668 O O . ALA A 1 361 ? 2.177 -14.493 31.368 1.00 81.56 361 ALA A O 1
ATOM 2669 N N . ALA A 1 362 ? 1.147 -13.569 33.136 1.00 84.25 362 ALA A N 1
ATOM 2670 C CA . ALA A 1 362 ? 0.515 -14.814 33.569 1.00 84.25 362 ALA A CA 1
ATOM 2671 C C . ALA A 1 362 ? -0.608 -15.227 32.605 1.00 84.25 362 ALA A C 1
ATOM 2673 O O . ALA A 1 362 ? -0.671 -16.387 32.203 1.00 84.25 362 ALA A O 1
ATOM 2674 N N . ILE A 1 363 ? -1.429 -14.265 32.168 1.00 82.56 363 ILE A N 1
ATOM 2675 C CA . ILE A 1 363 ? -2.484 -14.479 31.166 1.00 82.56 363 ILE A CA 1
ATOM 2676 C C . ILE A 1 363 ? -1.885 -14.946 29.840 1.00 82.56 363 ILE A C 1
ATOM 2678 O O . ILE A 1 363 ? -2.341 -15.923 29.257 1.00 82.56 363 ILE A O 1
ATOM 2682 N N . GLU A 1 364 ? -0.829 -14.287 29.378 1.00 85.19 364 GLU A N 1
ATOM 2683 C CA . GLU A 1 364 ? -0.116 -14.663 28.161 1.00 85.19 364 GLU A CA 1
ATOM 2684 C C . GLU A 1 364 ? 0.471 -16.076 28.236 1.00 85.19 364 GLU A C 1
ATOM 2686 O O . GLU A 1 364 ? 0.384 -16.832 27.273 1.00 85.19 364 GLU A O 1
ATOM 2691 N N . THR A 1 365 ? 1.044 -16.459 29.378 1.00 86.19 365 THR A N 1
ATOM 2692 C CA . THR A 1 365 ? 1.591 -17.810 29.581 1.00 86.19 365 THR A CA 1
ATOM 2693 C C . THR A 1 365 ? 0.486 -18.868 29.558 1.00 86.19 365 THR A C 1
ATOM 2695 O O . THR A 1 365 ? 0.651 -19.935 28.962 1.00 86.19 365 THR A O 1
ATOM 2698 N N . GLU A 1 366 ? -0.665 -18.572 30.160 1.00 86.44 366 GLU A N 1
ATOM 2699 C CA . GLU A 1 366 ? -1.837 -19.451 30.145 1.00 86.44 366 GLU A CA 1
ATOM 2700 C C . GLU A 1 366 ? -2.401 -19.597 28.723 1.00 86.44 366 GLU A C 1
ATOM 2702 O O . GLU A 1 366 ? -2.626 -20.710 28.251 1.00 86.44 366 GLU A O 1
ATOM 2707 N N . LEU A 1 367 ? -2.512 -18.493 27.980 1.00 82.69 367 LEU A N 1
ATOM 2708 C CA . LEU A 1 367 ? -2.922 -18.496 26.574 1.00 82.69 367 LEU A CA 1
ATOM 2709 C C . LEU A 1 367 ? -1.937 -19.250 25.684 1.00 82.69 367 LEU A C 1
ATOM 2711 O O . LEU A 1 367 ? -2.359 -20.017 24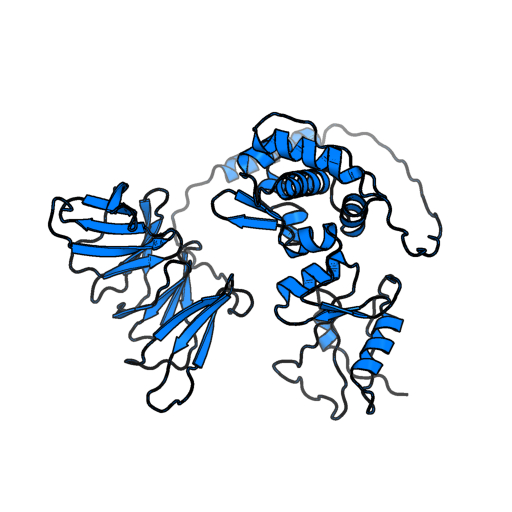.826 1.00 82.69 367 LEU A O 1
ATOM 2715 N N . ALA A 1 368 ? -0.633 -19.080 25.897 1.00 84.62 368 ALA A N 1
ATOM 2716 C CA . ALA A 1 368 ? 0.388 -19.851 25.200 1.00 84.62 368 ALA A CA 1
ATOM 2717 C C . ALA A 1 368 ? 0.284 -21.348 25.525 1.00 84.62 368 ALA A C 1
ATOM 2719 O O . ALA A 1 368 ? 0.483 -22.182 24.653 1.00 84.62 368 ALA A O 1
ATOM 2720 N N . THR A 1 369 ? -0.091 -21.716 26.749 1.00 84.56 369 THR A N 1
ATOM 2721 C CA . THR A 1 369 ? -0.321 -23.124 27.114 1.00 84.56 369 THR A CA 1
ATOM 2722 C C . THR A 1 369 ? -1.522 -23.712 26.363 1.00 84.56 369 THR A C 1
ATOM 2724 O O . THR A 1 369 ? -1.494 -24.874 25.964 1.00 84.56 369 THR A O 1
ATOM 2727 N N . LEU A 1 370 ? -2.562 -22.907 26.132 1.00 80.50 370 LEU A N 1
ATOM 2728 C CA . LEU A 1 370 ? -3.793 -23.322 25.451 1.00 80.50 370 LEU A CA 1
ATOM 2729 C C . LEU A 1 370 ? -3.676 -23.327 23.920 1.00 80.50 370 LEU A C 1
ATOM 2731 O O . LEU A 1 370 ? -4.211 -24.216 23.261 1.00 80.50 370 LEU A O 1
ATOM 2735 N N . LEU A 1 371 ? -2.999 -22.322 23.364 1.00 77.62 371 LEU A N 1
ATOM 2736 C CA . LEU A 1 371 ? -2.890 -22.055 21.924 1.00 77.62 371 LEU A CA 1
ATOM 2737 C C . LEU A 1 371 ? -1.514 -22.441 21.353 1.00 77.62 371 LEU A C 1
ATOM 2739 O O . LEU A 1 371 ? -1.252 -22.266 20.161 1.00 77.62 371 LEU A O 1
ATOM 2743 N N . GLY A 1 372 ? -0.621 -22.950 22.202 1.00 85.12 372 GLY A N 1
ATOM 2744 C CA . GLY A 1 372 ? 0.729 -23.399 21.874 1.00 85.12 372 GLY A CA 1
ATOM 2745 C C . GLY A 1 372 ? 1.715 -22.250 21.747 1.00 85.12 372 GLY A C 1
ATOM 2746 O O . GLY A 1 372 ? 2.546 -22.015 22.624 1.00 85.12 372 GLY A O 1
ATOM 2747 N N . ARG A 1 373 ? 1.636 -21.527 20.632 1.00 84.44 373 ARG A N 1
ATOM 2748 C CA . ARG A 1 373 ? 2.492 -20.374 20.359 1.00 84.44 373 ARG A CA 1
ATOM 2749 C C . ARG A 1 373 ? 1.615 -19.184 20.016 1.00 84.44 373 ARG A C 1
ATOM 2751 O O . ARG A 1 373 ? 0.865 -19.229 19.044 1.00 84.44 373 ARG A O 1
ATOM 2758 N N . ILE A 1 374 ? 1.730 -18.117 20.795 1.00 85.44 374 ILE A N 1
ATOM 2759 C CA . ILE A 1 374 ? 0.984 -16.874 20.591 1.00 85.44 374 ILE A CA 1
ATOM 2760 C C . ILE A 1 374 ? 1.926 -15.740 20.197 1.00 85.44 374 ILE A C 1
ATOM 2762 O O . ILE A 1 374 ? 3.109 -15.745 20.546 1.00 85.44 374 ILE A O 1
ATOM 2766 N N . ALA A 1 375 ? 1.390 -14.762 19.475 1.00 81.50 375 ALA A N 1
ATOM 2767 C CA . ALA A 1 375 ? 2.071 -13.523 19.138 1.00 81.50 375 ALA A CA 1
ATOM 2768 C C . ALA A 1 375 ? 1.310 -12.335 19.728 1.00 81.50 375 ALA A C 1
ATOM 2770 O O . ALA A 1 375 ? 0.159 -12.080 19.368 1.00 81.50 375 ALA A O 1
ATOM 2771 N N . VAL A 1 376 ? 1.981 -11.596 20.608 1.00 82.88 376 VAL A N 1
ATOM 2772 C CA . VAL A 1 376 ? 1.491 -10.334 21.165 1.00 82.88 376 VAL A CA 1
ATOM 2773 C C . VAL A 1 376 ? 1.988 -9.199 20.278 1.00 82.88 376 VAL A C 1
ATOM 2775 O O . VAL A 1 376 ? 3.193 -9.057 20.073 1.00 82.88 376 VAL A O 1
ATOM 2778 N N . LEU A 1 377 ? 1.062 -8.421 19.716 1.00 75.12 377 LEU A N 1
ATOM 2779 C CA . LEU A 1 377 ? 1.364 -7.368 18.746 1.00 75.12 377 LEU A CA 1
ATOM 2780 C C . LEU A 1 377 ? 1.970 -6.126 19.423 1.00 75.12 377 LEU A C 1
ATOM 2782 O O . LEU A 1 377 ? 1.469 -5.639 20.434 1.00 75.12 377 LEU A O 1
ATOM 2786 N N . HIS A 1 378 ? 3.000 -5.563 18.798 1.00 72.75 378 HIS A N 1
ATOM 2787 C CA . HIS A 1 378 ? 3.601 -4.274 19.115 1.00 72.75 378 HIS A CA 1
ATOM 2788 C C . HIS A 1 378 ? 3.526 -3.376 17.866 1.00 72.75 378 HIS A C 1
ATOM 2790 O O . HIS A 1 378 ? 4.222 -3.600 16.875 1.00 72.75 378 HIS A O 1
ATOM 2796 N N . GLY A 1 379 ? 2.668 -2.352 17.888 1.00 65.31 379 GLY A N 1
ATOM 2797 C CA . GLY A 1 379 ? 2.524 -1.396 16.782 1.00 65.31 379 GLY A CA 1
ATOM 2798 C C . GLY A 1 379 ? 1.452 -1.777 15.752 1.00 65.31 379 GLY A C 1
ATOM 2799 O O . GLY A 1 379 ? 0.320 -2.083 16.116 1.00 65.31 379 GLY A O 1
ATOM 2800 N N . SER A 1 380 ? 1.773 -1.686 14.454 1.00 65.44 380 SER A N 1
ATOM 2801 C CA . SER A 1 380 ? 0.790 -1.869 13.369 1.00 65.44 380 SER A CA 1
ATOM 2802 C C . SER A 1 380 ? 0.266 -3.306 13.298 1.00 65.44 380 SER A C 1
ATOM 2804 O O . SER A 1 380 ? 1.039 -4.245 13.087 1.00 65.44 380 SER A O 1
ATOM 2806 N N . ALA A 1 381 ? -1.060 -3.464 13.383 1.00 67.44 381 ALA A N 1
ATOM 2807 C CA . ALA A 1 381 ? -1.736 -4.760 13.322 1.00 67.44 381 ALA A CA 1
ATOM 2808 C C . ALA A 1 381 ? -1.401 -5.540 12.041 1.00 67.44 381 ALA A C 1
ATOM 2810 O O . ALA A 1 381 ? -1.098 -6.725 12.107 1.00 67.44 381 ALA A O 1
ATOM 2811 N N . SER A 1 382 ? -1.368 -4.871 10.883 1.00 64.56 382 SER A N 1
ATOM 2812 C CA . SER A 1 382 ? -1.079 -5.520 9.594 1.00 64.56 382 SER A CA 1
ATOM 2813 C C . SER A 1 382 ? 0.304 -6.185 9.561 1.00 64.56 382 SER A C 1
ATOM 2815 O O . SER A 1 382 ? 0.448 -7.330 9.132 1.00 64.56 382 SER A O 1
ATOM 2817 N N . ARG A 1 383 ? 1.327 -5.487 10.070 1.00 67.88 383 ARG A N 1
ATOM 2818 C CA . ARG A 1 383 ? 2.698 -5.998 10.147 1.00 67.88 383 ARG A CA 1
ATOM 2819 C C . ARG A 1 383 ? 2.819 -7.105 11.187 1.00 67.88 383 ARG A C 1
ATOM 2821 O O . ARG A 1 383 ? 3.445 -8.125 10.911 1.00 67.88 383 ARG A O 1
ATOM 2828 N N . GLY A 1 384 ? 2.229 -6.907 12.362 1.00 69.44 384 GLY A N 1
ATOM 2829 C CA . GLY A 1 384 ? 2.310 -7.886 13.436 1.00 69.44 384 GLY A CA 1
ATOM 2830 C C . GLY A 1 384 ? 1.582 -9.195 13.101 1.00 69.44 384 GLY A C 1
ATOM 2831 O O . GLY A 1 384 ? 2.118 -10.266 13.369 1.00 69.44 384 GLY A O 1
ATOM 2832 N N . VAL A 1 385 ? 0.427 -9.132 12.425 1.00 74.00 385 VAL A N 1
ATOM 2833 C CA . VAL A 1 385 ? -0.300 -10.321 11.937 1.00 74.00 385 VAL A CA 1
ATOM 2834 C C . VAL A 1 385 ? 0.547 -11.116 10.945 1.00 74.00 385 VAL A C 1
ATOM 2836 O O . VAL A 1 385 ? 0.626 -12.342 11.031 1.00 74.00 385 VAL A O 1
ATOM 2839 N N . LEU A 1 386 ? 1.219 -10.423 10.024 1.00 76.50 386 LEU A N 1
ATOM 2840 C CA . LEU A 1 386 ? 2.105 -11.059 9.057 1.00 76.50 386 LEU A CA 1
ATOM 2841 C C . LEU A 1 386 ? 3.302 -11.737 9.737 1.00 76.50 386 LEU A C 1
ATOM 2843 O O . LEU A 1 386 ? 3.582 -12.900 9.455 1.00 76.50 386 LEU A O 1
ATOM 2847 N N . GLU A 1 387 ? 3.984 -11.037 10.651 1.00 81.38 387 GLU A N 1
ATOM 2848 C CA . GLU A 1 387 ? 5.088 -11.606 11.440 1.00 81.38 387 GLU A CA 1
ATOM 2849 C C . GLU A 1 387 ? 4.631 -12.835 12.238 1.00 81.38 387 GLU A C 1
ATOM 2851 O O . GLU A 1 387 ? 5.278 -13.880 12.177 1.00 81.38 387 GLU A O 1
ATOM 2856 N N . ALA A 1 388 ? 3.469 -12.781 12.885 1.00 79.81 388 ALA A N 1
ATOM 2857 C CA . ALA A 1 388 ? 2.939 -13.907 13.651 1.00 79.81 388 ALA A CA 1
ATOM 2858 C C . ALA A 1 388 ? 2.697 -15.145 12.786 1.00 79.81 388 ALA A C 1
ATOM 2860 O O . ALA A 1 388 ? 3.142 -16.240 13.139 1.00 79.81 388 ALA A O 1
ATOM 2861 N N . ARG A 1 389 ? 2.075 -14.964 11.614 1.00 82.81 389 ARG A N 1
ATOM 2862 C CA . ARG A 1 389 ? 1.806 -16.053 10.670 1.00 82.81 389 ARG A CA 1
ATOM 2863 C C . ARG A 1 389 ? 3.097 -16.722 10.199 1.00 82.81 389 ARG A C 1
ATOM 2865 O O . ARG A 1 389 ? 3.184 -17.949 10.191 1.00 82.81 389 ARG A O 1
ATOM 2872 N N . MET A 1 390 ? 4.122 -15.935 9.869 1.00 83.62 390 MET A N 1
ATOM 2873 C CA . MET A 1 390 ? 5.429 -16.477 9.477 1.00 83.62 390 MET A CA 1
ATOM 2874 C C . MET A 1 390 ? 6.074 -17.282 10.602 1.00 83.62 390 MET A C 1
ATOM 2876 O O . MET A 1 390 ? 6.707 -18.295 10.337 1.00 83.62 390 MET A O 1
ATOM 2880 N N . HIS A 1 391 ? 5.864 -16.898 11.860 1.00 84.75 391 HIS A N 1
ATOM 2881 C CA . HIS A 1 391 ? 6.373 -17.631 13.019 1.00 84.75 391 HIS A CA 1
ATOM 2882 C C . HIS A 1 391 ? 5.470 -18.783 13.501 1.00 84.75 391 HIS A C 1
ATOM 2884 O O . HIS A 1 391 ? 5.781 -19.410 14.522 1.00 84.75 391 HIS A O 1
ATOM 2890 N N . GLY A 1 392 ? 4.383 -19.087 12.777 1.00 81.38 392 GLY A N 1
ATOM 2891 C CA . GLY A 1 392 ? 3.410 -20.113 13.166 1.00 81.38 392 GLY A CA 1
ATOM 2892 C C . GLY A 1 392 ? 2.767 -19.814 14.519 1.00 81.38 392 GLY A C 1
ATOM 2893 O O . GLY A 1 392 ? 2.524 -20.729 15.302 1.00 81.38 392 GLY A O 1
ATOM 2894 N N . ALA A 1 393 ? 2.599 -18.529 14.831 1.00 80.50 393 ALA A N 1
ATOM 2895 C CA . ALA A 1 393 ? 2.038 -18.055 16.079 1.00 80.50 393 ALA A CA 1
ATOM 2896 C C . ALA A 1 393 ? 0.603 -17.572 15.858 1.00 80.50 393 ALA A C 1
ATOM 2898 O O . ALA A 1 393 ? 0.308 -16.864 14.893 1.00 80.50 393 ALA A O 1
ATOM 2899 N N . THR A 1 394 ? -0.274 -17.920 16.792 1.00 76.81 394 THR A N 1
ATOM 2900 C CA . THR A 1 394 ? -1.644 -17.417 16.835 1.00 76.81 394 THR A CA 1
ATOM 2901 C C . THR A 1 394 ? -1.608 -15.950 17.246 1.00 76.81 394 THR A C 1
ATOM 2903 O O . THR A 1 394 ? -1.111 -15.612 18.325 1.00 76.81 394 THR A O 1
ATOM 2906 N N . VAL A 1 395 ? -2.095 -15.061 16.380 1.00 67.69 395 VAL A N 1
ATOM 2907 C CA . VAL A 1 395 ? -2.179 -13.631 16.698 1.00 67.69 395 VAL A CA 1
ATOM 2908 C C . VAL A 1 395 ? -3.203 -13.427 17.797 1.00 67.69 395 VAL A C 1
ATOM 2910 O O . VAL A 1 395 ? -4.331 -13.897 17.680 1.00 67.69 395 VAL A O 1
ATOM 2913 N N . LEU A 1 396 ? -2.822 -12.666 18.819 1.00 67.94 396 LEU A N 1
ATOM 2914 C CA . LEU A 1 396 ? -3.760 -12.157 19.803 1.00 67.94 396 LEU A CA 1
ATOM 2915 C C . LEU A 1 396 ? -3.994 -10.671 19.552 1.00 67.94 396 LEU A C 1
ATOM 2917 O O . LEU A 1 396 ? -3.102 -9.844 19.755 1.00 67.94 396 LEU A O 1
ATOM 2921 N N . ALA A 1 397 ? -5.203 -10.323 19.120 1.00 56.56 397 ALA A N 1
ATOM 2922 C CA . ALA A 1 397 ? -5.651 -8.941 19.142 1.00 56.56 397 ALA A CA 1
ATOM 2923 C C . ALA A 1 397 ? -6.251 -8.642 20.522 1.00 56.56 397 ALA A C 1
ATOM 2925 O O . ALA A 1 397 ? -7.336 -9.115 20.857 1.00 56.56 397 ALA A O 1
ATOM 2926 N N . LEU A 1 398 ? -5.537 -7.849 21.326 1.00 53.72 398 LEU A N 1
ATOM 2927 C CA . LEU A 1 398 ? -6.056 -7.283 22.572 1.00 53.72 398 LEU A CA 1
ATOM 2928 C C . LEU A 1 398 ? -6.922 -6.068 22.211 1.00 53.72 398 LEU A C 1
ATOM 2930 O O . LEU A 1 398 ? -6.484 -4.925 22.317 1.00 53.72 398 LEU A O 1
ATOM 2934 N N . ALA A 1 399 ? -8.127 -6.297 21.698 1.00 43.81 399 ALA A N 1
ATOM 2935 C CA . ALA A 1 399 ? -9.060 -5.205 21.470 1.00 43.81 399 ALA A CA 1
ATOM 2936 C C . ALA A 1 399 ? -9.828 -4.936 22.769 1.00 43.81 399 ALA A C 1
ATOM 2938 O O . ALA A 1 399 ? -10.647 -5.749 23.194 1.00 43.81 399 ALA A O 1
ATOM 2939 N N . ALA A 1 400 ? -9.610 -3.773 23.389 1.00 39.25 400 ALA A N 1
ATOM 2940 C CA . ALA A 1 400 ? -10.696 -3.183 24.159 1.00 39.25 400 ALA A CA 1
ATOM 2941 C C . ALA A 1 400 ? -11.809 -2.867 23.144 1.00 39.25 400 ALA A C 1
ATOM 2943 O O . ALA A 1 400 ? -11.525 -2.191 22.147 1.00 39.25 400 ALA A O 1
ATOM 2944 N N . PRO A 1 401 ? -13.038 -3.379 23.311 1.00 38.28 401 PRO A N 1
ATOM 2945 C CA . PRO A 1 401 ? -14.103 -3.059 22.375 1.00 38.28 401 PRO A CA 1
ATOM 2946 C C . PRO A 1 401 ? -14.334 -1.540 22.384 1.00 38.28 401 PRO A C 1
ATOM 2948 O O . PRO A 1 401 ? -14.356 -0.922 23.450 1.00 38.28 401 PRO A O 1
ATOM 2951 N N . ARG A 1 402 ? -14.465 -0.930 21.194 1.00 39.41 402 ARG A N 1
ATOM 2952 C CA . ARG A 1 402 ? -14.741 0.515 21.049 1.00 39.41 402 ARG A CA 1
ATOM 2953 C C . ARG A 1 402 ? -16.081 0.907 21.680 1.00 39.41 402 ARG A C 1
ATOM 2955 O O . ARG A 1 402 ? -16.209 2.018 22.175 1.00 39.41 402 ARG A O 1
ATOM 2962 N N . GLU A 1 403 ? -17.022 -0.031 21.734 1.00 38.75 403 GLU A N 1
ATOM 2963 C CA . GLU A 1 403 ? -18.288 0.074 22.457 1.00 38.75 403 GLU A CA 1
ATOM 2964 C C . GLU A 1 403 ? -18.447 -1.169 23.336 1.00 38.75 403 GLU A C 1
ATOM 2966 O O . GLU A 1 403 ? -18.364 -2.293 22.843 1.00 38.75 403 GLU A O 1
ATOM 2971 N N . ARG A 1 404 ? -18.628 -0.989 24.650 1.00 43.97 404 ARG A N 1
ATOM 2972 C CA . ARG A 1 404 ? -18.887 -2.098 25.579 1.00 43.97 404 ARG A CA 1
ATOM 2973 C C . ARG A 1 404 ? -20.324 -2.588 25.358 1.00 43.97 404 ARG A C 1
ATOM 2975 O O . ARG A 1 404 ? -21.233 -1.810 25.639 1.00 43.97 404 ARG A O 1
ATOM 2982 N N . PRO A 1 405 ? -20.569 -3.830 24.905 1.00 40.50 405 PRO A N 1
ATOM 2983 C CA . PRO A 1 405 ? -21.927 -4.351 24.875 1.00 40.50 405 PRO A CA 1
ATOM 2984 C C . PRO A 1 405 ? -22.428 -4.520 26.312 1.00 40.50 405 PRO A C 1
ATOM 2986 O O . PRO A 1 405 ? -21.786 -5.188 27.126 1.00 40.50 405 PRO A O 1
ATOM 2989 N N . GLU A 1 406 ? -23.557 -3.892 26.638 1.00 36.56 406 GLU A N 1
ATOM 2990 C CA . GLU A 1 406 ? -24.237 -4.113 27.911 1.00 36.56 406 GLU A CA 1
ATOM 2991 C C . GLU A 1 406 ? -25.203 -5.311 27.838 1.00 36.56 406 GLU A C 1
ATOM 2993 O O . GLU A 1 406 ? -25.888 -5.478 26.827 1.00 36.56 406 GLU A O 1
ATOM 2998 N N . PRO A 1 407 ? -25.299 -6.129 28.908 1.00 47.09 407 PRO A N 1
ATOM 2999 C CA . PRO A 1 407 ? -24.580 -5.991 30.174 1.00 47.09 407 PRO A CA 1
ATOM 3000 C C . PRO A 1 407 ? -23.170 -6.604 30.112 1.00 47.09 407 PRO A C 1
ATOM 3002 O O . PRO A 1 407 ? -22.998 -7.819 30.011 1.00 47.09 407 PRO A O 1
ATOM 3005 N N . TRP A 1 408 ? -22.150 -5.752 30.249 1.00 40.41 408 TRP A N 1
ATOM 3006 C CA . TRP A 1 408 ? -20.764 -6.180 30.402 1.00 40.41 408 TRP A CA 1
ATOM 3007 C C . TRP A 1 408 ? -20.548 -6.601 31.861 1.00 40.41 408 TRP A C 1
ATOM 3009 O O . TRP A 1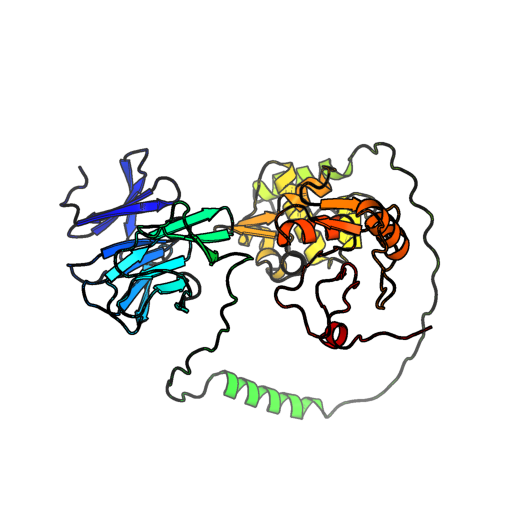 408 ? -20.823 -5.802 32.765 1.00 40.41 408 TRP A O 1
ATOM 3019 N N . PRO A 1 409 ? -20.064 -7.822 32.145 1.00 43.56 409 PRO A N 1
ATOM 3020 C CA . PRO A 1 409 ? -19.781 -8.223 33.515 1.00 43.56 409 PRO A CA 1
ATOM 3021 C C . PRO A 1 409 ? -18.743 -7.272 34.117 1.00 43.56 409 PRO A C 1
ATOM 3023 O O . PRO A 1 409 ? -17.715 -7.010 33.490 1.00 43.56 409 PRO A O 1
ATOM 3026 N N . ARG A 1 410 ? -18.988 -6.778 35.339 1.00 38.38 410 ARG A N 1
ATOM 3027 C CA . ARG A 1 410 ? -18.093 -5.831 36.038 1.00 38.38 410 ARG A CA 1
ATOM 3028 C C . ARG A 1 410 ? -16.654 -6.359 36.204 1.00 38.38 410 ARG A C 1
ATOM 3030 O O . ARG A 1 410 ? -15.746 -5.555 36.378 1.00 38.38 410 ARG A O 1
ATOM 3037 N N . ASP A 1 411 ? -16.462 -7.668 36.004 1.00 37.38 411 ASP A N 1
ATOM 3038 C CA . ASP A 1 411 ? -15.199 -8.398 36.160 1.00 37.38 411 ASP A CA 1
ATOM 3039 C C . ASP A 1 411 ? -14.750 -9.157 34.885 1.00 37.38 411 ASP A C 1
ATOM 3041 O O . ASP A 1 411 ? -13.919 -10.067 34.951 1.00 37.38 411 ASP A O 1
ATOM 3045 N N . ALA A 1 412 ? -15.312 -8.854 33.704 1.00 36.19 412 ALA A N 1
ATOM 3046 C CA . ALA A 1 412 ? -14.958 -9.566 32.470 1.00 36.19 412 ALA A CA 1
ATOM 3047 C C . ALA A 1 412 ? -13.528 -9.244 31.997 1.00 36.19 412 ALA A C 1
ATOM 3049 O O . ALA A 1 412 ? -13.199 -8.110 31.640 1.00 36.19 412 ALA A O 1
ATOM 3050 N N . GLY A 1 413 ? -12.694 -10.291 32.006 1.00 42.00 413 GLY A N 1
ATOM 3051 C CA . GLY A 1 413 ? -11.319 -10.306 31.526 1.00 42.00 413 GLY A CA 1
ATOM 3052 C C . GLY A 1 413 ? -11.185 -10.131 30.013 1.00 42.00 413 GLY A C 1
ATOM 3053 O O . GLY A 1 413 ? -12.148 -10.197 29.254 1.00 42.00 413 GLY A O 1
ATOM 3054 N N . LEU A 1 414 ? -9.940 -9.886 29.622 1.00 43.44 414 LEU A N 1
ATOM 3055 C CA . LEU A 1 414 ? -9.429 -9.739 28.266 1.00 43.44 414 LEU A CA 1
ATOM 3056 C C . LEU A 1 414 ? -10.111 -10.674 27.242 1.00 43.44 414 LEU A C 1
ATOM 3058 O O . LEU A 1 414 ? -9.980 -11.893 27.344 1.00 43.44 414 LEU A O 1
ATOM 3062 N N . ILE A 1 415 ? -10.780 -10.111 26.227 1.00 47.44 415 ILE A N 1
ATOM 3063 C CA . ILE A 1 415 ? -11.226 -10.884 25.059 1.00 47.44 415 ILE A CA 1
ATOM 3064 C C . ILE A 1 415 ? -10.043 -11.011 24.110 1.00 47.44 415 ILE A C 1
ATOM 3066 O O . ILE A 1 415 ? -9.589 -10.033 23.518 1.00 47.44 415 ILE A O 1
ATOM 3070 N N . VAL A 1 416 ? -9.546 -12.234 23.982 1.00 50.62 416 VAL A N 1
ATOM 3071 C CA . VAL A 1 416 ? -8.509 -12.582 23.022 1.00 50.62 416 VAL A CA 1
ATOM 3072 C C . VAL A 1 416 ? -9.187 -13.171 21.805 1.00 50.62 416 VAL A C 1
ATOM 3074 O O . VAL A 1 416 ? -9.657 -14.307 21.822 1.00 50.62 416 VAL A O 1
ATOM 3077 N N . VAL A 1 417 ? -9.248 -12.374 20.749 1.00 52.84 417 VAL A N 1
ATOM 3078 C CA . VAL A 1 417 ? -9.667 -12.858 19.444 1.00 52.84 417 VAL A CA 1
ATOM 3079 C C . VAL A 1 417 ? -8.450 -13.478 18.772 1.00 52.84 417 VAL A C 1
ATOM 3081 O O . VAL A 1 417 ? -7.507 -12.773 18.404 1.00 52.84 417 VAL A O 1
ATOM 3084 N N . ALA A 1 418 ? -8.481 -14.800 18.644 1.00 51.19 418 ALA A N 1
ATOM 3085 C CA . ALA A 1 418 ? -7.580 -15.541 17.785 1.00 51.19 418 ALA A CA 1
ATOM 3086 C C . ALA A 1 418 ? -8.254 -15.707 16.416 1.00 51.19 418 ALA A C 1
ATOM 3088 O O . ALA A 1 418 ? -9.322 -16.305 16.331 1.00 51.19 418 ALA A O 1
ATOM 3089 N N . ASP A 1 419 ? -7.583 -15.211 15.379 1.00 42.47 419 ASP A N 1
ATOM 3090 C CA . ASP A 1 419 ? -7.889 -15.362 13.947 1.00 42.47 419 ASP A CA 1
ATOM 3091 C C . ASP A 1 419 ? -8.760 -14.282 13.265 1.00 42.47 419 ASP A C 1
ATOM 3093 O O . ASP A 1 419 ? -9.538 -13.565 13.892 1.00 42.47 419 ASP A O 1
ATOM 3097 N N . ALA A 1 420 ? -8.535 -14.122 11.954 1.00 40.59 420 ALA A N 1
ATOM 3098 C CA . ALA A 1 420 ? -9.004 -13.011 11.118 1.00 40.59 420 ALA A CA 1
ATOM 3099 C C . ALA A 1 420 ? -10.511 -13.033 10.797 1.00 40.59 420 ALA A C 1
ATOM 3101 O O . ALA A 1 420 ? -11.044 -12.007 10.378 1.00 40.59 420 ALA A O 1
ATOM 3102 N N . ASP A 1 421 ? -11.193 -14.151 11.052 1.00 42.00 421 ASP A N 1
ATOM 3103 C CA . ASP A 1 421 ? -12.644 -14.293 10.922 1.00 42.00 421 ASP A CA 1
ATOM 3104 C C . ASP A 1 421 ? -13.270 -14.519 12.302 1.00 42.00 421 ASP A C 1
ATOM 3106 O O . ASP A 1 421 ? -13.472 -15.653 12.735 1.00 42.00 421 ASP A O 1
ATOM 3110 N N . VAL A 1 422 ? -13.592 -13.431 13.010 1.00 43.41 422 VAL A N 1
ATOM 3111 C CA . VAL A 1 422 ? -14.395 -13.501 14.242 1.00 43.41 422 VAL A CA 1
ATOM 3112 C C . VAL A 1 422 ? -15.856 -13.660 13.854 1.00 43.41 422 VAL A C 1
ATOM 3114 O O . VAL A 1 422 ? -16.428 -12.744 13.257 1.00 43.41 422 VAL A O 1
ATOM 3117 N N . PRO A 1 423 ? -16.510 -14.775 14.196 1.00 39.91 423 PRO A N 1
ATOM 3118 C CA . PRO A 1 423 ? -17.904 -14.942 13.847 1.00 39.91 423 PRO A CA 1
ATOM 3119 C C . PRO A 1 423 ? -18.809 -13.988 14.648 1.00 39.91 423 PRO A C 1
ATOM 3121 O O . PRO A 1 423 ? -18.547 -13.746 15.832 1.00 39.91 423 PRO A O 1
ATOM 3124 N N . PRO A 1 424 ? -19.950 -13.552 14.085 1.00 39.59 424 PRO A N 1
ATOM 3125 C CA . PRO A 1 424 ? -20.963 -12.755 14.788 1.00 39.59 424 PRO A CA 1
ATOM 3126 C C . PRO A 1 424 ? -21.454 -13.360 16.118 1.00 39.59 424 PRO A C 1
ATOM 3128 O O . PRO A 1 424 ? -21.962 -12.642 16.967 1.00 39.59 424 PRO A O 1
ATOM 3131 N N . TRP A 1 425 ? -21.290 -14.670 16.341 1.00 37.44 425 TRP A N 1
ATOM 3132 C CA . TRP A 1 425 ? -21.712 -15.371 17.561 1.00 37.44 425 TRP A CA 1
ATOM 3133 C C . TRP A 1 425 ? -20.696 -15.325 18.718 1.00 37.44 425 TRP A C 1
ATOM 3135 O O . TRP A 1 425 ? -21.035 -15.731 19.826 1.00 37.44 425 TRP A O 1
ATOM 3145 N N . VAL A 1 426 ? -19.498 -14.755 18.538 1.00 42.47 426 VAL A N 1
ATOM 3146 C CA . VAL A 1 426 ? -18.682 -14.307 19.690 1.00 42.47 426 VAL A CA 1
ATOM 3147 C C . VAL A 1 426 ? -19.430 -13.208 20.466 1.00 42.47 426 VAL A C 1
ATOM 3149 O O . VAL A 1 426 ? -19.299 -13.115 21.684 1.00 42.47 426 VAL A O 1
ATOM 3152 N N . ALA A 1 427 ? -20.319 -12.468 19.789 1.00 38.28 427 ALA A N 1
ATOM 3153 C CA . ALA A 1 427 ? -21.303 -11.571 20.397 1.00 38.28 427 ALA A CA 1
ATOM 3154 C C . ALA A 1 427 ? -22.518 -12.290 21.034 1.00 38.28 427 ALA A C 1
ATOM 3156 O O . ALA A 1 427 ? -23.386 -11.622 21.587 1.00 38.28 427 ALA A O 1
ATOM 3157 N N . ALA A 1 428 ? -22.604 -13.628 20.987 1.00 35.75 428 ALA A N 1
ATOM 3158 C CA . ALA A 1 428 ? -23.720 -14.410 21.542 1.00 35.75 428 ALA A CA 1
ATOM 3159 C C . ALA A 1 428 ? -23.387 -15.132 22.867 1.00 35.75 428 ALA A C 1
ATOM 3161 O O . ALA A 1 428 ? -24.205 -15.895 23.378 1.00 35.75 428 ALA A O 1
ATOM 3162 N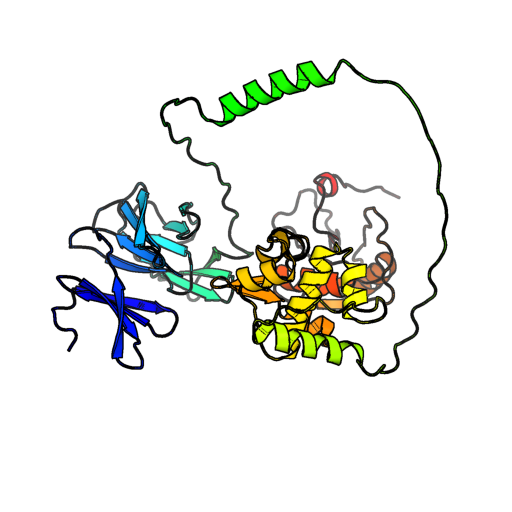 N . LEU A 1 429 ? -22.202 -14.912 23.445 1.00 32.12 429 LEU A N 1
ATOM 3163 C CA . LEU A 1 429 ? -21.777 -15.587 24.675 1.00 32.12 429 LEU A CA 1
ATOM 3164 C C . LEU A 1 429 ? -22.109 -14.761 25.924 1.00 32.12 429 LEU A C 1
ATOM 3166 O O . LEU A 1 429 ? -21.356 -13.876 26.322 1.00 32.12 429 LEU A O 1
ATOM 3170 N N . ALA A 1 430 ? -23.210 -15.125 26.582 1.00 26.19 430 ALA A N 1
ATOM 3171 C CA . ALA A 1 430 ? -23.424 -14.929 28.017 1.00 26.19 430 ALA A CA 1
ATOM 3172 C C . ALA A 1 430 ? -23.201 -16.273 28.769 1.00 26.19 430 ALA A C 1
ATOM 3174 O O . ALA A 1 430 ? -23.151 -17.328 28.134 1.00 26.19 430 ALA A O 1
ATOM 3175 N N . PRO A 1 431 ? -22.987 -16.255 30.101 1.00 38.38 431 PRO A N 1
ATOM 3176 C CA . PRO A 1 431 ? -22.115 -17.179 30.829 1.00 38.38 431 PRO A CA 1
ATOM 3177 C C . PRO A 1 431 ? -22.820 -18.465 31.277 1.00 38.38 431 PRO A C 1
ATOM 3179 O O . PRO A 1 431 ? -23.953 -18.419 31.746 1.00 38.38 431 PRO A O 1
ATOM 3182 N N . THR A 1 432 ? -22.126 -19.605 31.258 1.00 25.97 432 THR A N 1
ATOM 3183 C CA . THR A 1 432 ? -22.583 -20.787 32.004 1.00 25.97 432 THR A CA 1
ATOM 3184 C C . THR A 1 432 ? -22.039 -20.756 33.424 1.00 25.97 432 THR A C 1
ATOM 3186 O O . THR A 1 432 ? -20.828 -20.713 33.640 1.00 25.97 432 THR A O 1
ATOM 3189 N N . ALA A 1 433 ? -22.970 -20.754 34.374 1.00 27.48 433 ALA A N 1
ATOM 3190 C CA . ALA A 1 433 ? -22.739 -20.943 35.792 1.00 27.48 433 ALA A CA 1
ATOM 3191 C C . ALA A 1 433 ? -22.368 -22.401 36.104 1.00 27.48 433 ALA A C 1
ATOM 3193 O O . ALA A 1 433 ? -23.090 -23.311 35.698 1.00 27.48 433 ALA A O 1
ATOM 3194 N N . SER A 1 434 ? -21.286 -22.575 36.863 1.00 29.70 434 SER A N 1
ATOM 3195 C CA . SER A 1 434 ? -21.177 -23.446 38.045 1.00 29.70 434 SER A CA 1
ATOM 3196 C C . SER A 1 434 ? -19.840 -23.180 38.719 1.00 29.70 434 SER A C 1
ATOM 3198 O O . SER A 1 434 ? -18.819 -23.386 38.021 1.00 29.70 434 SER A O 1
#

Sequence (434 aa):
DVGGAVEFGVGLERNQILFGLTRKLEVWDAVSARPLLRLQLQLPPPPRSVGAAHGHLWVTRPGSDEVFVYRLSDGRPFRHYVGAAVEDVVCHPASPLIVLITPRGLVRLHCFAHSLTVVDAPWTPGMPLAQLVAGDDVSLLGIGDADEEPWRVPIGGAGAPVVAGEAPESAEPVLATAADKLRAMREKAQAASDANAPHAASTASWANAAAAPPSTAHAPRVRAWREPVAAFGLELVRGVDGEVPVVPVDCELGDLAHRLALSSTARRALVSLYAIYLVGEPALSIARLSHALGDWTEALGQGDLGALALLRRRGGKVGLRSSVTDHLDGHAPRAIRIIGGAATAPRPGVTRLAREGKSDAAIETELATLLGRIAVLHGSASRGVLEARMHGATVLALAAPRERPEPWPRDAGLIVVADADVPPWVAALAPTAS